Protein AF-N1RBX7-F1 (afdb_monomer_lite)

InterPro domains:
  IPR000426 Proteasome alpha-subunit, N-terminal domain [PF10584] (5-27)
  IPR000426 Proteasome alpha-subunit, N-terminal domain [PS00388] (5-27)
  IPR000426 Proteasome alpha-subunit, N-terminal domain [SM00948] (5-27)
  IPR001353 Proteasome, subunit alpha/beta [PF00227] (28-160)
  IPR023332 Proteasome alpha-type subunit [PS51475] (20-160)
  IPR029055 Nucleophile aminohydrolases, N-terminal [G3DSA:3.60.20.10] (1-166)
  IPR029055 Nucleophile aminohydrolases, N-terminal [SSF56235] (3-161)
  IPR050115 Proteasome subunit alpha [PTHR11599] (10-168)

Sequence (417 aa):
MASGYDRALSVFSPDGHVFQVEYAGEAVKRGTCAVGVKGADVVVLGCEKRSAMKLQDTRITPSKIQLLDHHVALAFAGLNADARILVDKARLEAQSHRLSVEDPVTIDYITKYVAGVQQRYTQAGGVRPFGISTLIVGFDNGSDVPRLYQTEPSGIYSAWCTGFALLRRQDTFVSSPDWKTVPWHRHPKSLLDHLLDLVLLLPAIFSQVDQIVPSEPTLHRRHSAQQLLRDCLSLERHLDAWFQMANRPSFEHPVAYWTEELISPGGLIPFTNSYAFRDANTGLAFLYYWMTQILFHQCIESLHRAIYQPVIDAYPNMWPDLPFDLQIDLNRYQHGRMFAADICRGLDSVLHDTVQPDMLIMPMAVAMDLYRDINSVSQDGLMEIMWIDNFRSRLIEKGQHVAGVLQSQTWSEVATF

Secondary structure (DSSP, 8-state):
-THHHHT-TT---TTS--HHHHHHHHHHHTSPPEEEEE-SS-EEEEE--PPPPTTS-TTTSPPS-EEEETTEEEEEEE-HHHHHHHHHHHHHHHHHHHHHHSSPPPHHHHHHHHHHHHHHHHHSTT-PPP-EEEEEEEE-TT--SEEEEEE-TTS-EES-HHHHHHHHT---GGGSHHHHHGGGGSSPPPHHHHHHHHHTTHHHHHHHHHHHTTS---HHHHHHHHHHHHHHHHHHHHHHHHHHHHTPPPSS-SSSEEE---SSSS--TT-S--EEESSHHHHHHHHHHHHHHHHHHHHHHHHHHHHHSPPSS-SS--S----GGG---GGGG-THHHHHHHHHHHHHHHHHH-S-GGGGHHHHHHHHHHHHHHHHHHS--HHHHHHHHHHHHHHHHHHHHHHHHHHHS-HHHHTT-

pLDDT: mean 81.92, std 13.31, range [31.78, 97.38]

Organism: Fusarium oxysporum f. sp. cubense (strain race 4) (NCBI:txid2502994)

Structure (mmCIF, N/CA/C/O backbone):
data_AF-N1RBX7-F1
#
_entry.id   AF-N1RBX7-F1
#
loop_
_atom_site.group_PDB
_atom_site.id
_atom_site.type_symbol
_atom_site.label_atom_id
_atom_site.label_alt_id
_atom_site.label_comp_id
_atom_site.label_asym_id
_atom_site.label_entity_id
_atom_site.label_seq_id
_atom_site.pdbx_PDB_ins_code
_atom_site.Cartn_x
_atom_site.Cartn_y
_atom_site.Cartn_z
_atom_site.occupancy
_atom_site.B_iso_or_equiv
_atom_site.auth_seq_id
_atom_site.auth_comp_id
_atom_site.auth_asym_id
_atom_site.auth_atom_id
_atom_site.pdbx_PDB_model_num
ATOM 1 N N . MET A 1 1 ? 33.393 1.298 -1.304 1.00 45.56 1 MET A N 1
ATOM 2 C CA . MET A 1 1 ? 33.081 2.342 -0.298 1.00 45.56 1 MET A CA 1
ATOM 3 C C . MET A 1 1 ? 31.910 1.979 0.638 1.00 45.56 1 MET A C 1
ATOM 5 O O . MET A 1 1 ? 31.660 2.735 1.562 1.00 45.56 1 MET A O 1
ATOM 9 N N . ALA A 1 2 ? 31.249 0.815 0.502 1.00 51.75 2 ALA A N 1
ATOM 10 C CA . ALA A 1 2 ? 30.074 0.443 1.316 1.00 51.75 2 ALA A CA 1
ATOM 11 C C . ALA A 1 2 ? 30.368 -0.135 2.727 1.00 51.75 2 ALA A C 1
ATOM 13 O O . ALA A 1 2 ? 29.498 -0.121 3.589 1.00 51.75 2 ALA A O 1
ATOM 14 N N . SER A 1 3 ? 31.593 -0.603 3.004 1.00 59.66 3 SER A N 1
ATOM 15 C CA . SER A 1 3 ? 31.913 -1.345 4.244 1.00 59.66 3 SER A CA 1
ATOM 16 C C . SER A 1 3 ? 31.805 -0.531 5.546 1.00 59.66 3 SER A C 1
ATOM 18 O O . SER A 1 3 ? 31.712 -1.131 6.617 1.00 59.66 3 SER A O 1
ATOM 20 N N . GLY A 1 4 ? 31.868 0.804 5.487 1.00 60.78 4 GLY A N 1
ATOM 21 C CA . GLY A 1 4 ? 31.809 1.656 6.682 1.00 60.78 4 GLY A CA 1
ATOM 22 C C . GLY A 1 4 ? 30.386 1.839 7.216 1.00 60.78 4 GLY A C 1
ATOM 23 O O . GLY A 1 4 ? 30.168 1.741 8.421 1.00 60.78 4 GLY A O 1
ATOM 24 N N . TYR A 1 5 ? 29.424 2.046 6.312 1.00 59.84 5 TYR A N 1
ATOM 25 C CA . TYR A 1 5 ? 28.012 2.276 6.642 1.00 59.84 5 TYR A CA 1
ATOM 26 C C . TYR A 1 5 ? 27.312 1.006 7.125 1.00 59.84 5 TYR A C 1
ATOM 28 O O . TYR A 1 5 ? 26.443 1.067 7.983 1.00 59.84 5 TYR A O 1
ATOM 36 N N . ASP A 1 6 ? 27.757 -0.151 6.639 1.00 60.50 6 ASP A N 1
ATOM 37 C CA . ASP A 1 6 ? 27.215 -1.463 6.996 1.00 60.50 6 ASP A CA 1
ATOM 38 C C . ASP A 1 6 ? 27.376 -1.795 8.496 1.00 60.50 6 ASP A C 1
ATOM 40 O O . ASP A 1 6 ? 26.513 -2.407 9.127 1.00 60.50 6 ASP A O 1
ATOM 44 N N . ARG A 1 7 ? 28.473 -1.325 9.107 1.00 64.44 7 ARG A N 1
ATOM 45 C CA . ARG A 1 7 ? 28.764 -1.508 10.540 1.00 64.44 7 ARG A CA 1
ATOM 46 C C . ARG A 1 7 ? 28.087 -0.480 11.443 1.00 64.44 7 ARG A C 1
ATOM 48 O O . ARG A 1 7 ? 28.031 -0.686 12.655 1.00 64.44 7 ARG A O 1
ATOM 55 N N . ALA A 1 8 ? 27.629 0.634 10.884 1.00 67.12 8 ALA A N 1
ATOM 56 C CA . ALA A 1 8 ? 27.058 1.723 11.651 1.00 67.12 8 ALA A CA 1
ATOM 57 C C . ALA A 1 8 ? 25.548 1.501 11.817 1.00 67.12 8 ALA A C 1
ATOM 59 O O . ALA A 1 8 ? 24.797 1.488 10.848 1.00 67.12 8 ALA A O 1
ATOM 60 N N . LEU A 1 9 ? 25.106 1.298 13.062 1.00 69.56 9 LEU A N 1
ATOM 61 C CA . LEU A 1 9 ? 23.760 0.788 13.344 1.00 69.56 9 LEU A CA 1
ATOM 62 C C . LEU A 1 9 ? 22.618 1.743 12.952 1.00 69.56 9 LEU A C 1
ATOM 64 O O . LEU A 1 9 ? 21.538 1.286 12.592 1.00 69.56 9 LEU A O 1
ATOM 68 N N . SER A 1 10 ? 22.869 3.051 13.007 1.00 68.44 10 SER A N 1
ATOM 69 C CA . SER A 1 10 ? 21.869 4.114 12.844 1.00 68.44 10 SER A CA 1
ATOM 70 C C . SER A 1 10 ? 22.375 5.238 11.927 1.00 68.44 10 SER A C 1
ATOM 72 O O . SER A 1 10 ? 22.204 6.419 12.230 1.00 68.44 10 SER A O 1
ATOM 74 N N . VAL A 1 11 ? 23.093 4.891 10.853 1.00 76.00 11 VAL A N 1
ATOM 75 C CA . VAL A 1 11 ? 23.655 5.864 9.900 1.00 76.00 11 VAL A CA 1
ATOM 76 C C . VAL A 1 11 ? 23.023 5.670 8.530 1.00 76.00 11 VAL A C 1
ATOM 78 O O . VAL A 1 11 ? 22.879 4.543 8.060 1.00 76.00 11 VAL A O 1
ATOM 81 N N . PHE A 1 12 ? 22.665 6.784 7.896 1.00 73.12 12 PHE A N 1
ATOM 82 C CA . PHE A 1 12 ? 22.155 6.792 6.532 1.00 73.12 12 PHE A CA 1
ATOM 83 C C . PHE A 1 12 ? 23.267 6.486 5.525 1.00 73.12 12 PHE A C 1
ATOM 85 O O . PHE A 1 12 ? 24.385 7.000 5.631 1.00 73.12 12 PHE A O 1
ATOM 92 N N . SER A 1 13 ? 22.947 5.661 4.532 1.00 73.25 13 SER A N 1
ATOM 93 C CA . SER A 1 13 ? 23.766 5.504 3.337 1.00 73.25 13 SER A CA 1
ATOM 94 C C . SER A 1 13 ? 23.775 6.811 2.524 1.00 73.25 13 SER A C 1
ATOM 96 O O . SER A 1 13 ? 22.904 7.664 2.723 1.00 73.25 13 SER A O 1
ATOM 98 N N . PRO A 1 14 ? 24.722 6.982 1.584 1.00 66.12 14 PRO A N 1
ATOM 99 C CA . PRO A 1 14 ? 24.705 8.107 0.643 1.00 66.12 14 PRO A CA 1
ATOM 100 C C . PRO A 1 14 ? 23.378 8.251 -0.118 1.00 66.12 14 PRO A C 1
ATOM 102 O O . PRO A 1 14 ? 22.997 9.363 -0.467 1.00 66.12 14 PRO A O 1
ATOM 105 N N . ASP A 1 15 ? 22.663 7.140 -0.303 1.00 63.59 15 ASP A N 1
ATOM 106 C CA . ASP A 1 15 ? 21.375 7.065 -0.997 1.00 63.59 15 ASP A CA 1
ATOM 107 C C . ASP A 1 15 ? 20.169 7.255 -0.049 1.00 63.59 15 ASP A C 1
ATOM 109 O O . ASP A 1 15 ? 19.022 7.141 -0.465 1.00 63.59 15 ASP A O 1
ATOM 113 N N . GLY A 1 16 ? 20.399 7.528 1.244 1.00 67.75 16 GLY A N 1
ATOM 114 C CA . GLY A 1 16 ? 19.341 7.775 2.233 1.00 67.75 16 GLY A CA 1
ATOM 115 C C . GLY A 1 16 ? 18.745 6.523 2.889 1.00 67.75 16 GLY A C 1
ATOM 116 O O . GLY A 1 16 ? 17.731 6.618 3.580 1.00 67.75 16 GLY A O 1
ATOM 117 N N . HIS A 1 17 ? 19.373 5.356 2.732 1.00 66.12 17 HIS A N 1
ATOM 118 C CA . HIS A 1 17 ? 18.899 4.086 3.295 1.00 66.12 17 HIS A CA 1
ATOM 119 C C . HIS A 1 17 ? 19.484 3.801 4.681 1.00 66.12 17 HIS A C 1
ATOM 121 O O . HIS A 1 17 ? 20.604 4.200 4.993 1.00 66.12 17 HIS A O 1
ATOM 127 N N . VAL A 1 18 ? 18.759 3.033 5.500 1.00 75.44 18 VAL A N 1
ATOM 128 C CA . VAL A 1 18 ? 19.274 2.477 6.764 1.00 75.44 18 VAL A CA 1
ATOM 129 C C . VAL A 1 18 ? 19.430 0.965 6.606 1.00 75.44 18 VAL A C 1
ATOM 131 O O . VAL A 1 18 ? 18.491 0.205 6.845 1.00 75.44 18 VAL A O 1
ATOM 134 N N . PHE A 1 19 ? 20.628 0.513 6.226 1.00 79.12 19 PHE A N 1
ATOM 135 C CA . PHE A 1 19 ? 20.878 -0.891 5.862 1.00 79.12 19 PHE A CA 1
ATOM 136 C C . PHE A 1 19 ? 20.518 -1.897 6.966 1.00 79.12 19 PHE A C 1
ATOM 138 O O . PHE A 1 19 ? 20.000 -2.973 6.684 1.00 79.12 19 PHE A O 1
ATOM 145 N N . GLN A 1 20 ? 20.696 -1.542 8.241 1.00 81.25 20 GLN A N 1
ATOM 146 C CA . GLN A 1 20 ? 20.322 -2.428 9.351 1.00 81.25 20 GLN A CA 1
ATOM 147 C C . GLN A 1 20 ? 18.815 -2.708 9.433 1.00 81.25 20 GLN A C 1
ATOM 149 O O . GLN A 1 20 ? 18.415 -3.781 9.885 1.00 81.25 20 GLN A O 1
ATOM 154 N N . VAL A 1 21 ? 17.971 -1.777 8.978 1.00 78.44 21 VAL A N 1
ATOM 155 C CA . VAL A 1 21 ? 16.519 -1.989 8.891 1.00 78.44 21 VAL A CA 1
ATOM 156 C C . VAL A 1 21 ? 16.192 -2.948 7.746 1.00 78.44 21 VAL A C 1
ATOM 158 O O . VAL A 1 21 ? 15.349 -3.829 7.905 1.00 78.44 21 VAL A O 1
ATOM 161 N N . GLU A 1 22 ? 16.898 -2.840 6.623 1.00 77.19 22 GLU A N 1
ATOM 162 C CA . GLU A 1 22 ? 16.737 -3.747 5.481 1.00 77.19 22 GLU A CA 1
ATOM 163 C C . GLU A 1 22 ? 17.166 -5.177 5.839 1.00 77.19 22 GLU A C 1
ATOM 165 O O . GLU A 1 22 ? 16.427 -6.130 5.585 1.00 77.19 22 GLU A O 1
ATOM 170 N N . TYR A 1 23 ? 18.288 -5.343 6.546 1.00 84.62 23 TYR A N 1
ATOM 171 C CA . TYR A 1 23 ? 18.717 -6.654 7.046 1.00 84.62 23 TYR A CA 1
ATOM 172 C C . TYR A 1 23 ? 17.762 -7.240 8.082 1.00 84.62 23 TYR A C 1
ATOM 174 O O . TYR A 1 23 ? 17.532 -8.453 8.101 1.00 84.62 23 TYR A O 1
ATOM 182 N N . ALA A 1 24 ? 17.181 -6.397 8.939 1.00 84.75 24 ALA A N 1
ATOM 183 C CA . ALA A 1 24 ? 16.124 -6.826 9.843 1.00 84.75 24 ALA A CA 1
ATOM 184 C C . ALA A 1 24 ? 14.900 -7.326 9.056 1.00 84.75 24 ALA A C 1
ATOM 186 O O . ALA A 1 24 ? 14.336 -8.360 9.412 1.00 84.75 24 ALA A O 1
ATOM 187 N N . GLY A 1 25 ? 14.545 -6.668 7.947 1.00 76.06 25 GLY A N 1
ATOM 188 C CA . GLY A 1 25 ? 13.522 -7.135 7.006 1.00 76.06 25 GLY A CA 1
ATOM 189 C C . GLY A 1 25 ? 13.834 -8.512 6.407 1.00 76.06 25 GLY A C 1
ATOM 190 O O . GLY A 1 25 ? 12.964 -9.382 6.362 1.00 76.06 25 GLY A O 1
ATOM 191 N N . GLU A 1 26 ? 15.087 -8.776 6.038 1.00 78.31 26 GLU A N 1
ATOM 192 C CA . GLU A 1 26 ? 15.507 -10.105 5.567 1.00 78.31 26 GLU A CA 1
ATOM 193 C C . GLU A 1 26 ? 15.404 -11.184 6.660 1.00 78.31 26 GLU A C 1
ATOM 195 O O . GLU A 1 26 ? 15.026 -12.328 6.388 1.00 78.31 26 GLU A O 1
ATOM 200 N N . ALA A 1 27 ? 15.663 -10.833 7.924 1.00 78.62 27 ALA A N 1
ATOM 201 C CA . ALA A 1 27 ? 15.438 -11.741 9.050 1.00 78.62 27 ALA A CA 1
ATOM 202 C C . ALA A 1 27 ? 13.946 -12.072 9.245 1.00 78.62 27 ALA A C 1
ATOM 204 O O . ALA A 1 27 ? 13.613 -13.213 9.577 1.00 78.62 27 ALA A O 1
ATOM 205 N N . VAL A 1 28 ? 13.046 -11.113 8.989 1.00 79.00 28 VAL A N 1
ATOM 206 C CA . VAL A 1 28 ? 11.590 -11.337 9.000 1.00 79.00 28 VAL A CA 1
ATOM 207 C C . VAL A 1 28 ? 11.190 -12.337 7.920 1.00 79.00 28 VAL A C 1
ATOM 209 O O . VAL A 1 28 ? 10.498 -13.305 8.235 1.00 79.00 28 VAL A O 1
ATOM 212 N N . LYS A 1 29 ? 11.668 -12.157 6.679 1.00 72.81 29 LYS A N 1
ATOM 213 C CA . LYS A 1 29 ? 11.359 -13.047 5.542 1.00 72.81 29 LYS A CA 1
ATOM 214 C C . LYS A 1 29 ? 11.784 -14.497 5.781 1.00 72.81 29 LYS A C 1
ATOM 216 O O . LYS A 1 29 ? 11.126 -15.422 5.320 1.00 72.81 29 LYS A O 1
ATOM 221 N N . ARG A 1 30 ? 12.877 -14.710 6.523 1.00 75.56 30 ARG A N 1
ATOM 222 C CA . ARG A 1 30 ? 13.357 -16.051 6.912 1.00 75.56 30 ARG A CA 1
ATOM 223 C C . ARG A 1 30 ? 12.565 -16.671 8.071 1.00 75.56 30 ARG A C 1
ATOM 225 O O . ARG A 1 30 ? 12.740 -17.858 8.363 1.00 75.56 30 ARG A O 1
ATOM 232 N N . GLY A 1 31 ? 11.736 -15.888 8.758 1.00 72.38 31 GLY A N 1
ATOM 233 C CA . GLY A 1 31 ? 10.863 -16.354 9.829 1.00 72.38 31 GLY A CA 1
ATOM 234 C C . GLY A 1 31 ? 9.713 -17.224 9.314 1.00 72.38 31 GLY A C 1
ATOM 235 O O . GLY A 1 31 ? 9.335 -17.157 8.152 1.00 72.38 31 GLY A O 1
ATOM 236 N N . THR A 1 32 ? 9.134 -18.056 10.189 1.00 75.00 32 THR A N 1
ATOM 237 C CA . THR A 1 32 ? 7.924 -18.821 9.822 1.00 75.00 32 THR A CA 1
ATOM 238 C C . THR A 1 32 ? 6.728 -17.892 9.640 1.00 75.00 32 THR A C 1
ATOM 240 O O . THR A 1 32 ? 6.628 -16.882 10.350 1.00 75.00 32 THR A O 1
ATOM 243 N N . CYS A 1 33 ? 5.842 -18.254 8.714 1.00 75.19 33 CYS A N 1
ATOM 244 C CA . CYS A 1 33 ? 4.744 -17.409 8.263 1.00 75.19 33 CYS A CA 1
ATOM 245 C C . CYS A 1 33 ? 3.761 -17.074 9.401 1.00 75.19 33 CYS A C 1
ATOM 247 O O . CYS A 1 33 ? 3.450 -17.919 10.246 1.00 75.19 33 CYS A O 1
ATOM 249 N N . ALA A 1 34 ? 3.267 -15.838 9.413 1.00 77.69 34 ALA A N 1
ATOM 250 C CA . ALA A 1 34 ? 2.152 -15.392 10.239 1.00 77.69 34 ALA A CA 1
ATOM 251 C C . ALA A 1 34 ? 1.177 -14.612 9.351 1.00 77.69 34 ALA A C 1
ATOM 253 O O . ALA A 1 34 ? 1.605 -13.798 8.537 1.00 77.69 34 ALA A O 1
ATOM 254 N N . VAL A 1 35 ? -0.115 -14.880 9.503 1.00 76.38 35 VAL A N 1
ATOM 255 C CA . VAL A 1 35 ? -1.197 -14.306 8.705 1.00 76.38 35 VAL A CA 1
ATOM 256 C C . VAL A 1 35 ? -2.284 -13.806 9.644 1.00 76.38 35 VAL A C 1
ATOM 258 O O . VAL A 1 35 ? -2.610 -14.465 10.631 1.00 76.38 35 VAL A O 1
ATOM 261 N N . GLY A 1 36 ? -2.841 -12.642 9.329 1.00 75.00 36 GLY A N 1
ATOM 262 C CA . GLY A 1 36 ? -4.001 -12.074 9.999 1.00 75.00 36 GLY A CA 1
ATOM 263 C C . GLY A 1 36 ? -5.101 -11.840 8.981 1.00 75.00 36 GLY A C 1
ATOM 264 O O . GLY A 1 36 ? -4.833 -11.311 7.906 1.00 75.00 36 GLY A O 1
ATOM 265 N N . VAL A 1 37 ? -6.322 -12.246 9.308 1.00 74.62 37 VAL A N 1
ATOM 266 C CA . VAL A 1 37 ? -7.504 -12.019 8.474 1.00 74.62 37 VAL A CA 1
ATOM 267 C C . VAL A 1 37 ? -8.539 -11.296 9.314 1.00 74.62 37 VAL A C 1
ATOM 269 O O . VAL A 1 37 ? -8.957 -11.804 10.353 1.00 74.62 37 VAL A O 1
ATOM 272 N N . LYS A 1 38 ? -8.943 -10.111 8.860 1.00 79.06 38 LYS A N 1
ATOM 273 C CA . LYS A 1 38 ? -10.049 -9.344 9.429 1.00 79.06 38 LYS A CA 1
ATOM 274 C C . LYS A 1 38 ? -11.316 -9.644 8.621 1.00 79.06 38 LYS A C 1
ATOM 276 O O . LYS A 1 38 ? -11.340 -9.413 7.417 1.00 79.06 38 LYS A O 1
ATOM 281 N N . GLY A 1 39 ? -12.340 -10.165 9.286 1.00 62.53 39 GLY A N 1
ATOM 282 C CA . GLY A 1 39 ? -13.719 -10.242 8.805 1.00 62.53 39 GLY A CA 1
ATOM 283 C C . GLY A 1 39 ? -14.548 -9.042 9.275 1.00 62.53 39 GLY A C 1
ATOM 284 O O . GLY A 1 39 ? -14.003 -8.063 9.783 1.00 62.53 39 GLY A O 1
ATOM 285 N N . ALA A 1 40 ? -15.869 -9.112 9.107 1.00 63.50 40 ALA A N 1
ATOM 286 C CA . ALA A 1 40 ? -16.777 -8.044 9.537 1.00 63.50 40 ALA A CA 1
ATOM 287 C C . ALA A 1 40 ? -16.866 -7.937 11.071 1.00 63.50 40 ALA A C 1
ATOM 289 O O . ALA A 1 40 ? -16.821 -6.844 11.619 1.00 63.50 40 ALA A O 1
ATOM 290 N N . ASP A 1 41 ? -16.933 -9.086 11.736 1.00 74.00 41 ASP A N 1
ATOM 291 C CA . ASP A 1 41 ? -17.186 -9.285 13.168 1.00 74.00 41 ASP A CA 1
ATOM 292 C C . ASP A 1 41 ? -16.078 -10.101 13.860 1.00 74.00 41 ASP A C 1
ATOM 294 O O . ASP A 1 41 ? -16.052 -10.259 15.077 1.00 74.00 41 ASP A O 1
ATOM 298 N N . VAL A 1 42 ? -15.140 -10.645 13.083 1.00 79.81 42 VAL A N 1
ATOM 299 C CA . VAL A 1 42 ? -14.096 -11.549 13.568 1.00 79.81 42 VAL A CA 1
ATOM 300 C C . VAL A 1 42 ? -12.719 -11.124 13.081 1.00 79.81 42 VAL A C 1
ATOM 302 O O . VAL A 1 42 ? -12.554 -10.614 11.977 1.00 79.81 42 VAL A O 1
ATOM 305 N N . VAL A 1 43 ? -11.691 -11.399 13.879 1.00 84.50 43 VAL A N 1
ATOM 306 C CA . VAL A 1 43 ? -10.298 -11.367 13.430 1.00 84.50 43 VAL A CA 1
ATOM 307 C C . VAL A 1 43 ? -9.612 -12.674 13.787 1.00 84.50 43 VAL A C 1
ATOM 309 O O . VAL A 1 43 ? -9.753 -13.189 14.895 1.00 84.50 43 VAL A O 1
ATOM 312 N N . VAL A 1 44 ? -8.877 -13.232 12.830 1.00 83.25 44 VAL A N 1
ATOM 313 C CA . VAL A 1 44 ? -8.202 -14.522 12.968 1.00 83.25 44 VAL A CA 1
ATOM 314 C C . VAL A 1 44 ? -6.712 -14.334 12.744 1.00 83.25 44 VAL A C 1
ATOM 316 O O . VAL A 1 44 ? -6.295 -13.765 11.738 1.00 83.25 44 VAL A O 1
ATOM 319 N N . LEU A 1 45 ? -5.908 -14.859 13.667 1.00 84.62 45 LEU A N 1
ATOM 320 C CA . LEU A 1 45 ? -4.465 -14.995 13.504 1.00 84.62 45 LEU A CA 1
ATOM 321 C C . LEU A 1 45 ? -4.106 -16.458 13.254 1.00 84.62 45 LEU A C 1
ATOM 323 O O . LEU A 1 45 ? -4.460 -17.343 14.032 1.00 84.62 45 LEU A O 1
ATOM 327 N N . GLY A 1 46 ? -3.355 -16.699 12.185 1.00 80.19 46 GLY A N 1
ATOM 328 C CA . GLY A 1 46 ? -2.740 -17.981 11.874 1.00 80.19 46 GLY A CA 1
ATOM 329 C C . GLY A 1 46 ? -1.223 -17.852 11.892 1.00 80.19 46 GLY A C 1
ATOM 330 O O . GLY A 1 46 ? -0.663 -16.953 11.272 1.00 80.19 46 GLY A O 1
ATOM 331 N N . CYS A 1 47 ? -0.526 -18.754 12.580 1.00 80.19 47 CYS A N 1
ATOM 332 C CA . CYS A 1 47 ? 0.933 -18.824 12.526 1.00 80.19 47 CYS A CA 1
ATOM 333 C C . CYS A 1 47 ? 1.384 -20.230 12.155 1.00 80.19 47 CYS A C 1
ATOM 335 O O . CYS A 1 47 ? 0.937 -21.217 12.740 1.00 80.19 47 CYS A O 1
ATOM 337 N N . GLU A 1 48 ? 2.329 -20.315 11.226 1.00 75.38 48 GLU A N 1
ATOM 338 C CA . GLU A 1 48 ? 2.988 -21.559 10.868 1.00 75.38 48 GLU A CA 1
ATOM 339 C C . GLU A 1 48 ? 3.806 -22.069 12.063 1.00 75.38 48 GLU A C 1
ATOM 341 O O . GLU A 1 48 ? 4.791 -21.451 12.499 1.00 75.38 48 GLU A O 1
ATOM 346 N N . LYS A 1 49 ? 3.410 -23.240 12.569 1.00 74.50 49 LYS A N 1
ATOM 347 C CA . LYS A 1 49 ? 4.172 -24.024 13.539 1.00 74.50 49 LYS A CA 1
ATOM 348 C C . LYS A 1 49 ? 4.886 -25.143 12.790 1.00 74.50 49 LYS A C 1
ATOM 350 O O . LYS A 1 49 ? 4.259 -26.124 12.396 1.00 74.50 49 LYS A O 1
ATOM 355 N N . ARG A 1 50 ? 6.203 -25.011 12.607 1.00 68.75 50 ARG A N 1
ATOM 356 C CA . ARG A 1 50 ? 7.016 -26.099 12.043 1.00 68.75 50 ARG A CA 1
ATOM 357 C C . ARG A 1 50 ? 6.875 -27.344 12.910 1.00 68.75 50 ARG A C 1
ATOM 359 O O . ARG A 1 50 ? 6.853 -27.237 14.139 1.00 68.75 50 ARG A O 1
ATOM 366 N N . SER A 1 51 ? 6.776 -28.504 12.260 1.00 63.53 51 SER A N 1
ATOM 367 C CA . SER A 1 51 ? 6.639 -29.781 12.955 1.00 63.53 51 SER A CA 1
ATOM 368 C C . SER A 1 51 ? 7.759 -29.920 13.980 1.00 63.53 51 SER A C 1
ATOM 370 O O . SER A 1 51 ? 8.942 -29.874 13.637 1.00 63.53 51 SER A O 1
ATOM 372 N N . ALA A 1 52 ? 7.368 -30.056 15.244 1.00 65.31 52 ALA A N 1
ATOM 373 C CA . ALA A 1 52 ? 8.297 -30.291 16.332 1.00 65.31 52 ALA A CA 1
ATOM 374 C C . ALA A 1 52 ? 9.036 -31.611 16.066 1.00 65.31 52 ALA A C 1
ATOM 376 O O . ALA A 1 52 ? 8.434 -32.591 15.614 1.00 65.31 52 ALA A O 1
ATOM 377 N N . MET A 1 53 ? 10.347 -31.643 16.316 1.00 73.25 53 MET A N 1
ATOM 378 C CA . MET A 1 53 ? 11.086 -32.908 16.292 1.00 73.25 53 MET A CA 1
ATOM 379 C C . MET A 1 53 ? 10.482 -33.859 17.333 1.00 73.25 53 MET A C 1
ATOM 381 O O . MET A 1 53 ? 9.943 -33.403 18.336 1.00 73.25 53 MET A O 1
ATOM 385 N N . LYS A 1 54 ? 10.610 -35.179 17.143 1.00 76.94 54 LYS A N 1
ATOM 386 C CA . LYS A 1 54 ? 9.992 -36.194 18.026 1.00 76.94 54 LYS A CA 1
ATOM 387 C C . LYS A 1 54 ? 10.297 -36.016 19.526 1.00 76.94 54 LYS A C 1
ATOM 389 O O . LYS A 1 54 ? 9.537 -36.501 20.351 1.00 76.94 54 LYS A O 1
ATOM 394 N N . LEU A 1 55 ? 11.401 -35.346 19.867 1.00 84.31 55 LEU A N 1
ATOM 395 C CA . LEU A 1 55 ? 11.840 -35.087 21.244 1.00 84.31 55 LEU A CA 1
ATOM 396 C C . LEU A 1 55 ? 11.370 -33.736 21.811 1.00 84.31 55 LEU A C 1
ATOM 398 O O . LEU A 1 55 ? 11.565 -33.472 22.994 1.00 84.31 55 LEU A O 1
ATOM 402 N N . GLN A 1 56 ? 10.797 -32.858 20.988 1.00 76.88 56 GLN A N 1
ATOM 403 C CA . GLN A 1 56 ? 10.370 -31.531 21.412 1.00 76.88 56 GLN A CA 1
ATOM 404 C C . GLN A 1 56 ? 8.941 -31.589 21.953 1.00 76.88 56 GLN A C 1
ATOM 406 O O . GLN A 1 56 ? 8.000 -31.919 21.231 1.00 76.88 56 GLN A O 1
ATOM 411 N N . ASP A 1 57 ? 8.772 -31.207 23.220 1.00 76.31 57 ASP A N 1
ATOM 412 C CA . ASP A 1 57 ? 7.448 -31.109 23.827 1.00 76.31 57 ASP A CA 1
ATOM 413 C C . ASP A 1 57 ? 6.664 -29.944 23.202 1.00 76.31 57 ASP A C 1
ATOM 415 O O . ASP A 1 57 ? 6.988 -28.755 23.342 1.00 76.31 57 ASP A O 1
ATOM 419 N N . THR A 1 58 ? 5.593 -30.291 22.495 1.00 70.25 58 THR A N 1
ATOM 420 C CA . THR A 1 58 ? 4.720 -29.333 21.821 1.00 70.25 58 THR A CA 1
ATOM 421 C C . THR A 1 58 ? 3.965 -28.427 22.787 1.00 70.25 58 THR A C 1
ATOM 423 O O . THR A 1 58 ? 3.512 -27.371 22.339 1.00 70.25 58 THR A O 1
ATOM 426 N N . ARG A 1 59 ? 3.846 -28.813 24.069 1.00 69.25 59 ARG A N 1
ATOM 427 C CA . ARG A 1 59 ? 3.185 -28.046 25.142 1.00 69.25 59 ARG A CA 1
ATOM 428 C C . ARG A 1 59 ? 4.053 -26.908 25.673 1.00 69.25 59 ARG A C 1
ATOM 430 O O . ARG A 1 59 ? 3.526 -25.896 26.110 1.00 69.25 59 ARG A O 1
ATOM 437 N N . ILE A 1 60 ? 5.376 -27.070 25.618 1.00 69.44 60 ILE A N 1
ATOM 438 C CA . ILE A 1 60 ? 6.357 -26.094 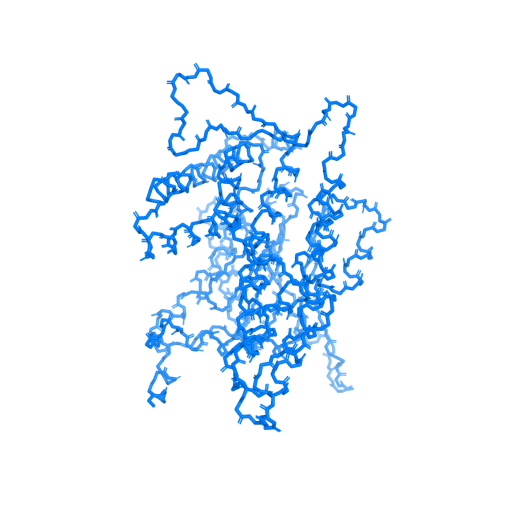26.129 1.00 69.44 60 ILE A CA 1
ATOM 439 C C . ILE A 1 60 ? 6.854 -25.178 24.998 1.00 69.44 60 ILE A C 1
ATOM 441 O O . ILE A 1 60 ? 7.494 -24.154 25.229 1.00 69.44 60 ILE A O 1
ATOM 445 N N . THR A 1 61 ? 6.560 -25.532 23.744 1.00 67.38 61 THR A N 1
ATOM 446 C CA . THR A 1 61 ? 6.968 -24.742 22.581 1.00 67.38 61 THR A CA 1
ATOM 447 C C . THR A 1 61 ? 6.274 -23.373 22.606 1.00 67.38 61 THR A C 1
ATOM 449 O O . THR A 1 61 ? 5.044 -23.336 22.533 1.00 67.38 61 THR A O 1
ATOM 452 N N . PRO A 1 62 ? 7.029 -22.257 22.674 1.00 69.38 62 PRO A N 1
ATOM 453 C CA . PRO A 1 62 ? 6.452 -20.921 22.762 1.00 69.38 62 PRO A CA 1
ATOM 454 C C . PRO A 1 62 ? 5.536 -20.638 21.573 1.00 69.38 62 PRO A C 1
ATOM 456 O O . PRO A 1 62 ? 5.932 -20.813 20.419 1.00 69.38 62 PRO A O 1
ATOM 459 N N . SER A 1 63 ? 4.317 -20.189 21.863 1.00 79.75 63 SER A N 1
ATOM 460 C CA . SER A 1 63 ? 3.387 -19.727 20.836 1.00 79.75 63 SER A CA 1
ATOM 461 C C . SER A 1 63 ? 3.914 -18.448 20.184 1.00 79.75 63 SER A C 1
ATOM 463 O O . SER A 1 63 ? 4.433 -17.562 20.865 1.00 79.75 63 SER A O 1
ATOM 465 N N . LYS A 1 64 ? 3.748 -18.329 18.866 1.00 86.69 64 LYS A N 1
ATOM 466 C CA . LYS A 1 64 ? 3.972 -17.065 18.150 1.00 86.69 64 LYS A CA 1
ATOM 467 C C . LYS A 1 64 ? 2.850 -16.054 18.361 1.00 86.69 64 LYS A C 1
ATOM 469 O O . LYS A 1 64 ? 3.069 -14.866 18.169 1.00 86.69 64 LYS A O 1
ATOM 474 N N . ILE A 1 65 ? 1.678 -16.534 18.766 1.00 92.31 65 ILE A N 1
ATOM 475 C CA . ILE A 1 65 ? 0.532 -15.714 19.141 1.00 92.31 65 ILE A CA 1
ATOM 476 C C . ILE A 1 65 ? 0.633 -15.456 20.643 1.00 92.31 65 ILE A C 1
ATOM 478 O O . ILE A 1 65 ? 0.700 -16.402 21.434 1.00 92.31 65 ILE A O 1
ATOM 482 N N . GLN A 1 66 ? 0.681 -14.186 21.017 1.00 94.31 66 GLN A N 1
ATOM 483 C CA . GLN A 1 66 ? 0.856 -13.696 22.375 1.00 94.31 66 GLN A CA 1
ATOM 484 C C . GLN A 1 66 ? -0.273 -12.726 22.706 1.00 94.31 66 GLN A C 1
ATOM 486 O O . GLN A 1 66 ? -0.510 -11.777 21.970 1.00 94.31 66 GLN A O 1
ATOM 491 N N . LEU A 1 67 ? -0.948 -12.937 23.833 1.00 94.81 67 LEU A N 1
ATOM 492 C CA . LEU A 1 67 ? -1.888 -11.951 24.362 1.00 94.81 67 LEU A CA 1
ATOM 493 C C . LEU A 1 67 ? -1.101 -10.792 24.978 1.00 94.81 67 LEU A C 1
ATOM 495 O O . LEU A 1 67 ? -0.201 -11.026 25.796 1.00 94.81 67 LEU A O 1
ATOM 499 N N . LEU A 1 68 ? -1.411 -9.567 24.556 1.00 94.88 68 LEU A N 1
ATOM 500 C CA . LEU A 1 68 ? -0.890 -8.340 25.166 1.00 94.88 68 LEU A CA 1
ATOM 501 C C . LEU A 1 68 ? -1.798 -7.878 26.307 1.00 94.88 68 LEU A C 1
ATOM 503 O O . LEU A 1 68 ? -1.312 -7.421 27.337 1.00 94.88 68 LEU A O 1
ATOM 507 N N . ASP A 1 69 ? -3.102 -8.056 26.120 1.00 94.19 69 ASP A N 1
ATOM 508 C CA . ASP A 1 69 ? -4.161 -7.799 27.090 1.00 94.19 69 ASP A CA 1
ATOM 509 C C . ASP A 1 69 ? -5.334 -8.756 26.795 1.00 94.19 69 ASP A C 1
ATOM 511 O O . ASP A 1 69 ? -5.256 -9.567 25.869 1.00 94.19 69 ASP A O 1
ATOM 515 N N . HIS A 1 70 ? -6.422 -8.687 27.559 1.00 91.56 70 HIS A N 1
ATOM 516 C CA . HIS A 1 70 ? -7.592 -9.554 27.372 1.00 91.56 70 HIS A CA 1
ATOM 517 C C . HIS A 1 70 ? -8.247 -9.413 25.990 1.00 91.56 70 HIS A C 1
ATOM 519 O O . HIS A 1 70 ? -8.761 -10.391 25.454 1.00 91.56 70 HIS A O 1
ATOM 525 N N . HIS A 1 71 ? -8.198 -8.216 25.412 1.00 92.50 71 HIS A N 1
ATOM 526 C CA . HIS A 1 71 ? -8.830 -7.845 24.144 1.00 92.50 71 HIS A CA 1
ATOM 527 C C . HIS A 1 71 ? -7.831 -7.665 22.991 1.00 92.50 71 HIS A C 1
ATOM 529 O O . HIS A 1 71 ? -8.244 -7.362 21.873 1.00 92.50 71 HIS A O 1
ATOM 535 N N . VAL A 1 72 ? -6.526 -7.862 23.240 1.00 95.88 72 VAL A N 1
ATOM 536 C CA . VAL A 1 72 ? -5.450 -7.627 22.260 1.00 95.88 72 VAL A CA 1
ATOM 537 C C . VAL A 1 72 ? -4.535 -8.838 22.133 1.00 95.88 72 VAL A C 1
ATOM 539 O O . VAL A 1 72 ? -3.909 -9.278 23.103 1.00 95.88 72 VAL A O 1
ATOM 542 N N . ALA A 1 73 ? -4.362 -9.315 20.905 1.00 95.75 73 ALA A N 1
ATOM 543 C CA . ALA A 1 73 ? -3.401 -10.350 20.558 1.00 95.75 73 ALA A CA 1
ATOM 544 C C . ALA A 1 73 ? -2.367 -9.836 19.551 1.00 95.75 73 ALA A C 1
ATOM 546 O O . ALA A 1 73 ? -2.652 -9.021 18.679 1.00 95.75 73 ALA A O 1
ATOM 547 N N . LEU A 1 74 ? -1.149 -10.353 19.662 1.00 95.19 74 LEU A N 1
ATOM 548 C CA . LEU A 1 74 ? -0.037 -10.074 18.770 1.00 95.19 74 LEU A CA 1
ATOM 549 C C . LEU A 1 74 ? 0.510 -11.392 18.223 1.00 95.19 74 LEU A C 1
ATOM 551 O O . LEU A 1 74 ? 0.857 -12.294 18.984 1.00 95.19 74 LEU A O 1
ATOM 555 N N . ALA A 1 75 ? 0.627 -11.498 16.906 1.00 93.56 75 ALA A N 1
ATOM 556 C CA . ALA A 1 75 ? 1.435 -12.505 16.226 1.00 93.56 75 ALA A CA 1
ATOM 557 C C . ALA A 1 75 ? 2.698 -11.863 15.646 1.00 93.56 75 ALA A C 1
ATOM 559 O O . ALA A 1 75 ? 2.738 -10.657 15.417 1.00 93.56 75 ALA A O 1
ATOM 560 N N . PHE A 1 76 ? 3.743 -12.650 15.389 1.00 93.00 76 PHE A N 1
ATOM 561 C CA . PHE A 1 76 ? 4.969 -12.116 14.796 1.00 93.00 76 PHE A CA 1
ATOM 562 C C . PHE A 1 76 ? 5.658 -13.081 13.822 1.00 93.00 76 PHE A C 1
ATOM 564 O O . PHE A 1 76 ? 5.598 -14.312 13.946 1.00 93.00 76 PHE A O 1
ATOM 571 N N . ALA A 1 77 ? 6.395 -12.493 12.882 1.00 88.94 77 ALA A N 1
ATOM 572 C CA . ALA A 1 77 ? 7.341 -13.161 11.997 1.00 88.94 77 ALA A CA 1
ATOM 573 C C . ALA A 1 77 ? 8.753 -12.601 12.231 1.00 88.94 77 ALA A C 1
ATOM 575 O O . ALA A 1 77 ? 8.914 -11.403 12.449 1.00 88.94 77 ALA A O 1
ATOM 576 N N . GLY A 1 78 ? 9.771 -13.468 12.206 1.00 89.50 78 GLY A N 1
ATOM 577 C CA . GLY A 1 78 ? 11.173 -13.115 12.465 1.00 89.50 78 GLY A CA 1
ATOM 578 C C . GLY A 1 78 ? 11.758 -13.759 13.730 1.00 89.50 78 GLY A C 1
ATOM 579 O O . GLY A 1 78 ? 11.436 -14.905 14.062 1.00 89.50 78 GLY A O 1
ATOM 580 N N . LEU A 1 79 ? 12.650 -13.040 14.418 1.00 90.62 79 LEU A N 1
ATOM 581 C CA . LEU A 1 79 ? 13.422 -13.532 15.566 1.00 90.62 79 LEU A CA 1
ATOM 582 C C . LEU A 1 79 ? 12.586 -13.671 16.857 1.00 90.62 79 LEU A C 1
ATOM 584 O O . LEU A 1 79 ? 12.101 -12.695 17.421 1.00 90.62 79 LEU A O 1
ATOM 588 N N . ASN A 1 80 ? 12.509 -14.888 17.410 1.00 90.06 80 ASN A N 1
ATOM 589 C CA . ASN A 1 80 ? 11.743 -15.163 18.639 1.00 90.06 80 ASN A CA 1
ATOM 590 C C . ASN A 1 80 ? 12.245 -14.398 19.879 1.00 90.06 80 ASN A C 1
ATOM 592 O O . ASN A 1 80 ? 11.453 -14.064 20.755 1.00 90.06 80 ASN A O 1
ATOM 596 N N . ALA A 1 81 ? 13.558 -14.165 19.991 1.00 90.75 81 ALA A N 1
ATOM 597 C CA . ALA A 1 81 ? 14.136 -13.456 21.135 1.00 90.75 81 ALA A CA 1
ATOM 598 C C . ALA A 1 81 ? 13.708 -11.981 21.153 1.00 90.75 81 ALA A C 1
ATOM 600 O O . ALA A 1 81 ? 13.296 -11.469 22.191 1.00 90.75 81 ALA A O 1
ATOM 601 N N . ASP A 1 82 ? 13.727 -11.346 19.984 1.00 94.12 82 ASP A N 1
ATOM 602 C CA . ASP A 1 82 ? 13.292 -9.966 19.779 1.00 94.12 82 ASP A CA 1
ATOM 603 C C . ASP A 1 82 ? 11.801 -9.804 20.093 1.00 94.12 82 ASP A C 1
ATOM 605 O O . ASP A 1 82 ? 11.407 -8.846 20.758 1.00 94.12 82 ASP A O 1
ATOM 609 N N . ALA A 1 83 ? 10.985 -10.785 19.691 1.00 93.06 83 ALA A N 1
ATOM 610 C CA . ALA A 1 83 ? 9.551 -10.788 19.963 1.00 93.06 83 ALA A CA 1
ATOM 611 C C . ALA A 1 83 ? 9.227 -10.807 21.454 1.00 93.06 83 ALA A C 1
ATOM 613 O O . ALA A 1 83 ? 8.340 -10.077 21.879 1.00 93.06 83 ALA A O 1
ATOM 614 N N . ARG A 1 84 ? 9.963 -11.584 22.259 1.00 92.56 84 ARG A N 1
ATOM 615 C CA . ARG A 1 84 ? 9.754 -11.620 23.717 1.00 92.56 84 ARG A CA 1
ATOM 616 C C . ARG A 1 84 ? 9.936 -10.239 24.338 1.00 92.56 84 ARG A C 1
ATOM 618 O O . ARG A 1 84 ? 9.054 -9.771 25.043 1.00 92.56 84 ARG A O 1
ATOM 625 N N . ILE A 1 85 ? 11.030 -9.560 23.994 1.00 94.56 85 ILE A N 1
ATOM 626 C CA . ILE A 1 85 ? 11.318 -8.220 24.514 1.00 94.56 85 ILE A CA 1
ATOM 627 C C . ILE A 1 85 ? 10.249 -7.212 24.079 1.00 94.56 85 ILE A C 1
ATOM 629 O O . ILE A 1 85 ? 9.818 -6.392 24.888 1.00 94.56 85 ILE A O 1
ATOM 633 N N . LEU A 1 86 ? 9.818 -7.255 22.815 1.00 94.94 86 LEU A N 1
ATOM 634 C CA . LEU A 1 86 ? 8.817 -6.315 22.308 1.00 94.94 86 LEU A CA 1
ATOM 635 C C . LEU A 1 86 ? 7.432 -6.556 22.931 1.00 94.94 86 LEU A C 1
ATOM 637 O O . LEU A 1 86 ? 6.765 -5.599 23.315 1.00 94.94 86 LEU A O 1
ATOM 641 N N . VAL A 1 87 ? 7.034 -7.821 23.093 1.00 96.12 87 VAL A N 1
ATOM 642 C CA . VAL A 1 87 ? 5.779 -8.218 23.750 1.00 96.12 87 VAL A CA 1
ATOM 643 C C . VAL A 1 87 ? 5.763 -7.797 25.215 1.00 96.12 87 VAL A C 1
ATOM 645 O O . VAL A 1 87 ? 4.762 -7.253 25.670 1.00 96.12 87 VAL A O 1
ATOM 648 N N . ASP A 1 88 ? 6.857 -7.994 25.952 1.00 96.25 88 ASP A N 1
ATOM 649 C CA . ASP A 1 88 ? 6.918 -7.618 27.368 1.00 96.25 88 ASP A CA 1
ATOM 650 C C . ASP A 1 88 ? 6.830 -6.097 27.553 1.00 96.25 88 ASP A C 1
ATOM 652 O O . ASP A 1 88 ? 6.117 -5.623 28.438 1.00 96.25 88 ASP A O 1
ATOM 656 N N . LYS A 1 89 ? 7.469 -5.319 26.666 1.00 96.12 89 LYS A N 1
ATOM 657 C CA . LYS A 1 89 ? 7.304 -3.857 26.634 1.00 96.12 89 LYS A CA 1
ATOM 658 C C . LYS A 1 89 ? 5.861 -3.451 26.337 1.00 96.12 89 LYS A C 1
ATOM 660 O O . LYS A 1 89 ? 5.332 -2.579 27.015 1.00 96.12 89 LYS A O 1
ATOM 665 N N . ALA A 1 90 ? 5.222 -4.086 25.355 1.00 96.31 90 ALA A N 1
ATOM 666 C CA . ALA A 1 90 ? 3.837 -3.792 24.998 1.00 96.31 90 ALA A CA 1
ATOM 667 C C . ALA A 1 90 ? 2.853 -4.154 26.126 1.00 96.31 90 ALA A C 1
ATOM 669 O O . ALA A 1 90 ? 1.942 -3.387 26.413 1.00 96.31 90 ALA A O 1
ATOM 670 N N . ARG A 1 91 ? 3.062 -5.279 26.822 1.00 97.38 91 ARG A N 1
ATOM 671 C CA . ARG A 1 91 ? 2.273 -5.659 28.006 1.00 97.38 91 ARG A CA 1
ATOM 672 C C . ARG A 1 91 ? 2.421 -4.648 29.136 1.00 97.38 91 ARG A C 1
ATOM 674 O O . ARG A 1 91 ? 1.424 -4.261 29.737 1.00 97.38 91 ARG A O 1
ATOM 681 N N . LEU A 1 92 ? 3.655 -4.224 29.416 1.00 97.25 92 LEU A N 1
ATOM 682 C CA . LEU A 1 92 ? 3.925 -3.215 30.436 1.00 97.25 92 LEU A CA 1
ATOM 683 C C . LEU A 1 92 ? 3.206 -1.904 30.107 1.00 97.25 92 LEU A C 1
ATOM 685 O O . LEU A 1 92 ? 2.553 -1.340 30.979 1.00 97.25 92 LEU A O 1
ATOM 689 N N . GLU A 1 93 ? 3.277 -1.459 28.852 1.00 95.75 93 GLU A N 1
ATOM 690 C CA . GLU A 1 93 ? 2.574 -0.259 28.400 1.00 95.75 93 GLU A CA 1
ATOM 691 C C . GLU A 1 93 ? 1.059 -0.398 28.536 1.00 95.75 93 GLU A C 1
ATOM 693 O O . GLU A 1 93 ? 0.411 0.500 29.063 1.00 95.75 93 GLU A O 1
ATOM 698 N N . ALA A 1 94 ? 0.492 -1.536 28.124 1.00 93.81 94 ALA A N 1
ATOM 699 C CA . ALA A 1 94 ? -0.942 -1.781 28.219 1.00 93.81 94 ALA A CA 1
ATOM 700 C C . ALA A 1 94 ? -1.451 -1.672 29.665 1.00 93.81 94 ALA A C 1
ATOM 702 O O . ALA A 1 94 ? -2.469 -1.027 29.923 1.00 93.81 94 ALA A O 1
ATOM 703 N N . GLN A 1 95 ? -0.709 -2.240 30.621 1.00 94.81 95 GLN A N 1
ATOM 704 C CA . GLN A 1 95 ? -1.049 -2.130 32.040 1.00 94.81 95 GLN A CA 1
ATOM 705 C C . GLN A 1 95 ? -0.793 -0.724 32.594 1.00 94.81 95 GLN A C 1
ATOM 707 O O . GLN A 1 95 ? -1.608 -0.219 33.360 1.00 94.81 95 GLN A O 1
ATOM 712 N N . SER A 1 96 ? 0.299 -0.068 32.194 1.00 94.88 96 SER A N 1
ATOM 713 C CA . SER A 1 96 ? 0.601 1.308 32.604 1.00 94.88 96 SER A CA 1
ATOM 714 C C . SER A 1 96 ? -0.480 2.287 32.141 1.00 94.88 96 SER A C 1
ATOM 716 O O . SER A 1 96 ? -0.934 3.120 32.925 1.00 94.88 96 SER A O 1
ATOM 718 N N . HIS A 1 97 ? -0.931 2.164 30.891 1.00 89.25 97 HIS A N 1
ATOM 719 C CA . HIS A 1 97 ? -2.032 2.951 30.344 1.00 89.25 97 HIS A CA 1
ATOM 720 C C . HIS A 1 97 ? -3.320 2.710 31.129 1.00 89.25 97 HIS A C 1
ATOM 722 O O . HIS A 1 97 ? -3.940 3.672 31.572 1.00 89.25 97 HIS A O 1
ATOM 728 N N . ARG A 1 98 ? -3.679 1.443 31.385 1.00 89.69 98 ARG A N 1
ATOM 729 C CA . ARG A 1 98 ? -4.861 1.105 32.191 1.00 89.69 98 ARG A CA 1
ATOM 730 C C . ARG A 1 98 ? -4.787 1.680 33.603 1.00 89.69 98 ARG A C 1
ATOM 732 O O . ARG A 1 98 ? -5.791 2.147 34.110 1.00 89.69 98 ARG A O 1
ATOM 739 N N . LEU A 1 99 ? -3.618 1.686 34.237 1.00 92.88 99 LEU A N 1
ATOM 740 C CA . LEU A 1 99 ? -3.448 2.301 35.558 1.00 92.88 99 LEU A CA 1
ATOM 741 C C . LEU A 1 99 ? -3.533 3.833 35.525 1.00 92.88 99 LEU A C 1
ATOM 743 O O . LEU A 1 99 ? -3.908 4.436 36.523 1.00 92.88 99 LEU A O 1
ATOM 747 N N . SER A 1 100 ? -3.152 4.461 34.411 1.00 87.56 100 SER A N 1
ATOM 748 C CA . SER A 1 100 ? -3.078 5.925 34.305 1.00 87.56 100 SER A CA 1
ATOM 749 C C . SER A 1 100 ? -4.387 6.557 33.837 1.00 87.56 100 SER A C 1
ATOM 751 O O . SER A 1 100 ? -4.737 7.644 34.282 1.00 87.56 100 SER A O 1
ATOM 753 N N . VAL A 1 101 ? -5.071 5.895 32.905 1.00 86.25 101 VAL A N 1
ATOM 754 C CA . VAL A 1 101 ? -6.274 6.392 32.218 1.00 86.25 101 VAL A CA 1
ATOM 755 C C . VAL A 1 101 ? -7.528 5.649 32.696 1.00 86.25 101 VAL A C 1
ATOM 757 O O . VAL A 1 101 ? -8.629 6.006 32.310 1.00 86.25 101 VAL A O 1
ATOM 760 N N . GLU A 1 102 ? -7.369 4.610 33.523 1.00 86.50 102 GLU A N 1
ATOM 761 C CA . GLU A 1 102 ? -8.434 3.703 33.991 1.00 86.50 102 GLU A CA 1
ATOM 762 C C . GLU A 1 102 ? -9.150 2.911 32.883 1.00 86.50 102 GLU A C 1
ATOM 764 O O . GLU A 1 102 ? -9.983 2.058 33.178 1.00 86.50 102 GLU A O 1
ATOM 769 N N . ASP A 1 103 ? -8.730 3.079 31.627 1.00 84.69 103 ASP A N 1
ATOM 770 C CA . ASP A 1 103 ? -9.244 2.361 30.466 1.00 84.69 103 ASP A CA 1
ATOM 771 C C . ASP A 1 103 ? -8.186 1.456 29.807 1.00 84.69 103 ASP A C 1
ATOM 773 O O . ASP A 1 103 ? -6.993 1.794 29.740 1.00 84.69 103 ASP A O 1
ATOM 777 N N . PRO A 1 104 ? -8.596 0.282 29.284 1.00 89.12 104 PRO A N 1
ATOM 778 C CA . PRO A 1 104 ? -7.718 -0.567 28.487 1.00 89.12 104 PRO A CA 1
ATOM 779 C C . PRO A 1 104 ? -7.232 0.154 27.218 1.00 89.12 104 PRO A C 1
ATOM 781 O O . PRO A 1 104 ? -7.919 0.999 26.651 1.00 89.12 104 PRO A O 1
ATOM 784 N N . VAL A 1 105 ? -6.044 -0.217 26.737 1.00 90.25 105 VAL A N 1
ATOM 785 C CA . VAL A 1 105 ? -5.470 0.376 25.516 1.00 90.25 105 VAL A CA 1
ATOM 786 C C . VAL A 1 105 ? -6.325 0.107 24.283 1.00 90.25 105 VAL A C 1
ATOM 788 O O . VAL A 1 105 ? -6.819 -1.002 24.105 1.00 90.25 105 VAL A O 1
ATOM 791 N N . THR A 1 106 ? -6.427 1.073 23.373 1.00 88.44 106 THR A N 1
ATOM 792 C CA . THR A 1 106 ? -6.984 0.802 22.040 1.00 88.44 106 THR A CA 1
ATOM 793 C C . THR A 1 106 ? -5.978 0.038 21.177 1.00 88.44 106 THR A C 1
ATOM 795 O O . THR A 1 106 ? -4.760 0.151 21.368 1.00 88.44 106 THR A O 1
ATOM 798 N N . ILE A 1 107 ? -6.468 -0.728 20.197 1.00 88.38 107 ILE A N 1
ATOM 799 C CA . ILE A 1 107 ? -5.617 -1.489 19.270 1.00 88.38 107 ILE A CA 1
ATOM 800 C C . ILE A 1 107 ? -4.720 -0.539 18.467 1.00 88.38 107 ILE A C 1
ATOM 802 O O . ILE A 1 107 ? -3.545 -0.828 18.246 1.00 88.38 107 ILE A O 1
ATOM 806 N N . ASP A 1 108 ? -5.244 0.624 18.072 1.00 80.88 108 ASP A N 1
ATOM 807 C CA . ASP A 1 108 ? -4.472 1.661 17.378 1.00 80.88 108 ASP A CA 1
ATOM 808 C C . ASP A 1 108 ? -3.359 2.239 18.270 1.00 80.88 108 ASP A C 1
ATOM 810 O O . ASP A 1 108 ? -2.203 2.320 17.846 1.00 80.88 108 ASP A O 1
ATOM 814 N N . TYR A 1 109 ? -3.667 2.568 19.530 1.00 85.38 109 TYR A N 1
ATOM 815 C CA . TYR A 1 109 ? -2.685 3.107 20.472 1.00 85.38 109 TYR A CA 1
ATOM 816 C C . TYR A 1 109 ? -1.534 2.130 20.720 1.00 85.38 109 TYR A C 1
ATOM 818 O O . TYR A 1 109 ? -0.364 2.492 20.569 1.00 85.38 109 TYR A O 1
ATOM 826 N N . ILE A 1 110 ? -1.849 0.876 21.059 1.00 91.38 110 ILE A N 1
ATOM 827 C CA . ILE A 1 110 ? -0.810 -0.115 21.355 1.00 91.38 110 ILE A CA 1
ATOM 828 C C . ILE A 1 110 ? 0.013 -0.450 20.105 1.00 91.38 110 ILE A C 1
ATOM 830 O O . ILE A 1 110 ? 1.225 -0.643 20.199 1.00 91.38 110 ILE A O 1
ATOM 834 N N . THR A 1 111 ? -0.606 -0.426 18.920 1.00 86.69 111 THR A N 1
ATOM 835 C CA . THR A 1 111 ? 0.099 -0.570 17.639 1.00 86.69 111 THR A CA 1
ATOM 836 C C . THR A 1 111 ? 1.090 0.570 17.421 1.00 86.69 111 THR A C 1
ATOM 838 O O . THR A 1 111 ? 2.263 0.313 17.137 1.00 86.69 111 THR A O 1
ATOM 841 N N . LYS A 1 112 ? 0.665 1.826 17.615 1.00 80.12 112 LYS A N 1
ATOM 842 C CA . LYS A 1 112 ? 1.539 3.008 17.528 1.00 80.12 112 LYS A CA 1
ATOM 843 C C . LYS A 1 112 ? 2.680 2.949 18.535 1.00 80.12 112 LYS A C 1
ATOM 845 O O . LYS A 1 112 ? 3.812 3.285 18.191 1.00 80.12 112 LYS A O 1
ATOM 850 N N . TYR A 1 113 ? 2.415 2.483 19.754 1.00 89.38 113 TYR A N 1
ATOM 851 C CA . TYR A 1 113 ? 3.455 2.286 20.758 1.00 89.38 113 TYR A CA 1
ATOM 852 C C . TYR A 1 113 ? 4.499 1.261 20.301 1.00 89.38 113 TYR A C 1
ATOM 854 O O . TYR A 1 113 ? 5.696 1.552 20.329 1.00 89.38 113 TYR A O 1
ATOM 862 N N . VAL A 1 114 ? 4.060 0.083 19.843 1.00 91.81 114 VAL A N 1
ATOM 863 C CA . VAL A 1 114 ? 4.948 -0.983 19.350 1.00 91.81 114 VAL A CA 1
ATOM 864 C C . VAL A 1 114 ? 5.796 -0.483 18.179 1.00 91.81 114 VAL A C 1
ATOM 866 O O . VAL A 1 114 ? 7.021 -0.629 18.198 1.00 91.81 114 VAL A O 1
ATOM 869 N N . ALA A 1 115 ? 5.168 0.184 17.213 1.00 83.75 115 ALA A N 1
ATOM 870 C CA . ALA A 1 115 ? 5.840 0.796 16.075 1.00 83.75 115 ALA A CA 1
ATOM 871 C C . ALA A 1 115 ? 6.855 1.870 16.513 1.00 83.75 115 ALA A C 1
ATOM 873 O O . ALA A 1 115 ? 7.995 1.882 16.052 1.00 83.75 115 ALA A O 1
ATOM 874 N N . GLY A 1 116 ? 6.497 2.711 17.487 1.00 79.00 116 GLY A N 1
ATOM 875 C CA . GLY A 1 116 ? 7.389 3.712 18.073 1.00 79.00 116 GLY A CA 1
ATOM 876 C C . GLY A 1 116 ? 8.552 3.112 18.872 1.00 79.00 116 GLY A C 1
ATOM 877 O O . GLY A 1 116 ? 9.634 3.695 18.933 1.00 79.00 116 GLY A O 1
ATOM 878 N N . VAL A 1 117 ? 8.385 1.939 19.492 1.00 90.50 117 VAL A N 1
ATOM 879 C CA . VAL A 1 117 ? 9.508 1.188 20.081 1.00 90.50 117 VAL A CA 1
ATOM 880 C C . VAL A 1 117 ? 10.447 0.702 18.978 1.00 90.50 117 VAL A C 1
ATOM 882 O O . VAL A 1 117 ? 11.656 0.867 19.119 1.00 90.50 117 VAL A O 1
ATOM 885 N N . GLN A 1 118 ? 9.921 0.138 17.889 1.00 89.44 118 GLN A N 1
ATOM 886 C CA . GLN A 1 118 ? 10.736 -0.328 16.762 1.00 89.44 118 GLN A CA 1
ATOM 887 C C . GLN A 1 118 ? 11.511 0.830 16.114 1.00 89.44 118 GLN A C 1
ATOM 889 O O . GLN A 1 118 ? 12.730 0.738 15.986 1.00 89.44 118 GLN A O 1
ATOM 894 N N . GLN A 1 119 ? 10.839 1.952 15.836 1.00 82.50 119 GLN A N 1
ATOM 895 C CA . GLN A 1 119 ? 11.430 3.170 15.271 1.00 82.50 119 GLN A CA 1
ATOM 896 C C . GLN A 1 119 ? 12.565 3.732 16.138 1.00 82.50 119 GLN A C 1
ATOM 898 O O . GLN A 1 119 ? 13.629 4.083 15.631 1.00 82.50 119 GLN A O 1
ATOM 903 N N . ARG A 1 120 ? 12.403 3.765 17.468 1.00 85.25 120 ARG A N 1
ATOM 904 C CA . ARG A 1 120 ? 13.463 4.263 18.362 1.00 85.25 120 ARG A CA 1
ATOM 905 C C . ARG A 1 120 ? 14.760 3.467 18.223 1.00 85.25 120 ARG A C 1
ATOM 907 O O . ARG A 1 120 ? 15.838 4.041 18.330 1.00 85.25 120 ARG A O 1
ATOM 914 N N . TYR A 1 121 ? 14.669 2.167 17.946 1.00 86.06 121 TYR A N 1
ATOM 915 C CA . TYR A 1 121 ? 15.831 1.294 17.749 1.00 86.06 121 TYR A CA 1
ATOM 916 C C . TYR A 1 121 ? 16.483 1.436 16.365 1.00 86.06 121 TYR A C 1
ATOM 918 O O . TYR A 1 121 ? 17.544 0.858 16.149 1.00 86.06 121 TYR A O 1
ATOM 926 N N . THR A 1 122 ? 15.894 2.204 15.443 1.00 78.56 122 THR A N 1
ATOM 927 C CA . THR A 1 122 ? 16.531 2.559 14.163 1.00 78.56 122 THR A CA 1
ATOM 928 C C . THR A 1 122 ? 17.285 3.887 14.237 1.00 78.56 122 THR A C 1
ATOM 930 O O . THR A 1 122 ? 18.163 4.138 13.415 1.00 78.56 122 THR A O 1
ATOM 933 N N . GLN A 1 123 ? 16.957 4.736 15.218 1.00 76.88 123 GLN A N 1
ATOM 934 C CA . GLN A 1 123 ? 17.553 6.067 15.395 1.00 76.88 123 GLN A CA 1
ATOM 935 C C . GLN A 1 123 ? 18.508 6.152 16.593 1.00 76.88 123 GLN A C 1
ATOM 937 O O . GLN A 1 123 ? 19.381 7.018 16.623 1.00 76.88 123 GLN A O 1
ATOM 942 N N . ALA A 1 124 ? 18.366 5.269 17.584 1.00 76.38 124 ALA A N 1
ATOM 943 C CA . ALA A 1 124 ? 19.252 5.228 18.740 1.00 76.38 124 ALA A CA 1
ATOM 944 C C . ALA A 1 124 ? 20.607 4.590 18.392 1.00 76.38 124 ALA A C 1
ATOM 946 O O . ALA A 1 124 ? 20.682 3.501 17.822 1.00 76.38 124 ALA A O 1
ATOM 947 N N . GLY A 1 125 ? 21.695 5.251 18.790 1.00 75.25 125 GLY A N 1
ATOM 948 C CA . GLY A 1 125 ? 23.046 4.720 18.621 1.00 75.25 125 GLY A CA 1
ATOM 949 C C . GLY A 1 125 ? 23.315 3.508 19.520 1.00 75.25 125 GLY A C 1
ATOM 950 O O . GLY A 1 125 ? 22.851 3.441 20.657 1.00 75.25 125 GLY A O 1
ATOM 951 N N . GLY A 1 126 ? 24.104 2.552 19.022 1.00 78.88 126 GLY A N 1
ATOM 952 C CA . GLY A 1 126 ? 24.581 1.407 19.809 1.00 78.88 126 GLY A CA 1
ATOM 953 C C . GLY A 1 126 ? 23.563 0.282 20.027 1.00 78.88 126 GLY A C 1
ATOM 954 O O . GLY A 1 126 ? 23.882 -0.695 20.702 1.00 78.88 126 GLY A O 1
ATOM 955 N N . VAL A 1 127 ? 22.367 0.377 19.440 1.00 84.50 127 VAL A N 1
ATOM 956 C CA . VAL A 1 127 ? 21.358 -0.691 19.446 1.00 84.50 127 VAL A CA 1
ATOM 957 C C . VAL A 1 127 ? 21.031 -1.113 18.020 1.00 84.50 127 VAL A C 1
ATOM 959 O O . VAL A 1 127 ? 21.053 -0.296 17.105 1.00 84.50 127 VAL A O 1
ATOM 962 N N . ARG A 1 128 ? 20.765 -2.406 17.814 1.00 90.06 128 ARG A N 1
ATOM 963 C CA . ARG A 1 128 ? 20.306 -2.909 16.514 1.00 90.06 128 ARG A CA 1
ATOM 964 C C . ARG A 1 128 ? 18.774 -2.854 16.419 1.00 90.06 128 ARG A C 1
ATOM 966 O O . ARG A 1 128 ? 18.123 -3.059 17.449 1.00 90.06 128 ARG A O 1
ATOM 973 N N . PRO A 1 129 ? 18.198 -2.690 15.216 1.00 90.00 129 PRO A N 1
ATOM 974 C CA . PRO A 1 129 ? 16.760 -2.816 15.002 1.00 90.00 129 PRO A CA 1
ATOM 975 C C . PRO A 1 129 ? 16.212 -4.192 15.404 1.00 90.00 129 PRO A C 1
ATOM 977 O O . PRO A 1 129 ? 16.929 -5.202 15.443 1.00 90.00 129 PRO A O 1
ATOM 980 N N . PHE A 1 130 ? 14.908 -4.228 15.674 1.00 93.12 130 PHE A N 1
ATOM 981 C CA . PHE A 1 130 ? 14.172 -5.465 15.922 1.00 93.12 130 PHE A CA 1
ATOM 982 C C . PHE A 1 130 ? 14.024 -6.265 14.624 1.00 93.12 130 PHE A C 1
ATOM 984 O O . PHE A 1 130 ? 13.462 -5.773 13.653 1.00 93.12 130 PHE A O 1
ATOM 991 N N . GLY A 1 131 ? 14.460 -7.523 14.613 1.00 93.56 131 GLY A N 1
ATOM 992 C CA . GLY A 1 131 ? 14.343 -8.431 13.466 1.00 93.56 131 GLY A CA 1
ATOM 993 C C . GLY A 1 131 ? 12.978 -9.111 13.368 1.00 93.56 131 GLY A C 1
ATOM 994 O O . GLY A 1 131 ? 12.924 -10.323 13.144 1.00 93.56 131 GLY A O 1
ATOM 995 N N . ILE A 1 132 ? 11.892 -8.375 13.627 1.00 93.56 132 ILE A N 1
ATOM 996 C CA . ILE A 1 132 ? 10.518 -8.890 13.622 1.00 93.56 132 ILE A CA 1
ATOM 997 C C . ILE A 1 132 ? 9.537 -7.923 12.964 1.00 93.56 132 ILE A C 1
ATOM 999 O O . ILE A 1 132 ? 9.654 -6.709 13.107 1.00 93.56 132 ILE A O 1
ATOM 1003 N N . SER A 1 133 ? 8.528 -8.486 12.307 1.00 89.75 133 SER A N 1
ATOM 1004 C CA . SER A 1 133 ? 7.275 -7.798 11.984 1.00 89.75 133 SER A CA 1
ATOM 1005 C C . SER A 1 133 ? 6.160 -8.393 12.827 1.00 89.75 133 SER A C 1
ATOM 1007 O O . SER A 1 133 ? 6.182 -9.595 13.117 1.00 89.75 133 SER A O 1
ATOM 1009 N N . THR A 1 134 ? 5.205 -7.565 13.236 1.00 93.31 134 THR A N 1
ATOM 1010 C CA . THR A 1 134 ? 4.106 -7.998 14.103 1.00 93.31 134 THR A CA 1
ATOM 1011 C C . THR A 1 134 ? 2.761 -7.782 13.434 1.00 93.31 134 THR A C 1
ATOM 1013 O O . THR A 1 134 ? 2.611 -6.876 12.624 1.00 93.31 134 THR A O 1
ATOM 1016 N N . LEU A 1 135 ? 1.799 -8.641 13.751 1.00 92.19 135 LEU A N 1
ATOM 1017 C CA . LEU A 1 135 ? 0.388 -8.474 13.440 1.00 92.19 135 LEU A CA 1
ATOM 1018 C C . LEU A 1 135 ? -0.333 -8.286 14.764 1.00 92.19 135 LEU A C 1
ATOM 1020 O O . LEU A 1 135 ? -0.311 -9.186 15.603 1.00 92.19 135 LEU A O 1
ATOM 1024 N N . ILE A 1 136 ? -0.937 -7.125 14.958 1.00 94.06 136 ILE A N 1
ATOM 1025 C CA . ILE A 1 136 ? -1.650 -6.758 16.174 1.00 94.06 136 ILE A CA 1
ATOM 1026 C C . ILE A 1 136 ? -3.130 -6.757 15.841 1.00 94.06 136 ILE A C 1
ATOM 1028 O O . ILE A 1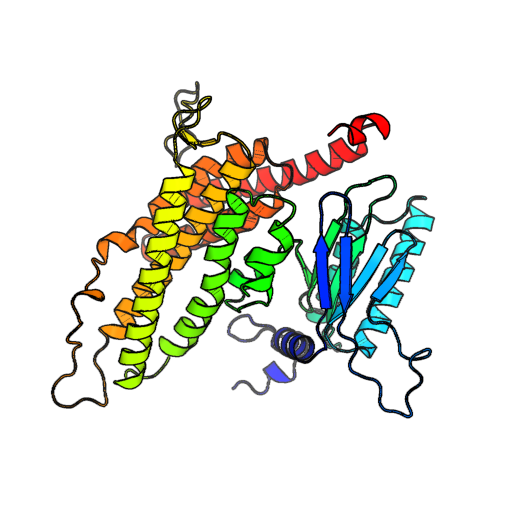 136 ? -3.570 -6.079 14.912 1.00 94.06 136 ILE A O 1
ATOM 1032 N N . VAL A 1 137 ? -3.885 -7.551 16.588 1.00 94.31 137 VAL A N 1
ATOM 1033 C CA . VAL A 1 137 ? -5.321 -7.707 16.405 1.00 94.31 137 VAL A CA 1
ATOM 1034 C C . VAL A 1 137 ? -6.045 -7.531 17.712 1.00 94.31 137 VAL A C 1
ATOM 1036 O O . VAL A 1 137 ? -5.497 -7.777 18.788 1.00 94.31 137 VAL A O 1
ATOM 1039 N N . GLY A 1 138 ? -7.312 -7.190 17.604 1.00 92.19 138 GLY A N 1
ATOM 1040 C CA . GLY A 1 138 ? -8.192 -7.205 18.745 1.00 92.19 138 GLY A CA 1
ATOM 1041 C C . GLY A 1 138 ? -9.448 -6.413 18.490 1.00 92.19 138 GLY A C 1
ATOM 1042 O O . GLY A 1 138 ? -9.753 -6.030 17.358 1.00 92.19 138 GLY A O 1
ATOM 1043 N N . PHE A 1 139 ? -10.131 -6.169 19.589 1.00 89.81 139 PHE A N 1
ATOM 1044 C CA . PHE A 1 139 ? -11.375 -5.432 19.665 1.00 89.81 139 PHE A CA 1
ATOM 1045 C C . PHE A 1 139 ? -11.149 -4.325 20.675 1.00 89.81 139 PHE A C 1
ATOM 1047 O O . PHE A 1 139 ? -10.655 -4.607 21.762 1.00 89.81 139 PHE A O 1
ATOM 1054 N N . ASP A 1 140 ? -11.433 -3.074 20.328 1.00 86.56 140 ASP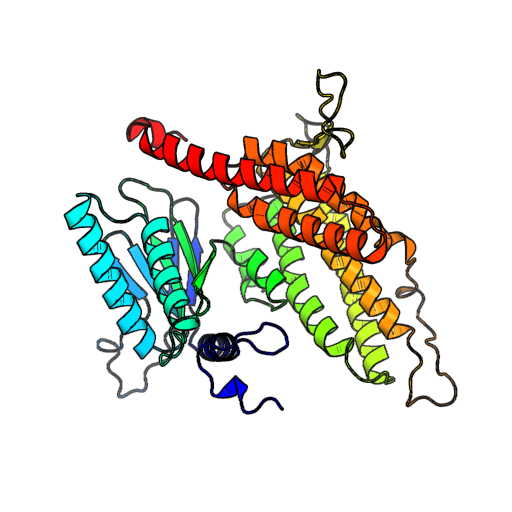 A N 1
ATOM 1055 C CA . ASP A 1 140 ? -11.367 -2.012 21.333 1.00 86.56 140 ASP A CA 1
ATOM 1056 C C . ASP A 1 140 ? -12.410 -2.255 22.425 1.00 86.56 140 ASP A C 1
ATOM 1058 O O . ASP A 1 140 ? -13.379 -2.982 22.216 1.00 86.56 140 ASP A O 1
ATOM 1062 N N . ASN A 1 141 ? -12.223 -1.649 23.596 1.00 82.69 141 ASN A N 1
ATOM 1063 C CA . ASN A 1 141 ? -13.153 -1.839 24.704 1.00 82.69 141 ASN A CA 1
ATOM 1064 C C . ASN A 1 141 ? -14.584 -1.485 24.292 1.00 82.69 141 ASN A C 1
ATOM 1066 O O . ASN A 1 141 ? -14.838 -0.393 23.787 1.00 82.69 141 ASN A O 1
ATOM 1070 N N . GLY A 1 142 ? -15.482 -2.447 24.481 1.00 74.69 142 GLY A N 1
ATOM 1071 C CA . GLY A 1 142 ? -16.863 -2.404 24.022 1.00 74.69 142 GLY A CA 1
ATOM 1072 C C . GLY A 1 142 ? -17.059 -2.656 22.518 1.00 74.69 142 GLY A C 1
ATOM 1073 O O . GLY A 1 142 ? -18.125 -3.105 22.133 1.00 74.69 142 GLY A O 1
ATOM 1074 N N . SER A 1 143 ? -16.094 -2.385 21.641 1.00 75.50 143 SER A N 1
ATOM 1075 C CA . SER A 1 143 ? -16.312 -2.448 20.189 1.00 75.50 143 SER A CA 1
ATOM 1076 C C . SER A 1 143 ? -16.372 -3.886 19.678 1.00 75.50 143 SER A C 1
ATOM 1078 O O . SER A 1 143 ? -15.423 -4.641 19.863 1.00 75.50 143 SER A O 1
ATOM 1080 N N . ASP A 1 144 ? -17.415 -4.226 18.921 1.00 75.25 144 ASP A N 1
ATOM 1081 C CA . ASP A 1 144 ? -17.496 -5.497 18.186 1.00 75.25 144 ASP A CA 1
ATOM 1082 C C . ASP A 1 144 ? -16.764 -5.444 16.830 1.00 75.25 144 ASP A C 1
ATOM 1084 O O . ASP A 1 144 ? -16.703 -6.435 16.102 1.00 75.25 144 ASP A O 1
ATOM 1088 N N . VAL A 1 145 ? -16.171 -4.295 16.475 1.00 76.31 145 VAL A N 1
ATOM 1089 C CA . VAL A 1 145 ? -15.436 -4.136 15.216 1.00 76.31 145 VAL A CA 1
ATOM 1090 C C . VAL A 1 145 ? -14.003 -4.656 15.368 1.00 76.31 145 VAL A C 1
ATOM 1092 O O . VAL A 1 145 ? -13.210 -4.070 16.118 1.00 76.31 145 VAL A O 1
ATOM 1095 N N . PRO A 1 146 ? -13.609 -5.692 14.607 1.00 81.06 146 PRO A N 1
ATOM 1096 C CA . PRO A 1 146 ? -12.254 -6.209 14.641 1.00 81.06 146 PRO A CA 1
ATOM 1097 C C . PRO A 1 146 ? -11.260 -5.226 14.017 1.00 81.06 146 PRO A C 1
ATOM 1099 O O . PRO A 1 146 ? -11.477 -4.665 12.934 1.00 81.06 146 PRO A O 1
ATOM 1102 N N . ARG A 1 147 ? -10.098 -5.088 14.654 1.00 82.06 147 ARG A N 1
ATOM 1103 C CA . ARG A 1 147 ? -8.949 -4.354 14.116 1.00 82.06 147 ARG A CA 1
ATOM 1104 C C . ARG A 1 147 ? -7.783 -5.294 13.847 1.00 82.06 147 ARG A C 1
ATOM 1106 O O . ARG A 1 147 ? -7.551 -6.246 14.588 1.00 82.06 147 ARG A O 1
ATOM 1113 N N . LEU A 1 148 ? -7.056 -5.008 12.771 1.00 86.00 148 LEU A N 1
ATOM 1114 C CA . LEU A 1 148 ? -5.850 -5.714 12.356 1.00 86.00 148 LEU A CA 1
ATOM 1115 C C . LEU A 1 148 ? -4.856 -4.680 11.839 1.00 86.00 148 LEU A C 1
ATOM 1117 O O . LEU A 1 148 ? -5.147 -3.957 10.888 1.00 86.00 148 LEU A O 1
ATOM 1121 N N . TYR A 1 149 ? -3.682 -4.649 12.451 1.00 85.56 149 TYR A N 1
ATOM 1122 C CA . TYR A 1 149 ? -2.561 -3.833 12.017 1.00 85.56 149 TYR A CA 1
ATOM 1123 C C . TYR A 1 149 ? -1.315 -4.690 11.873 1.00 85.56 149 TYR A C 1
ATOM 1125 O O . TYR A 1 149 ? -1.127 -5.672 12.587 1.00 85.56 149 TYR A O 1
ATOM 1133 N N . GLN A 1 150 ? -0.437 -4.285 10.970 1.00 85.69 150 GLN A N 1
ATOM 1134 C CA . GLN A 1 150 ? 0.902 -4.819 10.819 1.00 85.69 150 GLN A CA 1
ATOM 1135 C C . GLN A 1 150 ? 1.916 -3.756 11.228 1.00 85.69 150 GLN A C 1
ATOM 1137 O O . GLN A 1 150 ? 1.779 -2.604 10.823 1.00 85.69 150 GLN A O 1
ATOM 1142 N N . THR A 1 151 ? 2.957 -4.143 11.964 1.00 85.50 151 THR A N 1
ATOM 1143 C CA . THR A 1 151 ? 4.138 -3.307 12.216 1.00 85.50 151 THR A CA 1
ATOM 1144 C C . THR A 1 151 ? 5.402 -3.944 11.657 1.00 85.50 151 THR A C 1
ATOM 1146 O O . THR A 1 151 ? 5.497 -5.168 11.524 1.00 85.50 151 THR A O 1
ATOM 1149 N N . GLU A 1 152 ? 6.400 -3.114 11.375 1.00 82.12 152 GLU A N 1
ATOM 1150 C CA . GLU A 1 152 ? 7.663 -3.522 10.768 1.00 82.12 152 GLU A CA 1
ATOM 1151 C C . GLU A 1 152 ? 8.904 -3.071 11.554 1.00 82.12 152 GLU A C 1
ATOM 1153 O O . GLU A 1 152 ? 8.816 -2.138 12.353 1.00 82.12 152 GLU A O 1
ATOM 1158 N N . PRO A 1 153 ? 10.092 -3.662 11.295 1.00 83.44 153 PRO A N 1
ATOM 1159 C CA . PRO A 1 153 ? 11.359 -3.249 11.905 1.00 83.44 153 PRO A CA 1
ATOM 1160 C C . PRO A 1 153 ? 11.679 -1.754 11.803 1.00 83.44 153 PRO A C 1
ATOM 1162 O O . PRO A 1 153 ? 12.355 -1.216 12.675 1.00 83.44 153 PRO A O 1
ATOM 1165 N N . SER A 1 154 ? 11.199 -1.089 10.749 1.00 77.38 154 SER A N 1
ATOM 1166 C CA . SER A 1 154 ? 11.349 0.354 10.524 1.00 77.38 154 SER A CA 1
ATOM 1167 C C . SER A 1 154 ? 10.520 1.212 11.485 1.00 77.38 154 SER A C 1
ATOM 1169 O O . SER A 1 154 ? 10.759 2.412 11.595 1.00 77.38 154 SER A O 1
ATOM 1171 N N . GLY A 1 155 ? 9.531 0.614 12.155 1.00 73.19 155 GLY A N 1
ATOM 1172 C CA . GLY A 1 155 ? 8.515 1.315 12.931 1.00 73.19 155 GLY A CA 1
ATOM 1173 C C . GLY A 1 155 ? 7.379 1.901 12.094 1.00 73.19 155 GLY A C 1
ATOM 1174 O O . GLY A 1 155 ? 6.611 2.720 12.591 1.00 73.19 155 GLY A O 1
ATOM 1175 N N . ILE A 1 156 ? 7.242 1.477 10.836 1.00 70.50 156 ILE A N 1
ATOM 1176 C CA . ILE A 1 156 ? 6.012 1.689 10.069 1.00 70.50 156 ILE A CA 1
ATOM 1177 C C . ILE A 1 156 ? 4.941 0.745 10.621 1.00 70.50 156 ILE A C 1
ATOM 1179 O O . ILE A 1 156 ? 5.216 -0.431 10.877 1.00 70.50 156 ILE A O 1
ATOM 1183 N N . TYR A 1 157 ? 3.721 1.255 10.777 1.00 74.50 157 TYR A N 1
ATOM 1184 C CA . TYR A 1 157 ? 2.533 0.442 11.002 1.00 74.50 157 TYR A CA 1
ATOM 1185 C C . TYR A 1 157 ? 1.489 0.735 9.923 1.00 74.50 157 TYR A C 1
ATOM 1187 O O . TYR A 1 157 ? 1.381 1.863 9.448 1.00 74.50 157 TYR A O 1
ATOM 1195 N N . SER A 1 158 ? 0.749 -0.286 9.499 1.00 67.12 158 SER A N 1
ATOM 1196 C CA . SER A 1 158 ? -0.280 -0.163 8.463 1.00 67.12 158 SER A CA 1
ATOM 1197 C C . SER A 1 158 ? -1.402 -1.174 8.681 1.00 67.12 158 SER A C 1
ATOM 1199 O O . SER A 1 158 ? -1.171 -2.249 9.227 1.00 67.12 158 SER A O 1
ATOM 1201 N N . ALA A 1 159 ? -2.617 -0.845 8.248 1.00 58.12 159 ALA A N 1
ATOM 1202 C CA . ALA A 1 159 ? -3.754 -1.770 8.245 1.00 58.12 159 ALA A CA 1
ATOM 1203 C C . ALA A 1 159 ? -3.899 -2.535 6.910 1.00 58.12 159 ALA A C 1
ATOM 1205 O O . ALA A 1 159 ? -4.829 -3.321 6.743 1.00 58.12 159 ALA A O 1
ATOM 1206 N N . TRP A 1 160 ? -3.006 -2.296 5.936 1.00 64.81 160 TRP A N 1
ATOM 1207 C CA . TRP A 1 160 ? -3.275 -2.578 4.525 1.00 64.81 160 TRP A CA 1
ATOM 1208 C C . TRP A 1 160 ? -2.112 -3.255 3.782 1.00 64.81 160 TRP A C 1
ATOM 1210 O O . TRP A 1 160 ? -1.092 -2.634 3.481 1.00 64.81 160 TRP A O 1
ATOM 1220 N N . CYS A 1 161 ? -2.296 -4.527 3.414 1.00 64.19 161 CYS A N 1
ATOM 1221 C CA . CYS A 1 161 ? -1.264 -5.350 2.768 1.00 64.19 161 CYS A CA 1
ATOM 1222 C C . CYS A 1 161 ? -0.987 -4.963 1.301 1.00 64.19 161 CYS A C 1
ATOM 1224 O O . CYS A 1 161 ? 0.167 -4.974 0.875 1.00 64.19 161 CYS A O 1
ATOM 1226 N N . THR A 1 162 ? -2.012 -4.596 0.520 1.00 65.12 162 THR A N 1
ATOM 1227 C CA . THR A 1 162 ? -1.854 -4.336 -0.928 1.00 65.12 162 THR A CA 1
ATOM 1228 C C . THR A 1 162 ? -1.004 -3.103 -1.202 1.00 65.12 162 THR A C 1
ATOM 1230 O O . THR A 1 162 ? -0.128 -3.104 -2.063 1.00 65.12 162 THR A O 1
ATOM 1233 N N . GLY A 1 163 ? -1.232 -2.048 -0.429 1.00 64.94 163 GLY A N 1
ATOM 1234 C CA . GLY A 1 163 ? -0.478 -0.813 -0.554 1.00 64.94 163 GLY A CA 1
ATOM 1235 C C . GLY A 1 163 ? 0.993 -0.975 -0.205 1.00 64.94 163 GLY A C 1
ATOM 1236 O O . GLY A 1 163 ? 1.884 -0.470 -0.884 1.00 64.94 163 GLY A O 1
ATOM 1237 N N . PHE A 1 164 ? 1.242 -1.779 0.819 1.00 67.75 164 PHE A N 1
ATOM 1238 C CA . PHE A 1 164 ? 2.578 -2.132 1.238 1.00 67.75 164 PHE A CA 1
ATOM 1239 C C . PHE A 1 164 ? 3.342 -2.951 0.183 1.00 67.75 164 PHE A C 1
ATOM 1241 O O . PHE A 1 164 ? 4.510 -2.674 -0.096 1.00 67.75 164 PHE A O 1
ATOM 1248 N N . ALA A 1 165 ? 2.670 -3.919 -0.449 1.00 74.38 165 ALA A N 1
ATOM 1249 C CA . ALA A 1 165 ? 3.232 -4.724 -1.533 1.00 74.38 165 ALA A CA 1
ATOM 1250 C C . ALA A 1 165 ? 3.644 -3.864 -2.741 1.00 74.38 165 ALA A C 1
ATOM 1252 O O . ALA A 1 165 ? 4.736 -4.043 -3.285 1.00 74.38 165 ALA A O 1
ATOM 1253 N N . LEU A 1 166 ? 2.805 -2.890 -3.121 1.00 79.94 166 LEU A N 1
ATOM 1254 C CA . LEU A 1 166 ? 3.111 -1.930 -4.186 1.00 79.94 166 LEU A CA 1
ATOM 1255 C C . LEU A 1 166 ? 4.328 -1.064 -3.848 1.00 79.94 166 LEU A C 1
ATOM 1257 O O . LEU A 1 166 ? 5.238 -0.964 -4.668 1.00 79.94 166 LEU A O 1
ATOM 1261 N N . LEU A 1 167 ? 4.367 -0.483 -2.643 1.00 75.75 167 LEU A N 1
ATOM 1262 C CA . LEU A 1 167 ? 5.478 0.367 -2.194 1.00 75.75 167 LEU A CA 1
ATOM 1263 C C . LEU A 1 167 ? 6.808 -0.385 -2.185 1.00 75.75 167 LEU A C 1
ATOM 1265 O O . LEU A 1 167 ? 7.830 0.146 -2.607 1.00 75.75 167 LEU A O 1
ATOM 1269 N N . ARG A 1 168 ? 6.799 -1.636 -1.719 1.00 73.75 168 ARG A N 1
ATOM 1270 C CA . ARG A 1 168 ? 8.000 -2.474 -1.697 1.00 73.75 168 ARG A CA 1
ATOM 1271 C C . ARG A 1 168 ? 8.342 -3.113 -3.031 1.00 73.75 168 ARG A C 1
ATOM 1273 O O . ARG A 1 168 ? 9.417 -3.703 -3.123 1.00 73.75 168 ARG A O 1
ATOM 1280 N N . ARG A 1 169 ? 7.437 -3.052 -4.014 1.00 83.75 169 ARG A N 1
ATOM 1281 C CA . ARG A 1 169 ? 7.569 -3.753 -5.299 1.00 83.75 169 ARG A CA 1
ATOM 1282 C C . ARG A 1 169 ? 7.903 -5.234 -5.064 1.00 83.75 169 ARG A C 1
ATOM 1284 O O . ARG A 1 169 ? 8.794 -5.803 -5.685 1.00 83.75 169 ARG A O 1
ATOM 1291 N N . GLN A 1 170 ? 7.226 -5.832 -4.080 1.00 77.62 170 GLN A N 1
ATOM 1292 C CA . GLN A 1 170 ? 7.424 -7.215 -3.647 1.00 77.62 170 GLN A CA 1
ATOM 1293 C C . GLN A 1 170 ? 6.089 -7.944 -3.629 1.00 77.62 170 GLN A C 1
ATOM 1295 O O . GLN A 1 170 ? 5.117 -7.472 -3.038 1.00 77.62 170 GLN A O 1
ATOM 1300 N N . ASP A 1 171 ? 6.067 -9.108 -4.271 1.00 77.56 171 ASP A N 1
ATOM 1301 C CA . ASP A 1 171 ? 4.902 -9.978 -4.263 1.00 77.56 171 ASP A CA 1
ATOM 1302 C C . ASP A 1 171 ? 4.606 -10.492 -2.846 1.00 77.56 171 ASP A C 1
ATOM 1304 O O . ASP A 1 171 ? 5.501 -10.667 -2.013 1.00 77.56 171 ASP A O 1
ATOM 1308 N N . THR A 1 172 ? 3.328 -10.723 -2.568 1.00 70.31 172 THR A N 1
ATOM 1309 C CA . THR A 1 172 ? 2.849 -11.193 -1.267 1.00 70.31 172 THR A CA 1
ATOM 1310 C C . THR A 1 172 ? 1.959 -12.405 -1.458 1.00 70.31 172 THR A C 1
ATOM 1312 O O . THR A 1 172 ? 1.337 -12.569 -2.497 1.00 70.31 172 THR A O 1
ATOM 1315 N N . PHE A 1 173 ? 1.832 -13.246 -0.431 1.00 71.06 173 PHE A N 1
ATOM 1316 C CA . PHE A 1 173 ? 1.013 -14.462 -0.510 1.00 71.06 173 PHE A CA 1
ATOM 1317 C C . PHE A 1 173 ? -0.459 -14.197 -0.887 1.00 71.06 173 PHE A C 1
ATOM 1319 O O . PHE A 1 173 ? -1.127 -15.100 -1.382 1.00 71.06 173 PHE A O 1
ATOM 1326 N N . VAL A 1 174 ? -0.954 -12.970 -0.681 1.00 69.56 174 VAL A N 1
ATOM 1327 C CA . VAL A 1 174 ? -2.324 -12.542 -1.011 1.00 69.56 174 VAL A CA 1
ATOM 1328 C C . VAL A 1 174 ? -2.568 -12.516 -2.527 1.00 69.56 174 VAL A C 1
ATOM 1330 O O . VAL A 1 174 ? -3.710 -12.595 -2.970 1.00 69.56 174 VAL A O 1
ATOM 1333 N N . SER A 1 175 ? -1.516 -12.459 -3.350 1.00 78.12 175 SER A N 1
ATOM 1334 C CA . SER A 1 175 ? -1.646 -12.524 -4.810 1.00 78.12 175 SER A CA 1
ATOM 1335 C C . SER A 1 175 ? -2.046 -13.917 -5.323 1.00 78.12 175 SER A C 1
ATOM 1337 O O . SER A 1 175 ? -2.483 -14.031 -6.476 1.00 78.12 175 SER A O 1
ATOM 1339 N N . SER A 1 176 ? -1.946 -14.958 -4.481 1.00 78.44 176 SER A N 1
ATOM 1340 C CA . SER A 1 176 ? -2.246 -16.340 -4.859 1.00 78.44 176 SER A CA 1
ATOM 1341 C C . SER A 1 176 ? -3.741 -16.555 -5.154 1.00 78.44 176 SER A C 1
ATOM 1343 O O . SER A 1 176 ? -4.605 -15.905 -4.557 1.00 78.44 176 SER A O 1
ATOM 1345 N N . PRO A 1 177 ? -4.085 -17.487 -6.065 1.00 82.00 177 PRO A N 1
ATOM 1346 C CA . PRO A 1 177 ? -5.474 -17.721 -6.462 1.00 82.00 177 PRO A CA 1
ATOM 1347 C C . PRO A 1 177 ? -6.360 -18.163 -5.291 1.00 82.00 177 PRO A C 1
ATOM 1349 O O . PRO A 1 177 ? -7.543 -17.822 -5.264 1.00 82.00 177 PRO A O 1
ATOM 1352 N N . ASP A 1 178 ? -5.798 -18.857 -4.300 1.00 73.00 178 ASP A N 1
ATOM 1353 C CA . ASP A 1 178 ? -6.534 -19.313 -3.120 1.00 73.00 178 ASP A CA 1
ATOM 1354 C C . ASP A 1 178 ? -7.045 -18.121 -2.299 1.00 73.00 178 ASP A C 1
ATOM 1356 O O . ASP A 1 178 ? -8.221 -18.067 -1.941 1.00 73.00 178 ASP A O 1
ATOM 1360 N N . TRP A 1 179 ? -6.204 -17.106 -2.081 1.00 71.50 179 TRP A N 1
ATOM 1361 C CA . TRP A 1 179 ? -6.579 -15.890 -1.347 1.00 71.50 179 TRP A CA 1
ATOM 1362 C C . TRP A 1 179 ? -7.547 -15.000 -2.127 1.00 71.50 179 TRP A C 1
ATOM 1364 O O . TRP A 1 179 ? -8.372 -14.302 -1.536 1.00 71.50 179 TRP A O 1
ATOM 1374 N N . LYS A 1 180 ? -7.518 -15.094 -3.456 1.00 77.44 180 LYS A N 1
ATOM 1375 C CA . LYS A 1 180 ? -8.459 -14.405 -4.340 1.00 77.44 180 LYS A CA 1
ATOM 1376 C C . LYS A 1 180 ? -9.803 -15.114 -4.459 1.00 77.44 180 LYS A C 1
ATOM 1378 O O . LYS A 1 180 ? -10.734 -14.519 -4.979 1.00 77.44 180 LYS A O 1
ATOM 1383 N N . THR A 1 181 ? -9.964 -16.361 -4.026 1.00 78.94 181 THR A N 1
ATOM 1384 C CA . THR A 1 181 ? -11.208 -17.118 -4.286 1.00 78.94 181 THR A CA 1
ATOM 1385 C C . THR A 1 181 ? -11.853 -17.653 -3.018 1.00 78.94 181 THR A C 1
ATOM 1387 O O . THR A 1 181 ? -13.044 -17.430 -2.803 1.00 78.94 181 THR A O 1
ATOM 1390 N N . VAL A 1 182 ? -11.073 -18.277 -2.138 1.00 69.94 182 VAL A N 1
ATOM 1391 C CA . VAL A 1 182 ? -11.575 -19.001 -0.965 1.00 69.94 182 VAL A CA 1
ATOM 1392 C C . VAL A 1 182 ? -12.315 -18.101 0.038 1.00 69.94 182 VAL A C 1
ATOM 1394 O O . VAL A 1 182 ? -13.403 -18.492 0.473 1.00 69.94 182 VAL A O 1
ATOM 1397 N N . PRO A 1 183 ? -11.827 -16.890 0.388 1.00 66.56 183 PRO A N 1
ATOM 1398 C CA . PRO A 1 183 ? -12.542 -16.003 1.315 1.00 66.56 183 PRO A CA 1
ATOM 1399 C C . PRO A 1 183 ? -13.914 -15.539 0.795 1.00 66.56 183 PRO A C 1
ATOM 1401 O O . PRO A 1 183 ? -14.805 -15.213 1.577 1.00 66.56 183 PRO A O 1
ATOM 1404 N N . TRP A 1 184 ? -14.107 -15.561 -0.525 1.00 74.75 184 TRP A N 1
ATOM 1405 C CA . TRP A 1 184 ? -15.241 -14.947 -1.219 1.00 74.75 184 TRP A CA 1
ATOM 1406 C C . TRP A 1 184 ? -16.368 -15.932 -1.546 1.00 74.75 184 TRP A C 1
ATOM 1408 O O . TRP A 1 184 ? -17.349 -15.578 -2.193 1.00 74.75 184 TRP A O 1
ATOM 1418 N N . HIS A 1 185 ? -16.274 -17.181 -1.078 1.00 75.00 185 HIS A N 1
ATOM 1419 C CA . HIS A 1 185 ? -17.353 -18.160 -1.246 1.00 75.00 185 HIS A CA 1
ATOM 1420 C C . HIS A 1 185 ? -18.633 -17.785 -0.492 1.00 75.00 185 HIS A C 1
ATOM 1422 O O . HIS A 1 185 ? -19.719 -18.199 -0.892 1.00 75.00 185 HIS A O 1
ATOM 1428 N N . ARG A 1 186 ? -18.509 -17.043 0.615 1.00 61.50 186 ARG A N 1
ATOM 1429 C CA . ARG A 1 186 ? -19.644 -16.645 1.466 1.00 61.50 186 ARG A CA 1
ATOM 1430 C C . ARG A 1 186 ? -20.043 -15.183 1.300 1.00 61.50 186 ARG A C 1
ATOM 1432 O O . ARG A 1 186 ? -21.199 -14.855 1.541 1.00 61.50 186 ARG A O 1
ATOM 1439 N N . HIS A 1 187 ? -19.111 -14.334 0.874 1.00 60.50 187 HIS A N 1
ATOM 1440 C CA . HIS A 1 187 ? -19.338 -12.908 0.672 1.00 60.50 187 HIS A CA 1
ATOM 1441 C C . HIS A 1 187 ? -18.900 -12.513 -0.738 1.00 60.50 187 HIS A C 1
ATOM 1443 O O . HIS A 1 187 ? -17.759 -12.797 -1.109 1.00 60.50 187 HIS A O 1
ATOM 1449 N N . PRO A 1 188 ? -19.777 -11.875 -1.531 1.00 79.06 188 PRO A N 1
ATOM 1450 C CA . PRO A 1 188 ? -19.393 -11.391 -2.844 1.00 79.06 188 PRO A CA 1
ATOM 1451 C C . PRO A 1 188 ? -18.355 -10.277 -2.697 1.00 79.06 188 PRO A C 1
ATOM 1453 O O . PRO A 1 188 ? -18.456 -9.428 -1.812 1.00 79.06 188 PRO A O 1
ATOM 1456 N N . LYS A 1 189 ? -17.367 -10.280 -3.588 1.00 81.56 189 LYS A N 1
ATOM 1457 C CA . LYS A 1 189 ? -16.360 -9.223 -3.673 1.00 81.56 189 LYS A CA 1
ATOM 1458 C C . LYS A 1 189 ? -16.999 -7.876 -3.979 1.00 81.56 189 LYS A C 1
ATOM 1460 O O . LYS A 1 189 ? -17.851 -7.777 -4.866 1.00 81.56 189 LYS A O 1
ATOM 1465 N N . SER A 1 190 ? -16.520 -6.834 -3.311 1.00 84.94 190 SER A N 1
ATOM 1466 C CA . SER A 1 190 ? -16.840 -5.458 -3.666 1.00 84.94 190 SER A CA 1
ATOM 1467 C C . SER A 1 190 ? -16.115 -5.032 -4.949 1.00 84.94 190 SER A C 1
ATOM 1469 O O . SER A 1 190 ? -15.238 -5.732 -5.465 1.00 84.94 190 SER A O 1
ATOM 1471 N N . LEU A 1 191 ? -16.472 -3.864 -5.487 1.00 87.06 191 LEU A N 1
ATOM 1472 C CA . LEU A 1 191 ? -15.800 -3.300 -6.659 1.00 87.06 191 LEU A CA 1
ATOM 1473 C C . LEU A 1 191 ? -14.294 -3.085 -6.413 1.00 87.06 191 LEU A C 1
ATOM 1475 O O . LEU A 1 191 ? -13.473 -3.411 -7.275 1.00 87.06 191 LEU A O 1
ATOM 1479 N N . LEU A 1 192 ? -13.953 -2.587 -5.222 1.00 88.19 192 LEU A N 1
ATOM 1480 C CA . LEU A 1 192 ? -12.583 -2.387 -4.770 1.00 88.19 192 LEU A CA 1
ATOM 1481 C C . LEU A 1 192 ? -11.835 -3.722 -4.655 1.00 88.19 192 LEU A C 1
ATOM 1483 O O . LEU A 1 192 ? -10.718 -3.822 -5.145 1.00 88.19 192 LEU A O 1
ATOM 1487 N N . ASP A 1 193 ? -12.451 -4.776 -4.114 1.00 86.38 193 ASP A N 1
ATOM 1488 C CA . ASP A 1 193 ? -11.793 -6.088 -3.979 1.00 86.38 193 ASP A CA 1
ATOM 1489 C C . ASP A 1 193 ? -11.386 -6.677 -5.335 1.00 86.38 193 ASP A C 1
ATOM 1491 O O . ASP A 1 193 ? -10.261 -7.147 -5.505 1.00 86.38 193 ASP A O 1
ATOM 1495 N N . HIS A 1 194 ? -12.272 -6.581 -6.334 1.00 90.69 194 HIS A N 1
ATOM 1496 C CA . HIS A 1 194 ? -11.959 -7.013 -7.699 1.00 90.69 194 HIS A CA 1
ATOM 1497 C C . HIS A 1 194 ? -10.798 -6.222 -8.311 1.00 90.69 194 HIS A C 1
ATOM 1499 O O . HIS A 1 194 ? -10.001 -6.790 -9.056 1.00 90.69 194 HIS A O 1
ATOM 1505 N N . LEU A 1 195 ? -10.691 -4.922 -8.013 1.00 94.00 195 LEU A N 1
ATOM 1506 C CA . LEU A 1 195 ? -9.551 -4.121 -8.456 1.00 94.00 195 LEU A CA 1
ATOM 1507 C C . LEU A 1 195 ? -8.271 -4.598 -7.778 1.00 94.00 195 LEU A C 1
ATOM 1509 O O . LEU A 1 195 ? -7.245 -4.773 -8.430 1.00 94.00 195 LEU A O 1
ATOM 1513 N N . LEU A 1 196 ? -8.325 -4.819 -6.468 1.00 89.94 196 LEU A N 1
ATOM 1514 C CA . LEU A 1 196 ? -7.153 -5.166 -5.677 1.00 89.94 196 LEU A CA 1
ATOM 1515 C C . LEU A 1 196 ? -6.554 -6.510 -6.071 1.00 89.94 196 LEU A C 1
ATOM 1517 O O . LEU A 1 196 ? -5.335 -6.646 -6.035 1.00 89.94 196 LEU A O 1
ATOM 1521 N N . ASP A 1 197 ? -7.361 -7.460 -6.542 1.00 90.44 197 ASP A N 1
ATOM 1522 C CA . ASP A 1 197 ? -6.845 -8.698 -7.130 1.00 90.44 197 ASP A CA 1
ATOM 1523 C C . ASP A 1 197 ? -5.899 -8.450 -8.311 1.00 90.44 197 ASP A C 1
ATOM 1525 O O . ASP A 1 197 ? -4.912 -9.178 -8.471 1.00 90.44 197 ASP A O 1
ATOM 1529 N N . LEU A 1 198 ? -6.216 -7.446 -9.140 1.00 93.06 198 LEU A N 1
ATOM 1530 C CA . LEU A 1 198 ? -5.408 -7.028 -10.286 1.00 93.06 198 LEU A CA 1
ATOM 1531 C C . LEU A 1 198 ? -4.189 -6.237 -9.817 1.00 93.06 198 LEU A C 1
ATOM 1533 O O . LEU A 1 198 ? -3.071 -6.507 -10.249 1.00 93.06 198 LEU A O 1
ATOM 1537 N N . VAL A 1 199 ? -4.391 -5.308 -8.883 1.00 91.56 199 VAL A N 1
ATOM 1538 C CA . VAL A 1 199 ? -3.319 -4.488 -8.306 1.00 91.56 199 VAL A CA 1
ATOM 1539 C C . VAL A 1 199 ? -2.257 -5.357 -7.631 1.00 91.56 199 VAL A C 1
ATOM 1541 O O . VAL A 1 199 ? -1.069 -5.085 -7.770 1.00 91.56 199 VAL A O 1
ATOM 1544 N N . LEU A 1 200 ? -2.652 -6.445 -6.967 1.00 89.44 200 LEU A N 1
ATOM 1545 C CA . LEU A 1 200 ? -1.741 -7.401 -6.330 1.00 89.44 200 LEU A CA 1
ATOM 1546 C C . LEU A 1 200 ? -0.838 -8.161 -7.316 1.00 89.44 200 LEU A C 1
ATOM 1548 O O . LEU A 1 200 ? 0.106 -8.806 -6.873 1.00 89.44 200 LEU A O 1
ATOM 1552 N N . LEU A 1 201 ? -1.085 -8.095 -8.629 1.00 91.06 201 LEU A N 1
ATOM 1553 C CA . LEU A 1 201 ? -0.186 -8.663 -9.645 1.00 91.06 201 LEU A CA 1
ATOM 1554 C C . LEU A 1 201 ? 0.975 -7.717 -9.998 1.00 91.06 201 LEU A C 1
ATOM 1556 O O . LEU A 1 201 ? 2.026 -8.166 -10.457 1.00 91.06 201 LEU A O 1
ATOM 1560 N N . LEU A 1 202 ? 0.816 -6.411 -9.764 1.00 91.75 202 LEU A N 1
ATOM 1561 C CA . LEU A 1 202 ? 1.812 -5.396 -10.119 1.00 91.75 202 LEU A CA 1
ATOM 1562 C C . LEU A 1 202 ? 3.130 -5.499 -9.349 1.00 91.75 202 LEU A C 1
ATOM 1564 O O . LEU A 1 202 ? 4.163 -5.322 -9.989 1.00 91.75 202 LEU A O 1
ATOM 1568 N N . PRO A 1 203 ? 3.169 -5.802 -8.034 1.00 90.88 203 PRO A N 1
ATOM 1569 C CA . PRO A 1 203 ? 4.430 -5.905 -7.306 1.00 90.88 203 PRO A CA 1
ATOM 1570 C C . PRO A 1 203 ? 5.418 -6.895 -7.934 1.00 90.88 203 PRO A C 1
ATOM 1572 O O . PRO A 1 203 ? 6.610 -6.606 -8.001 1.00 90.88 203 PRO A O 1
ATOM 1575 N N . ALA A 1 204 ? 4.931 -8.028 -8.450 1.00 90.00 204 ALA A N 1
ATOM 1576 C CA . ALA A 1 204 ? 5.763 -9.010 -9.142 1.00 90.00 204 ALA A CA 1
ATOM 1577 C C . ALA A 1 204 ? 6.323 -8.464 -10.467 1.00 90.00 204 ALA A C 1
ATOM 1579 O O . ALA A 1 204 ? 7.508 -8.640 -10.750 1.00 90.00 204 ALA A O 1
ATOM 1580 N N . ILE A 1 205 ? 5.494 -7.769 -11.254 1.00 93.44 205 ILE A N 1
ATOM 1581 C CA . ILE A 1 205 ? 5.911 -7.107 -12.501 1.00 93.44 205 ILE A CA 1
ATOM 1582 C C . ILE A 1 205 ? 6.976 -6.051 -12.196 1.00 93.44 205 ILE A C 1
ATOM 1584 O O . ILE A 1 205 ? 8.052 -6.051 -12.786 1.00 93.44 205 ILE A O 1
ATOM 1588 N N . PHE A 1 206 ? 6.701 -5.185 -11.226 1.00 93.00 206 PHE A N 1
ATOM 1589 C CA . PHE A 1 206 ? 7.582 -4.116 -10.773 1.00 93.00 206 PHE A CA 1
ATOM 1590 C C . PHE A 1 206 ? 8.944 -4.635 -10.305 1.00 93.00 206 PHE A C 1
ATOM 1592 O O . PHE A 1 206 ? 9.971 -4.114 -10.736 1.00 93.00 206 PHE A O 1
ATOM 1599 N N . SER A 1 207 ? 8.963 -5.715 -9.521 1.00 91.19 207 SER A N 1
ATOM 1600 C CA . SER A 1 207 ? 10.204 -6.371 -9.100 1.00 91.19 207 SER A CA 1
ATOM 1601 C C . SER A 1 207 ? 11.048 -6.856 -10.283 1.00 91.19 207 SER A C 1
ATOM 1603 O O . SER A 1 207 ? 12.268 -6.706 -10.283 1.00 91.19 207 SER A O 1
ATOM 1605 N N . GLN A 1 208 ? 10.411 -7.419 -11.316 1.00 93.44 208 GLN A N 1
ATOM 1606 C CA . GLN A 1 208 ? 11.113 -7.872 -12.518 1.00 93.44 208 GLN A CA 1
ATOM 1607 C C . GLN A 1 208 ? 11.637 -6.698 -13.351 1.00 93.44 208 GLN A C 1
ATOM 1609 O O . GLN A 1 208 ? 12.758 -6.763 -13.854 1.00 93.44 208 GLN A O 1
ATOM 1614 N N . VAL A 1 209 ? 10.878 -5.603 -13.463 1.00 93.50 209 VAL A N 1
ATOM 1615 C CA . VAL A 1 209 ? 11.347 -4.378 -14.132 1.00 93.50 209 VAL A CA 1
ATOM 1616 C C . VAL A 1 209 ? 12.598 -3.829 -13.453 1.00 93.50 209 VAL A C 1
ATOM 1618 O O . VAL A 1 209 ? 13.564 -3.515 -14.147 1.00 93.50 209 VAL A O 1
ATOM 1621 N N . ASP A 1 210 ? 12.626 -3.787 -12.121 1.00 90.88 210 ASP A N 1
ATOM 1622 C CA . ASP A 1 210 ? 13.780 -3.289 -11.360 1.00 90.88 210 ASP A CA 1
ATOM 1623 C C . ASP A 1 210 ? 15.037 -4.145 -11.555 1.00 90.88 210 ASP A C 1
ATOM 1625 O O . ASP A 1 210 ? 16.152 -3.651 -11.414 1.00 90.88 210 ASP A O 1
ATOM 1629 N N . GLN A 1 211 ? 14.878 -5.423 -11.906 1.00 92.00 211 GLN A N 1
ATOM 1630 C CA . GLN A 1 211 ? 15.991 -6.316 -12.236 1.00 92.00 211 GLN A CA 1
ATOM 1631 C C . GLN A 1 211 ? 16.431 -6.164 -13.700 1.00 92.00 211 GLN A C 1
ATOM 1633 O O . GLN A 1 211 ? 17.625 -6.164 -14.000 1.00 92.00 211 GLN A O 1
ATOM 1638 N N . ILE A 1 212 ? 15.475 -6.024 -14.624 1.00 92.56 212 ILE A N 1
ATOM 1639 C CA . ILE A 1 212 ? 15.728 -5.995 -16.070 1.00 92.56 212 ILE A CA 1
ATOM 1640 C C . ILE A 1 212 ? 16.275 -4.634 -16.512 1.00 92.56 212 ILE A C 1
ATOM 1642 O O . ILE A 1 212 ? 17.255 -4.581 -17.258 1.00 92.56 212 ILE A O 1
ATOM 1646 N N . VAL A 1 213 ? 15.670 -3.525 -16.083 1.00 92.00 213 VAL A N 1
ATOM 1647 C CA . VAL A 1 213 ? 15.999 -2.184 -16.597 1.00 92.00 213 VAL A CA 1
ATOM 1648 C C . VAL A 1 213 ? 17.457 -1.785 -16.322 1.00 92.00 213 VAL A C 1
ATOM 1650 O O . VAL A 1 213 ? 18.090 -1.317 -17.269 1.00 92.00 213 VAL A O 1
ATOM 1653 N N . PRO A 1 214 ? 18.042 -2.014 -15.132 1.00 93.44 214 PRO A N 1
ATOM 1654 C CA . PRO A 1 214 ? 19.440 -1.662 -14.865 1.00 93.44 214 PRO A CA 1
ATOM 1655 C C . PRO A 1 214 ? 20.464 -2.622 -15.485 1.00 93.44 214 PRO A C 1
ATOM 1657 O O . PRO A 1 214 ? 21.646 -2.290 -15.545 1.00 93.44 214 PRO A O 1
ATOM 1660 N N . SER A 1 215 ? 20.041 -3.819 -15.907 1.00 91.12 215 SER A N 1
ATOM 1661 C CA . SER A 1 215 ? 20.955 -4.825 -16.458 1.00 91.12 215 SER A CA 1
ATOM 1662 C C . SER A 1 215 ? 21.539 -4.409 -17.815 1.00 91.12 215 SER A C 1
ATOM 1664 O O . SER A 1 215 ? 20.976 -3.575 -18.531 1.00 91.12 215 SER A O 1
ATOM 1666 N N . GLU A 1 216 ? 22.683 -4.990 -18.181 1.00 90.69 216 GLU A N 1
ATOM 1667 C CA . GLU A 1 216 ? 23.364 -4.668 -19.437 1.00 90.69 216 GLU A CA 1
ATOM 1668 C C . GLU A 1 216 ? 22.472 -4.951 -20.661 1.00 90.69 216 GLU A C 1
ATOM 1670 O O . GLU A 1 216 ? 21.749 -5.956 -20.679 1.00 90.69 216 GLU A O 1
ATOM 1675 N N . PRO A 1 217 ? 22.515 -4.098 -21.706 1.00 89.56 217 PRO A N 1
ATOM 1676 C CA . PRO A 1 217 ? 21.668 -4.213 -22.891 1.00 89.56 217 PRO A CA 1
ATOM 1677 C C . PRO A 1 217 ? 22.075 -5.401 -23.776 1.00 89.56 217 PRO A C 1
ATOM 1679 O O . PRO A 1 217 ? 22.671 -5.237 -24.834 1.00 89.56 217 PRO A O 1
ATOM 1682 N N . THR A 1 218 ? 21.737 -6.607 -23.333 1.00 91.81 218 THR A N 1
ATOM 1683 C CA . THR A 1 218 ? 21.952 -7.882 -24.029 1.00 91.81 218 THR A CA 1
ATOM 1684 C C . THR A 1 218 ? 20.693 -8.331 -24.773 1.00 91.81 218 THR A C 1
ATOM 1686 O O . THR A 1 218 ? 19.577 -7.894 -24.460 1.00 91.81 218 THR A O 1
ATOM 1689 N N . LEU A 1 219 ? 20.835 -9.264 -25.720 1.00 89.75 219 LEU A N 1
ATOM 1690 C CA . LEU A 1 219 ? 19.686 -9.913 -26.367 1.00 89.75 219 LEU A CA 1
ATOM 1691 C C . LEU A 1 219 ? 18.769 -10.603 -25.348 1.00 89.75 219 LEU A C 1
ATOM 1693 O O . LEU A 1 219 ? 17.545 -10.553 -25.482 1.00 89.75 219 LEU A O 1
ATOM 1697 N N . HIS A 1 220 ? 19.350 -11.205 -24.307 1.00 90.88 220 HIS A N 1
ATOM 1698 C CA . HIS A 1 220 ? 18.589 -11.854 -23.244 1.00 90.88 220 HIS A CA 1
ATOM 1699 C C . HIS A 1 220 ? 17.734 -10.852 -22.461 1.00 90.88 220 HIS A C 1
ATOM 1701 O O . HIS A 1 220 ? 16.529 -11.062 -22.328 1.00 90.88 220 HIS A O 1
ATOM 1707 N N . ARG A 1 221 ? 18.319 -9.727 -22.018 1.00 92.50 221 ARG A N 1
ATOM 1708 C CA . ARG A 1 221 ? 17.575 -8.646 -21.347 1.00 92.50 221 ARG A CA 1
ATOM 1709 C C . ARG A 1 221 ? 16.406 -8.168 -22.203 1.00 92.50 221 ARG A C 1
ATOM 1711 O O . ARG A 1 221 ? 15.299 -8.016 -21.692 1.00 92.50 221 ARG A O 1
ATOM 1718 N N . ARG A 1 222 ? 16.639 -7.950 -23.502 1.00 91.44 222 ARG A N 1
ATOM 1719 C CA . ARG A 1 222 ? 15.594 -7.523 -24.442 1.00 91.44 222 ARG A CA 1
ATOM 1720 C C . ARG A 1 222 ? 14.465 -8.549 -24.527 1.00 91.44 222 ARG A C 1
ATOM 1722 O O . ARG A 1 222 ? 13.304 -8.157 -24.483 1.00 91.44 222 ARG A O 1
ATOM 1729 N N . HIS A 1 223 ? 14.782 -9.838 -24.625 1.00 91.62 223 HIS A N 1
ATOM 1730 C CA . HIS A 1 223 ? 13.766 -10.888 -24.685 1.00 91.62 223 HIS A CA 1
ATOM 1731 C C . HIS A 1 223 ? 12.944 -10.972 -23.390 1.00 91.62 223 HIS A C 1
ATOM 1733 O O . HIS A 1 223 ? 11.718 -11.040 -23.443 1.00 91.62 223 HIS A O 1
ATOM 1739 N N . SER A 1 224 ? 13.598 -10.873 -22.230 1.00 93.75 224 SER A N 1
ATOM 1740 C CA . SER A 1 224 ? 12.921 -10.813 -20.930 1.00 93.75 224 SER A CA 1
ATOM 1741 C C . SER A 1 224 ? 12.021 -9.578 -20.810 1.00 93.75 224 SER A C 1
ATOM 1743 O O . SER A 1 224 ? 10.882 -9.691 -20.367 1.00 93.75 224 SER A O 1
ATOM 1745 N N . ALA A 1 225 ? 12.479 -8.410 -21.276 1.00 93.81 225 ALA A N 1
ATOM 1746 C CA . ALA A 1 225 ? 11.674 -7.188 -21.310 1.00 93.81 225 ALA A CA 1
ATOM 1747 C C . ALA A 1 225 ? 10.457 -7.313 -22.245 1.00 93.81 225 ALA A C 1
ATOM 1749 O O . ALA A 1 225 ? 9.370 -6.858 -21.898 1.00 93.81 225 ALA A O 1
ATOM 1750 N N . GLN A 1 226 ? 10.613 -7.958 -23.408 1.00 94.12 226 GLN A N 1
ATOM 1751 C CA . GLN A 1 226 ? 9.508 -8.248 -24.330 1.00 94.12 226 GLN A CA 1
ATOM 1752 C C . GLN A 1 226 ? 8.474 -9.184 -23.701 1.00 94.12 226 GLN A C 1
ATOM 1754 O O . GLN A 1 226 ? 7.277 -8.938 -23.821 1.00 94.12 226 GLN A O 1
ATOM 1759 N N . GLN A 1 227 ? 8.923 -10.241 -23.019 1.00 94.44 227 GLN A N 1
ATOM 1760 C CA . GLN A 1 227 ? 8.020 -11.158 -22.329 1.00 94.44 227 GLN A CA 1
ATOM 1761 C C . GLN A 1 227 ? 7.249 -10.438 -21.218 1.00 94.44 227 GLN A C 1
ATOM 1763 O O . GLN A 1 227 ? 6.029 -10.559 -21.150 1.00 94.44 227 GLN A O 1
ATOM 1768 N N . LEU A 1 228 ? 7.934 -9.621 -20.417 1.00 95.25 228 LEU A N 1
ATOM 1769 C CA . LEU A 1 228 ? 7.289 -8.847 -19.361 1.00 95.25 228 LEU A CA 1
ATOM 1770 C C . LEU A 1 228 ? 6.308 -7.806 -19.922 1.00 95.25 228 LEU A C 1
ATOM 1772 O O . LEU A 1 228 ? 5.242 -7.598 -19.352 1.00 95.25 228 LEU A O 1
ATOM 1776 N N . LEU A 1 229 ? 6.611 -7.199 -21.077 1.00 95.06 229 LEU A N 1
ATOM 1777 C CA . LEU A 1 229 ? 5.675 -6.312 -21.768 1.00 95.06 229 LEU A CA 1
ATOM 1778 C C . LEU A 1 229 ? 4.403 -7.056 -22.209 1.00 95.06 229 LEU A C 1
ATOM 1780 O O . LEU A 1 229 ? 3.315 -6.499 -22.077 1.00 95.06 229 LEU A O 1
ATOM 1784 N N . ARG A 1 230 ? 4.491 -8.316 -22.661 1.00 94.81 230 ARG A N 1
ATOM 1785 C CA . ARG A 1 230 ? 3.289 -9.129 -22.948 1.00 94.81 230 ARG A CA 1
ATOM 1786 C C . ARG A 1 230 ? 2.433 -9.337 -21.706 1.00 94.81 230 ARG A C 1
ATOM 1788 O O . ARG A 1 230 ? 1.208 -9.225 -21.785 1.00 94.81 230 ARG A O 1
ATOM 1795 N N . ASP A 1 231 ? 3.066 -9.619 -20.572 1.00 94.00 231 ASP A N 1
ATOM 1796 C CA . ASP A 1 231 ? 2.367 -9.813 -19.302 1.00 94.00 231 ASP A CA 1
ATOM 1797 C C . ASP A 1 231 ? 1.678 -8.512 -18.859 1.00 94.00 231 ASP A C 1
ATOM 1799 O O . ASP A 1 231 ? 0.504 -8.535 -18.479 1.00 94.00 231 ASP A O 1
ATOM 1803 N N . CYS A 1 232 ? 2.347 -7.363 -19.025 1.00 95.38 232 CYS A N 1
ATOM 1804 C CA . CYS A 1 232 ? 1.750 -6.041 -18.835 1.00 95.38 232 CYS A CA 1
ATOM 1805 C C . CYS A 1 232 ? 0.527 -5.838 -19.743 1.00 95.38 232 CYS A C 1
ATOM 1807 O O . CYS A 1 232 ? -0.554 -5.544 -19.245 1.00 95.38 232 CYS A O 1
ATOM 1809 N N . LEU A 1 233 ? 0.635 -6.058 -21.055 1.00 94.12 233 LEU A N 1
ATOM 1810 C CA . LEU A 1 233 ? -0.499 -5.899 -21.981 1.00 94.12 233 LEU A CA 1
ATOM 1811 C C . LEU A 1 233 ? -1.661 -6.855 -21.662 1.00 94.12 233 LEU A C 1
ATOM 1813 O O . LEU A 1 233 ? -2.832 -6.545 -21.887 1.00 94.12 233 LEU A O 1
ATOM 1817 N N . SER A 1 234 ? -1.368 -8.026 -21.096 1.00 94.38 234 SER A N 1
ATOM 1818 C CA . SER A 1 234 ? -2.399 -8.910 -20.561 1.00 94.38 234 SER A CA 1
ATOM 1819 C C . SER A 1 234 ? -3.105 -8.294 -19.354 1.00 94.38 234 SER A C 1
ATOM 1821 O O . SER A 1 234 ? -4.335 -8.284 -19.312 1.00 94.38 234 SER A O 1
ATOM 1823 N N . LEU A 1 235 ? -2.359 -7.749 -18.392 1.00 94.81 235 LEU A N 1
ATOM 1824 C CA . LEU A 1 235 ? -2.918 -7.075 -17.220 1.00 94.81 235 LEU A CA 1
ATOM 1825 C C . LEU A 1 235 ? -3.715 -5.817 -17.596 1.00 94.81 235 LEU A C 1
ATOM 1827 O O . LEU A 1 235 ? -4.791 -5.605 -17.041 1.00 94.81 235 LEU A O 1
ATOM 1831 N N . GLU A 1 236 ? -3.249 -5.042 -18.580 1.00 94.69 236 GLU A N 1
ATOM 1832 C CA . GLU A 1 236 ? -3.949 -3.864 -19.111 1.00 94.69 236 GLU A CA 1
ATOM 1833 C C . GLU A 1 236 ? -5.370 -4.226 -19.558 1.00 94.69 236 GLU A C 1
ATOM 1835 O O . GLU A 1 236 ? -6.330 -3.588 -19.139 1.00 94.69 236 GLU A O 1
ATOM 1840 N N . ARG A 1 237 ? -5.535 -5.328 -20.303 1.00 95.19 237 ARG A N 1
ATOM 1841 C CA . ARG A 1 237 ? -6.864 -5.805 -20.727 1.00 95.19 237 ARG A CA 1
ATOM 1842 C C . ARG A 1 237 ? -7.785 -6.133 -19.550 1.00 95.19 237 ARG A C 1
ATOM 1844 O O . ARG A 1 237 ? -8.992 -5.921 -19.647 1.00 95.19 237 ARG A O 1
ATOM 1851 N N . HIS A 1 238 ? -7.244 -6.652 -18.448 1.00 95.75 238 HIS A N 1
ATOM 1852 C CA . HIS A 1 238 ? -8.034 -6.928 -17.246 1.00 95.75 238 HIS A CA 1
ATOM 1853 C C . HIS A 1 238 ? -8.416 -5.640 -16.508 1.00 95.75 238 HIS A C 1
ATOM 1855 O O . HIS A 1 238 ? -9.544 -5.536 -16.029 1.00 95.75 238 HIS A O 1
ATOM 1861 N N . LEU A 1 239 ? -7.514 -4.656 -16.449 1.00 95.31 239 LEU A N 1
ATOM 1862 C CA . LEU A 1 239 ? -7.795 -3.330 -15.891 1.00 95.31 239 LEU A CA 1
ATOM 1863 C C . LEU A 1 239 ? -8.855 -2.589 -16.721 1.00 95.31 239 LEU A C 1
ATOM 1865 O O . LEU A 1 239 ? -9.793 -2.041 -16.147 1.00 95.31 239 LEU A O 1
ATOM 1869 N N . ASP A 1 240 ? -8.770 -2.652 -18.051 1.00 94.50 240 ASP A N 1
ATOM 1870 C CA . ASP A 1 240 ? -9.767 -2.086 -18.967 1.00 94.50 240 ASP A CA 1
ATOM 1871 C C . ASP A 1 240 ? -11.136 -2.769 -18.788 1.00 94.50 240 ASP A C 1
ATOM 1873 O O . ASP A 1 240 ? -12.170 -2.103 -18.700 1.00 94.50 240 ASP A O 1
ATOM 1877 N N . ALA A 1 241 ? -11.161 -4.102 -18.674 1.00 95.56 241 ALA A N 1
ATOM 1878 C CA . ALA A 1 241 ? -12.389 -4.853 -18.412 1.00 95.56 241 ALA A CA 1
ATOM 1879 C C . ALA A 1 241 ? -13.003 -4.498 -17.048 1.00 95.56 241 ALA A C 1
ATOM 1881 O O . ALA A 1 241 ? -14.221 -4.332 -16.938 1.00 95.56 241 ALA A O 1
ATOM 1882 N N . TRP A 1 242 ? -12.167 -4.343 -16.017 1.00 95.50 242 TRP A N 1
ATOM 1883 C CA . TRP A 1 242 ? -12.603 -3.885 -14.703 1.00 95.50 242 TRP A CA 1
ATOM 1884 C C . TRP A 1 242 ? -13.189 -2.470 -14.775 1.00 95.50 242 TRP A C 1
ATOM 1886 O O . TRP A 1 242 ? -14.276 -2.244 -14.252 1.00 95.50 242 TRP A O 1
ATOM 1896 N N . PHE A 1 243 ? -12.544 -1.539 -15.485 1.00 94.12 243 PHE A N 1
ATOM 1897 C CA . PHE A 1 243 ? -13.028 -0.163 -15.636 1.00 94.12 243 PHE A CA 1
ATOM 1898 C C . PHE A 1 243 ? -14.378 -0.101 -16.363 1.00 94.12 243 PHE A C 1
ATOM 1900 O O . PHE A 1 243 ? -15.274 0.648 -15.970 1.00 94.12 243 PHE A O 1
ATOM 1907 N N . GLN A 1 244 ? -14.564 -0.927 -17.396 1.00 92.50 244 GLN A N 1
ATOM 1908 C CA . GLN A 1 244 ? -15.851 -1.059 -18.086 1.00 92.50 244 GLN A CA 1
ATOM 1909 C C . GLN A 1 244 ? -16.935 -1.638 -17.174 1.00 92.50 244 GLN A C 1
ATOM 1911 O O . GLN A 1 244 ? -18.082 -1.202 -17.233 1.00 92.50 244 GLN A O 1
ATOM 1916 N N . MET A 1 245 ? -16.590 -2.618 -16.333 1.00 91.69 245 MET A N 1
ATOM 1917 C CA . MET A 1 245 ? -17.504 -3.184 -15.341 1.00 91.69 245 MET A CA 1
ATOM 1918 C C . MET A 1 245 ? -17.891 -2.145 -14.280 1.00 91.69 245 MET A C 1
ATOM 1920 O O . MET A 1 245 ? -19.075 -2.020 -13.971 1.00 91.69 245 MET A O 1
ATOM 1924 N N . ALA A 1 246 ? -16.913 -1.396 -13.765 1.00 90.06 246 ALA A N 1
ATOM 1925 C CA . ALA A 1 246 ? -17.090 -0.352 -12.760 1.00 90.06 246 ALA A CA 1
ATOM 1926 C C . ALA A 1 246 ? -18.028 0.764 -13.241 1.00 90.06 246 ALA A C 1
ATOM 1928 O O . ALA A 1 246 ? -18.845 1.256 -12.471 1.00 90.06 246 ALA A O 1
ATOM 1929 N N . ASN A 1 247 ? -17.948 1.124 -14.525 1.00 87.94 247 ASN A N 1
ATOM 1930 C CA . ASN A 1 247 ? -18.758 2.176 -15.143 1.00 87.94 247 ASN A CA 1
ATOM 1931 C C . ASN A 1 247 ? -20.110 1.705 -15.698 1.00 87.94 247 ASN A C 1
ATOM 1933 O O . ASN A 1 247 ? -20.769 2.459 -16.417 1.00 87.94 247 ASN A O 1
ATOM 1937 N N . ARG A 1 248 ? -20.548 0.472 -15.413 1.00 85.25 248 ARG A N 1
ATOM 1938 C CA . ARG A 1 248 ? -21.865 0.025 -15.879 1.00 85.25 248 ARG A CA 1
ATOM 1939 C C . ARG A 1 248 ? -22.978 0.852 -15.224 1.00 85.25 248 ARG A C 1
ATOM 1941 O O . ARG A 1 248 ? -22.963 1.016 -14.004 1.00 85.25 248 ARG A O 1
ATOM 1948 N N . PRO A 1 249 ? -23.971 1.316 -16.003 1.00 80.50 249 PRO A N 1
ATOM 1949 C CA . PRO A 1 249 ? -25.085 2.072 -15.457 1.00 80.50 249 PRO A CA 1
ATOM 1950 C C . PRO A 1 249 ? -25.879 1.205 -14.479 1.00 80.50 249 PRO A C 1
ATOM 1952 O O . PRO A 1 249 ? -26.163 0.033 -14.740 1.00 80.50 249 PRO A O 1
ATOM 1955 N N . SER A 1 250 ? -26.241 1.803 -13.350 1.00 73.12 250 SER A N 1
ATOM 1956 C CA . SER A 1 250 ? -27.139 1.218 -12.357 1.00 73.12 250 SER A CA 1
ATOM 1957 C C . SER A 1 250 ? -28.527 1.854 -12.475 1.00 73.12 250 SER A C 1
ATOM 1959 O O . SER A 1 250 ? -28.683 2.896 -13.108 1.00 73.12 250 SER A O 1
ATOM 1961 N N . PHE A 1 251 ? -29.547 1.244 -11.864 1.00 67.56 251 PHE A N 1
ATOM 1962 C CA . PHE A 1 251 ? -30.904 1.809 -11.865 1.00 67.56 251 PHE A CA 1
ATOM 1963 C C . PHE A 1 251 ? -30.990 3.185 -11.179 1.00 67.56 251 PHE A C 1
ATOM 1965 O O . PHE A 1 251 ? -31.854 3.978 -11.536 1.00 67.56 251 PHE A O 1
ATOM 1972 N N . GLU A 1 252 ? -30.103 3.465 -10.222 1.00 66.00 252 GLU A N 1
ATOM 1973 C CA . GLU A 1 252 ? -30.098 4.706 -9.431 1.00 66.00 252 GLU A CA 1
ATOM 1974 C C . GLU A 1 252 ? -29.153 5.768 -10.004 1.00 66.00 252 GLU A C 1
ATOM 1976 O O . GLU A 1 252 ? -29.454 6.957 -9.941 1.00 66.00 252 GLU A O 1
ATOM 1981 N N . HIS A 1 253 ? -28.032 5.347 -10.603 1.00 70.75 253 HIS A N 1
ATOM 1982 C CA . HIS A 1 253 ? -27.014 6.245 -11.149 1.00 70.75 253 HIS A CA 1
ATOM 1983 C C . HIS A 1 253 ? -26.565 5.804 -12.551 1.00 70.75 253 HIS A C 1
ATOM 1985 O O . HIS A 1 253 ? -26.142 4.651 -12.718 1.00 70.75 253 HIS A O 1
ATOM 1991 N N . PRO A 1 254 ? -26.593 6.708 -13.551 1.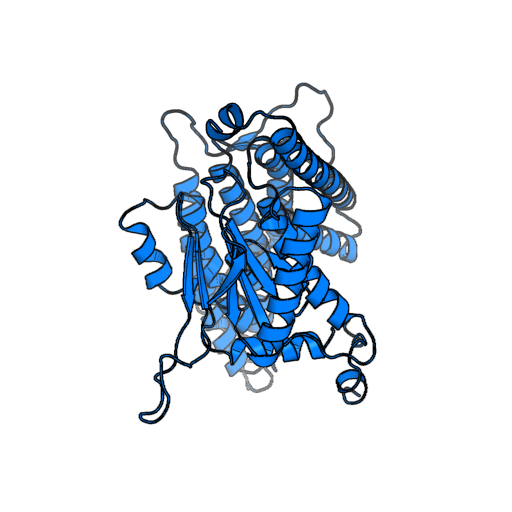00 72.69 254 PRO A N 1
ATOM 1992 C CA . PRO A 1 254 ? -26.219 6.397 -14.932 1.00 72.69 254 PRO A CA 1
ATOM 1993 C C . PRO A 1 254 ? -24.701 6.274 -15.143 1.00 72.69 254 PRO A C 1
ATOM 1995 O O . PRO A 1 254 ? -24.276 5.695 -16.138 1.00 72.69 254 PRO A O 1
ATOM 1998 N N . VAL A 1 255 ? -23.894 6.809 -14.222 1.00 81.38 255 VAL A N 1
ATOM 1999 C CA . VAL A 1 255 ? -22.423 6.786 -14.238 1.00 81.38 255 VAL A CA 1
ATOM 2000 C C . VAL A 1 255 ? -21.891 6.511 -12.831 1.00 81.38 255 VAL A C 1
ATOM 2002 O O . VAL A 1 255 ? -22.575 6.796 -11.848 1.00 81.38 255 VAL A O 1
ATOM 2005 N N . ALA A 1 256 ? -20.683 5.952 -12.724 1.00 83.00 256 ALA A N 1
ATOM 2006 C CA . ALA A 1 256 ? -20.091 5.591 -11.432 1.00 83.00 256 ALA A CA 1
ATOM 2007 C C . ALA A 1 256 ? -19.565 6.799 -10.633 1.00 83.00 256 ALA A C 1
ATOM 2009 O O . ALA A 1 256 ? -19.499 6.754 -9.403 1.00 83.00 256 ALA A O 1
ATOM 2010 N N . TYR A 1 257 ? -19.222 7.876 -11.339 1.00 87.75 257 TYR A N 1
ATOM 2011 C CA . TYR A 1 257 ? -18.851 9.171 -10.783 1.00 87.75 257 TYR A CA 1
ATOM 2012 C C . TYR A 1 257 ? -19.307 10.291 -11.722 1.00 87.75 257 TYR A C 1
ATOM 2014 O O . TYR A 1 257 ? -19.426 10.087 -12.933 1.00 87.75 257 TYR A O 1
ATOM 2022 N N . TRP A 1 258 ? -19.573 11.471 -11.172 1.00 88.25 258 TRP A N 1
ATOM 2023 C CA . TRP A 1 258 ? -19.968 12.662 -11.926 1.00 88.25 258 TRP A CA 1
ATOM 2024 C C . TRP A 1 258 ? -19.240 13.892 -11.393 1.00 88.25 258 TRP A C 1
ATOM 2026 O O . TRP A 1 258 ? -18.700 13.891 -10.290 1.00 88.25 258 TRP A O 1
ATOM 2036 N N . THR A 1 259 ? -19.193 14.952 -12.194 1.00 84.12 259 THR A N 1
ATOM 2037 C CA . THR A 1 259 ? -18.653 16.236 -11.748 1.00 84.12 259 THR A CA 1
ATOM 2038 C C . THR A 1 259 ? -19.714 17.009 -10.985 1.00 84.12 259 THR A C 1
ATOM 2040 O O . THR A 1 259 ? -20.798 17.234 -11.524 1.00 84.12 259 THR A O 1
ATOM 2043 N N . GLU A 1 260 ? -19.394 17.464 -9.780 1.00 73.19 260 GLU A N 1
ATOM 2044 C CA . GLU A 1 260 ? -20.209 18.466 -9.100 1.00 73.19 260 GLU A CA 1
ATOM 2045 C C . GLU A 1 260 ? -19.829 19.858 -9.613 1.00 73.19 260 GLU A C 1
ATOM 2047 O O . GLU A 1 260 ? -18.667 20.267 -9.549 1.00 73.19 260 GLU A O 1
ATOM 2052 N N . GLU A 1 261 ? -20.805 20.592 -10.150 1.00 61.81 261 GLU A N 1
ATOM 2053 C CA . GLU A 1 261 ? -20.658 22.027 -10.391 1.00 61.81 261 GLU A CA 1
ATOM 2054 C C . GLU A 1 261 ? -20.748 22.743 -9.038 1.00 61.81 261 GLU A C 1
ATOM 2056 O O . GLU A 1 261 ? -21.811 22.814 -8.422 1.00 61.81 261 GLU A O 1
ATOM 2061 N N . LEU A 1 262 ? -19.628 23.266 -8.539 1.00 53.91 262 LEU A N 1
ATOM 2062 C CA . LEU A 1 262 ? -19.650 24.108 -7.345 1.00 53.91 262 LEU A CA 1
ATOM 2063 C C . LEU A 1 262 ? -20.354 25.442 -7.649 1.00 53.91 262 LEU A C 1
ATOM 2065 O O . LEU A 1 262 ? -20.035 26.134 -8.610 1.00 53.91 262 LEU A O 1
ATOM 2069 N N . ILE A 1 263 ? -21.261 25.828 -6.745 1.00 50.31 263 ILE A N 1
ATOM 2070 C CA . ILE A 1 263 ? -22.060 27.073 -6.714 1.00 50.31 263 ILE A CA 1
ATOM 2071 C C . ILE A 1 263 ? -21.189 28.344 -6.523 1.00 50.31 263 ILE A C 1
ATOM 2073 O O . ILE A 1 263 ? -21.689 29.468 -6.570 1.00 50.31 263 ILE A O 1
ATOM 2077 N N . SER A 1 264 ? -19.870 28.205 -6.350 1.00 42.62 264 SER A N 1
ATOM 2078 C CA . SER A 1 264 ? -18.938 29.335 -6.251 1.00 42.62 264 SER A CA 1
ATOM 2079 C C . SER A 1 264 ? -18.341 29.683 -7.623 1.00 42.62 264 SER A C 1
ATOM 2081 O O . SER A 1 264 ? -17.827 28.787 -8.290 1.00 42.62 264 SER A O 1
ATOM 2083 N N . PRO A 1 265 ? -18.303 30.967 -8.038 1.00 38.84 265 PRO A N 1
ATOM 2084 C CA . PRO A 1 265 ? -17.780 31.416 -9.338 1.00 38.84 265 PRO A CA 1
ATOM 2085 C C . PRO A 1 265 ? -16.236 31.376 -9.436 1.00 38.84 265 PRO A C 1
ATOM 2087 O O . PRO A 1 265 ? -15.606 32.252 -10.023 1.00 38.84 265 PRO A O 1
ATOM 2090 N N . GLY A 1 266 ? -15.619 30.353 -8.851 1.00 46.16 266 GLY A N 1
ATOM 2091 C CA . GLY A 1 266 ? -14.189 30.090 -8.847 1.00 46.16 266 GLY A CA 1
ATOM 2092 C C . GLY A 1 266 ? -13.960 28.683 -8.316 1.00 46.16 266 GLY A C 1
ATOM 2093 O O . GLY A 1 266 ? -13.962 28.478 -7.103 1.00 46.16 266 GLY A O 1
ATOM 2094 N N . GLY A 1 267 ? -13.808 27.710 -9.220 1.00 50.94 267 GLY A N 1
ATOM 2095 C CA . GLY A 1 267 ? -13.363 26.364 -8.859 1.00 50.94 267 GLY A CA 1
ATOM 2096 C C . GLY A 1 267 ? -12.065 26.429 -8.049 1.00 50.94 267 GLY A C 1
ATOM 2097 O O . GLY A 1 267 ? -11.301 27.393 -8.161 1.00 50.94 267 GLY A O 1
ATOM 2098 N N . LEU A 1 268 ? -11.814 25.427 -7.206 1.00 58.38 268 LEU A N 1
ATOM 2099 C CA . LEU A 1 268 ? -10.540 25.303 -6.498 1.00 58.38 268 LEU A CA 1
ATOM 2100 C C . LEU A 1 268 ? -9.428 25.101 -7.537 1.00 58.38 268 LEU A C 1
ATOM 2102 O O . LEU A 1 268 ? -9.141 23.977 -7.943 1.00 58.38 268 LEU A O 1
ATOM 2106 N N . ILE A 1 269 ? -8.809 26.198 -7.980 1.00 59.38 269 ILE A N 1
ATOM 2107 C CA . ILE A 1 269 ? -7.575 26.181 -8.771 1.00 59.38 269 ILE A CA 1
ATOM 2108 C C . ILE A 1 269 ? -6.615 25.217 -8.049 1.00 59.38 269 ILE A C 1
ATOM 2110 O O . ILE A 1 269 ? -6.397 25.391 -6.846 1.00 59.38 269 ILE A O 1
ATOM 2114 N N . PRO A 1 270 ? -6.074 24.188 -8.724 1.00 75.75 270 PRO A N 1
ATOM 2115 C CA . PRO A 1 270 ? -5.891 24.077 -10.178 1.00 75.75 270 PRO A CA 1
ATOM 2116 C C . PRO A 1 270 ? -6.878 23.172 -10.940 1.00 75.75 270 PRO A C 1
ATOM 2118 O O . PRO A 1 270 ? -6.720 23.013 -12.149 1.00 75.75 270 PRO A O 1
ATOM 2121 N N . PHE A 1 271 ? -7.877 22.567 -10.293 1.00 81.88 271 PHE A N 1
ATOM 2122 C CA . PHE A 1 271 ? -8.743 21.571 -10.940 1.00 81.88 271 PHE A CA 1
ATOM 2123 C C . PHE A 1 271 ? -10.103 22.160 -11.336 1.00 81.88 271 PHE A C 1
ATOM 2125 O O . PHE A 1 271 ? -10.638 23.032 -10.657 1.00 81.88 271 PHE A O 1
ATOM 2132 N N . THR A 1 272 ? -10.670 21.695 -12.455 1.00 67.19 272 THR A N 1
ATOM 2133 C CA . THR A 1 272 ? -11.889 22.282 -13.038 1.00 67.19 272 THR A CA 1
ATOM 2134 C C . THR A 1 272 ? -13.133 22.046 -12.180 1.00 67.19 272 THR A C 1
ATOM 2136 O O . THR A 1 272 ? -13.775 23.024 -11.825 1.00 67.19 272 THR A O 1
ATOM 2139 N N . ASN A 1 273 ? -13.436 20.792 -11.811 1.00 81.38 273 ASN A N 1
ATOM 2140 C CA . ASN A 1 273 ? -14.572 20.405 -10.949 1.00 81.38 273 ASN A CA 1
ATOM 2141 C C . ASN A 1 273 ? -14.220 19.191 -10.077 1.00 81.38 273 ASN A C 1
ATOM 2143 O O . ASN A 1 273 ? -13.542 18.287 -10.566 1.00 81.38 273 ASN A O 1
ATOM 2147 N N . SER A 1 274 ? -14.745 19.102 -8.857 1.00 84.56 274 SER A N 1
ATOM 2148 C CA . SER A 1 274 ? -14.621 17.896 -8.024 1.00 84.56 274 SER A CA 1
ATOM 2149 C C . SER A 1 274 ? -15.491 16.751 -8.553 1.00 84.56 274 SER A C 1
ATOM 2151 O O . SER A 1 274 ? -16.503 16.979 -9.222 1.00 84.56 274 SER A O 1
ATOM 2153 N N . TYR A 1 275 ? -15.083 15.516 -8.276 1.00 90.06 275 TYR A N 1
ATOM 2154 C CA . TYR A 1 275 ? -15.885 14.326 -8.527 1.00 90.06 275 TYR A CA 1
ATOM 2155 C C . TYR A 1 275 ? -16.688 13.959 -7.292 1.00 90.06 275 TYR A C 1
ATOM 2157 O O . TYR A 1 275 ? -16.153 13.985 -6.188 1.00 90.06 275 TYR A O 1
ATOM 2165 N N . ALA A 1 276 ? -17.933 13.562 -7.516 1.00 88.19 276 ALA A N 1
ATOM 2166 C CA . ALA A 1 276 ? -18.734 12.808 -6.571 1.00 88.19 276 ALA A CA 1
ATOM 2167 C C . ALA A 1 276 ? -18.902 11.377 -7.080 1.00 88.19 276 ALA A C 1
ATOM 2169 O O . ALA A 1 276 ? -18.906 11.123 -8.291 1.00 88.19 276 ALA A O 1
ATOM 2170 N N . PHE A 1 277 ? -19.027 10.444 -6.146 1.00 90.31 277 PHE A N 1
ATOM 2171 C CA . PHE A 1 277 ? -19.156 9.020 -6.424 1.00 90.31 277 PHE A CA 1
ATOM 2172 C C . PHE A 1 277 ? -20.502 8.506 -5.936 1.00 90.31 277 PHE A C 1
ATOM 2174 O O . PHE A 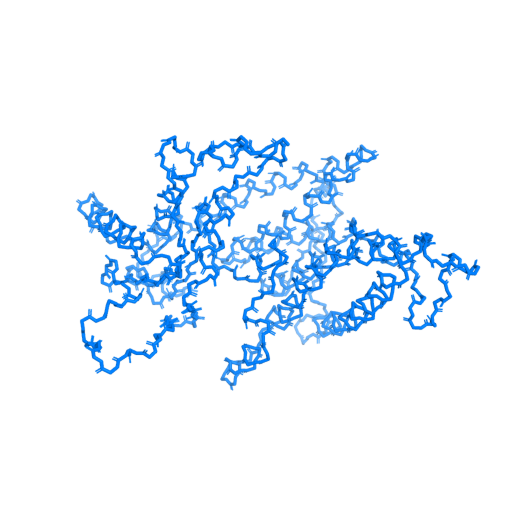1 277 ? -21.128 9.094 -5.059 1.00 90.31 277 PHE A O 1
ATOM 2181 N N . ARG A 1 278 ? -20.928 7.365 -6.483 1.00 84.56 278 ARG A N 1
ATOM 2182 C CA . ARG A 1 278 ? -22.121 6.662 -5.994 1.00 84.56 278 ARG A CA 1
ATOM 2183 C C . ARG A 1 278 ? -22.046 6.357 -4.493 1.00 84.56 278 ARG A C 1
ATOM 2185 O O . ARG A 1 278 ? -23.049 6.441 -3.794 1.00 84.56 278 ARG A O 1
ATOM 2192 N N . ASP A 1 279 ? -20.869 5.949 -4.036 1.00 81.62 279 ASP A N 1
ATOM 2193 C CA . ASP A 1 279 ? -20.584 5.570 -2.659 1.00 81.62 279 ASP A CA 1
ATOM 2194 C C . ASP A 1 279 ? -19.068 5.624 -2.401 1.00 81.62 279 ASP A C 1
ATOM 2196 O O . ASP A 1 279 ? -18.260 5.613 -3.340 1.00 81.62 279 ASP A O 1
ATOM 2200 N N . ALA A 1 280 ? -18.675 5.642 -1.124 1.00 78.31 280 ALA A N 1
ATOM 2201 C CA . ALA A 1 280 ? -17.275 5.732 -0.712 1.00 78.31 280 ALA A CA 1
ATOM 2202 C C . ALA A 1 280 ? -16.405 4.582 -1.251 1.00 78.31 280 ALA A C 1
ATOM 2204 O O . ALA A 1 280 ? -15.245 4.803 -1.598 1.00 78.31 280 ALA A O 1
ATOM 2205 N N . ASN A 1 281 ? -16.944 3.362 -1.357 1.00 83.19 281 ASN A N 1
ATOM 2206 C CA . ASN A 1 281 ? -16.195 2.208 -1.851 1.00 83.19 281 ASN A CA 1
ATOM 2207 C C . ASN A 1 281 ? -15.960 2.298 -3.365 1.00 83.19 281 ASN A C 1
ATOM 2209 O O . ASN A 1 281 ? -14.861 2.000 -3.834 1.00 83.19 281 ASN A O 1
ATOM 2213 N N . THR A 1 282 ? -16.949 2.773 -4.125 1.00 89.94 282 THR A N 1
ATOM 2214 C CA . THR A 1 282 ? -16.778 3.123 -5.542 1.00 89.94 282 THR A CA 1
ATOM 2215 C C . THR A 1 282 ? -15.717 4.210 -5.705 1.00 89.94 282 THR A C 1
ATOM 2217 O O . THR A 1 282 ? -14.802 4.053 -6.513 1.00 89.94 282 THR A O 1
ATOM 2220 N N . GLY A 1 283 ? -15.767 5.266 -4.890 1.00 90.88 283 GLY A N 1
ATOM 2221 C CA . GLY A 1 283 ? -14.756 6.322 -4.902 1.00 90.88 283 GLY A CA 1
ATOM 2222 C C . GLY A 1 283 ? -13.344 5.818 -4.614 1.00 90.88 283 GLY A C 1
ATOM 2223 O O . GLY A 1 283 ? -12.429 6.066 -5.399 1.00 90.88 283 GLY A O 1
ATOM 2224 N N . LEU A 1 284 ? -13.166 5.027 -3.552 1.00 90.56 284 LEU A N 1
ATOM 2225 C CA . LEU A 1 284 ? -11.890 4.375 -3.249 1.00 90.56 284 LEU A CA 1
ATOM 2226 C C . LEU A 1 284 ? -11.408 3.505 -4.414 1.00 90.56 284 LEU A C 1
ATOM 2228 O O . LEU A 1 284 ? -10.236 3.570 -4.781 1.00 90.56 284 LEU A O 1
ATOM 2232 N N . ALA A 1 285 ? -12.299 2.737 -5.041 1.00 92.50 285 ALA A N 1
ATOM 2233 C CA . ALA A 1 285 ? -11.947 1.902 -6.179 1.00 92.50 285 ALA A CA 1
ATOM 2234 C C . ALA A 1 285 ? -11.410 2.724 -7.364 1.00 92.50 285 ALA A C 1
ATOM 2236 O O . ALA A 1 285 ? -10.361 2.389 -7.912 1.00 92.50 285 ALA A O 1
ATOM 2237 N N . PHE A 1 286 ? -12.051 3.839 -7.726 1.00 95.69 286 PHE A N 1
ATOM 2238 C CA . PHE A 1 286 ? -11.554 4.708 -8.801 1.00 95.69 286 PHE A CA 1
ATOM 2239 C C . PHE A 1 286 ? -10.234 5.403 -8.448 1.00 95.69 286 PHE A C 1
ATOM 2241 O O . PHE A 1 286 ? -9.326 5.428 -9.279 1.00 95.69 286 PHE A O 1
ATOM 2248 N N . LEU A 1 287 ? -10.073 5.886 -7.211 1.00 95.25 287 LEU A N 1
ATOM 2249 C CA . LEU A 1 287 ? -8.810 6.481 -6.759 1.00 95.25 287 LEU A CA 1
ATOM 2250 C C . LEU A 1 287 ? -7.645 5.485 -6.857 1.00 95.25 287 LEU A C 1
ATOM 2252 O O . LEU A 1 287 ? -6.574 5.825 -7.365 1.00 95.25 287 LEU A O 1
ATOM 2256 N N . TYR A 1 288 ? -7.855 4.240 -6.422 1.00 94.06 288 TYR A N 1
ATOM 2257 C CA . TYR A 1 288 ? -6.851 3.180 -6.538 1.00 94.06 288 TYR A CA 1
ATOM 2258 C C . TYR A 1 288 ? -6.608 2.760 -7.989 1.00 94.06 288 TYR A C 1
ATOM 2260 O O . TYR A 1 288 ? -5.477 2.416 -8.338 1.00 94.06 288 TYR A O 1
ATOM 2268 N N . TYR A 1 289 ? -7.629 2.804 -8.844 1.00 95.81 289 TYR A N 1
ATOM 2269 C CA . TYR A 1 289 ? -7.485 2.517 -10.266 1.00 95.81 289 TYR A CA 1
ATOM 2270 C C . TYR A 1 289 ? -6.603 3.566 -10.948 1.00 95.81 289 TYR A C 1
ATOM 2272 O O . TYR A 1 289 ? -5.623 3.205 -11.594 1.00 95.81 289 TYR A O 1
ATOM 2280 N N . TRP A 1 290 ? -6.874 4.857 -10.751 1.00 96.12 290 TRP A N 1
ATOM 2281 C CA . TRP A 1 290 ? -6.057 5.932 -11.324 1.00 96.12 290 TRP A CA 1
ATOM 2282 C C . TRP A 1 290 ? -4.627 5.922 -10.785 1.00 96.12 290 TRP A C 1
ATOM 2284 O O . TRP A 1 290 ? -3.680 6.042 -11.560 1.00 96.12 290 TRP A O 1
ATOM 2294 N N . MET A 1 291 ? -4.453 5.680 -9.481 1.00 94.81 291 MET A N 1
ATOM 2295 C CA . MET A 1 291 ? -3.133 5.466 -8.878 1.00 94.81 291 MET A CA 1
ATOM 2296 C C . MET A 1 291 ? -2.391 4.322 -9.579 1.00 94.81 291 MET A C 1
ATOM 2298 O O . MET A 1 291 ? -1.217 4.444 -9.928 1.00 94.81 291 MET A O 1
ATOM 2302 N N . THR A 1 292 ? -3.090 3.212 -9.809 1.00 94.19 292 THR A N 1
ATOM 2303 C CA . THR A 1 292 ? -2.548 2.036 -10.488 1.00 94.19 292 THR A CA 1
ATOM 2304 C C . THR A 1 292 ? -2.128 2.355 -11.919 1.00 94.19 292 THR A C 1
ATOM 2306 O O . THR A 1 292 ? -1.032 1.968 -12.317 1.00 94.19 292 THR A O 1
ATOM 2309 N N . GLN A 1 293 ? -2.943 3.101 -12.669 1.00 95.25 293 GLN A N 1
ATOM 2310 C CA . GLN A 1 293 ? -2.620 3.504 -14.038 1.00 95.25 293 GLN A CA 1
ATOM 2311 C C . GLN A 1 293 ? -1.352 4.363 -14.104 1.00 95.25 293 GLN A C 1
ATOM 2313 O O . GLN A 1 293 ? -0.504 4.109 -14.954 1.00 95.25 293 GLN A O 1
ATOM 2318 N N . ILE A 1 294 ? -1.156 5.307 -13.174 1.00 94.44 294 ILE A N 1
ATOM 2319 C CA . ILE A 1 294 ? 0.074 6.122 -13.113 1.00 94.44 294 ILE A CA 1
ATOM 2320 C C . ILE A 1 294 ? 1.313 5.226 -12.973 1.00 94.44 294 ILE A C 1
ATOM 2322 O O . ILE A 1 294 ? 2.234 5.307 -13.789 1.00 94.44 294 ILE A O 1
ATOM 2326 N N . LEU A 1 295 ? 1.323 4.340 -11.971 1.00 92.62 295 LEU A N 1
ATOM 2327 C CA . LEU A 1 295 ? 2.459 3.448 -11.706 1.00 92.62 295 LEU A CA 1
ATOM 2328 C C . LEU A 1 295 ? 2.699 2.468 -12.864 1.00 92.62 295 LEU A C 1
ATOM 2330 O O . LEU A 1 295 ? 3.837 2.161 -13.224 1.00 92.62 295 LEU A O 1
ATOM 2334 N N . PHE A 1 296 ? 1.618 1.966 -13.456 1.00 93.62 296 PHE A N 1
ATOM 2335 C CA . PHE A 1 296 ? 1.663 1.000 -14.542 1.00 93.62 296 PHE A CA 1
ATOM 2336 C C . PHE A 1 296 ? 2.153 1.616 -15.861 1.00 93.62 296 PHE A C 1
ATOM 2338 O O . PHE A 1 296 ? 2.967 1.014 -16.559 1.00 93.62 296 PHE A O 1
ATOM 2345 N N . HIS A 1 297 ? 1.751 2.848 -16.171 1.00 94.06 297 HIS A N 1
ATOM 2346 C CA . HIS A 1 297 ? 2.224 3.572 -17.350 1.00 94.06 297 HIS A CA 1
ATOM 2347 C C . HIS A 1 297 ? 3.731 3.859 -17.281 1.00 94.06 297 HIS A C 1
ATOM 2349 O O . HIS A 1 297 ? 4.452 3.590 -18.242 1.00 94.06 297 HIS A O 1
ATOM 2355 N N . GLN A 1 298 ? 4.234 4.309 -16.125 1.00 90.62 298 GLN A N 1
ATOM 2356 C CA . GLN A 1 298 ? 5.675 4.510 -15.905 1.00 90.62 298 GLN A CA 1
ATOM 2357 C C . GLN A 1 298 ? 6.480 3.213 -16.105 1.00 90.62 298 GLN A C 1
ATOM 2359 O O . GLN A 1 298 ? 7.584 3.221 -16.661 1.00 90.62 298 GLN A O 1
ATOM 2364 N N . CYS A 1 299 ? 5.910 2.080 -15.684 1.00 92.56 299 CYS A N 1
ATOM 2365 C CA . CYS A 1 299 ? 6.473 0.749 -15.894 1.00 92.56 299 CYS A CA 1
ATOM 2366 C C . CYS A 1 299 ? 6.561 0.392 -17.391 1.00 92.56 299 CYS A C 1
ATOM 2368 O O . CYS A 1 299 ? 7.632 0.001 -17.864 1.00 92.56 299 CYS A O 1
ATOM 2370 N N . ILE A 1 300 ? 5.479 0.590 -18.155 1.00 94.00 300 ILE A N 1
ATOM 2371 C CA . ILE A 1 300 ? 5.449 0.330 -19.605 1.00 94.00 300 ILE A CA 1
ATOM 2372 C C . ILE A 1 300 ? 6.449 1.215 -20.351 1.00 94.00 300 ILE A C 1
ATOM 2374 O O . ILE A 1 300 ? 7.200 0.709 -21.186 1.00 94.00 300 ILE A O 1
ATOM 2378 N N . GLU A 1 301 ? 6.524 2.509 -20.033 1.00 92.25 301 GLU A N 1
ATOM 2379 C CA . GLU A 1 301 ? 7.501 3.406 -20.657 1.00 92.25 301 GLU A CA 1
ATOM 2380 C C . GLU A 1 301 ? 8.944 2.957 -20.397 1.00 92.25 301 GLU A C 1
ATOM 2382 O O . GLU A 1 301 ? 9.778 2.961 -21.307 1.00 92.25 301 GLU A O 1
ATOM 2387 N N . SER A 1 302 ? 9.242 2.539 -19.164 1.00 92.12 302 SER A N 1
ATOM 2388 C CA . SER A 1 302 ? 10.572 2.061 -18.777 1.00 92.12 302 SER A CA 1
ATOM 2389 C C . SER A 1 302 ? 10.952 0.781 -19.525 1.00 92.12 302 SER A C 1
ATOM 2391 O O . SER A 1 302 ? 12.068 0.669 -20.040 1.00 92.12 302 SER A O 1
ATOM 2393 N N . LEU A 1 303 ? 10.010 -0.158 -19.659 1.00 93.38 303 LEU A N 1
ATOM 2394 C CA . LEU A 1 303 ? 10.192 -1.380 -20.443 1.00 93.38 303 LEU A CA 1
ATOM 2395 C C . LEU A 1 303 ? 10.373 -1.091 -21.931 1.00 93.38 303 LEU A C 1
ATOM 2397 O O . LEU A 1 303 ? 11.284 -1.634 -22.555 1.00 93.38 303 LEU A O 1
ATOM 2401 N N . HIS A 1 304 ? 9.559 -0.201 -22.494 1.00 93.12 304 HIS A N 1
ATOM 2402 C CA . HIS A 1 304 ? 9.676 0.210 -23.886 1.00 93.12 304 HIS A CA 1
ATOM 2403 C C . HIS A 1 304 ? 11.063 0.810 -24.164 1.00 93.12 304 HIS A C 1
ATOM 2405 O O . HIS A 1 304 ? 11.752 0.383 -25.091 1.00 93.12 304 HIS A O 1
ATOM 2411 N N . ARG A 1 305 ? 11.545 1.727 -23.312 1.00 92.19 305 ARG A N 1
ATOM 2412 C CA . ARG A 1 305 ? 12.911 2.276 -23.421 1.00 92.19 305 ARG A CA 1
ATOM 2413 C C . ARG A 1 305 ? 13.981 1.179 -23.343 1.00 92.19 305 ARG A C 1
ATOM 2415 O O . ARG A 1 305 ? 14.927 1.210 -24.127 1.00 92.19 305 ARG A O 1
ATOM 2422 N N . ALA A 1 306 ? 13.825 0.195 -22.456 1.00 91.50 306 ALA A N 1
ATOM 2423 C CA . ALA A 1 306 ? 14.766 -0.919 -22.322 1.00 91.50 306 ALA A CA 1
ATOM 2424 C C . ALA A 1 306 ? 14.808 -1.833 -23.564 1.00 91.50 306 ALA A C 1
ATOM 2426 O O . ALA A 1 306 ? 15.887 -2.271 -23.962 1.00 91.50 306 ALA A O 1
ATOM 2427 N N . ILE A 1 307 ? 13.662 -2.094 -24.202 1.00 91.75 307 ILE A N 1
ATOM 2428 C CA . ILE A 1 307 ? 13.555 -2.933 -25.410 1.00 91.75 307 ILE A CA 1
ATOM 2429 C C . ILE A 1 307 ? 14.263 -2.284 -26.605 1.00 91.75 307 ILE A C 1
ATOM 2431 O O . ILE A 1 307 ? 15.004 -2.958 -27.329 1.00 91.75 307 ILE A O 1
ATOM 2435 N N . TYR A 1 308 ? 14.040 -0.981 -26.797 1.00 90.88 308 TYR A N 1
ATOM 2436 C CA . TYR A 1 308 ? 14.588 -0.210 -27.915 1.00 90.88 308 TYR A CA 1
ATOM 2437 C C . TYR A 1 308 ? 16.033 0.248 -27.703 1.00 90.88 308 TYR A C 1
ATOM 2439 O O . TYR A 1 308 ? 16.646 0.767 -28.634 1.00 90.88 308 TYR A O 1
ATOM 2447 N N . GLN A 1 309 ? 16.614 0.029 -26.523 1.00 90.06 309 GLN A N 1
ATOM 2448 C CA . GLN A 1 309 ? 18.032 0.284 -26.299 1.00 90.06 309 GLN A CA 1
ATOM 2449 C C . GLN A 1 309 ? 18.886 -0.607 -27.229 1.00 90.06 309 GLN A C 1
ATOM 2451 O O . GLN A 1 309 ? 18.589 -1.803 -27.363 1.00 90.06 309 GLN A O 1
ATOM 2456 N N . PRO A 1 310 ? 19.932 -0.062 -27.882 1.00 87.25 310 PRO A N 1
ATOM 2457 C CA . PRO A 1 310 ? 20.798 -0.839 -28.760 1.00 87.25 310 PRO A CA 1
ATOM 2458 C C . PRO A 1 310 ? 21.526 -1.917 -27.961 1.00 87.25 310 PRO A C 1
ATOM 2460 O O . PRO A 1 310 ? 22.040 -1.661 -26.871 1.00 87.25 310 PRO A O 1
ATOM 2463 N N . VAL A 1 311 ? 21.543 -3.126 -28.512 1.00 87.06 311 VAL A N 1
ATOM 2464 C CA . VAL A 1 311 ? 22.102 -4.298 -27.844 1.00 87.06 311 VAL A CA 1
ATOM 2465 C C . VAL A 1 311 ? 23.586 -4.460 -28.172 1.00 87.06 311 VAL A C 1
ATOM 2467 O O . VAL A 1 311 ? 23.981 -4.300 -29.325 1.00 87.06 311 VAL A O 1
ATOM 2470 N N . ILE A 1 312 ? 24.402 -4.774 -27.161 1.00 85.88 312 ILE A N 1
ATOM 2471 C CA . ILE A 1 312 ? 25.872 -4.825 -27.274 1.00 85.88 312 ILE A CA 1
ATOM 2472 C C . ILE A 1 312 ? 26.420 -6.167 -27.780 1.00 85.88 312 ILE A C 1
ATOM 2474 O O . ILE A 1 312 ? 27.523 -6.205 -28.317 1.00 85.88 312 ILE A O 1
ATOM 2478 N N . ASP A 1 313 ? 25.673 -7.262 -27.624 1.00 82.81 313 ASP A N 1
ATOM 2479 C CA . ASP A 1 313 ? 26.094 -8.635 -27.949 1.00 82.81 313 ASP A CA 1
ATOM 2480 C C . ASP A 1 313 ? 25.517 -9.155 -29.281 1.00 82.81 313 ASP A C 1
ATOM 2482 O O . ASP A 1 313 ? 25.712 -10.318 -29.637 1.00 82.81 313 ASP A O 1
ATOM 2486 N N . ALA A 1 314 ? 24.841 -8.294 -30.048 1.00 71.25 314 ALA A N 1
ATOM 2487 C CA . ALA A 1 314 ? 24.235 -8.637 -31.329 1.00 71.25 314 ALA A CA 1
ATOM 2488 C C . ALA A 1 314 ? 25.005 -8.024 -32.509 1.00 71.25 314 ALA A C 1
ATOM 2490 O O . ALA A 1 314 ? 25.132 -6.806 -32.629 1.00 71.25 314 ALA A O 1
ATOM 2491 N N . TYR A 1 315 ? 25.442 -8.874 -33.438 1.00 68.88 315 TYR A N 1
ATOM 2492 C CA . TYR A 1 315 ? 25.905 -8.477 -34.768 1.00 68.88 315 TYR A CA 1
ATOM 2493 C C . TYR A 1 315 ? 25.103 -9.278 -35.805 1.00 68.88 315 TYR A C 1
ATOM 2495 O O . TYR A 1 315 ? 25.072 -10.505 -35.687 1.00 68.88 315 TYR A O 1
ATOM 2503 N N . PRO A 1 316 ? 24.439 -8.669 -36.809 1.00 63.88 316 PRO A N 1
ATOM 2504 C CA . PRO A 1 316 ? 24.439 -7.249 -37.188 1.00 63.88 316 PRO A CA 1
ATOM 2505 C C . PRO A 1 316 ? 23.225 -6.422 -36.697 1.00 63.88 316 PRO A C 1
ATOM 2507 O O . PRO A 1 316 ? 23.267 -5.194 -36.769 1.00 63.88 316 PRO A O 1
ATOM 2510 N N . ASN A 1 317 ? 22.144 -7.043 -36.205 1.00 68.31 317 ASN A N 1
ATOM 2511 C CA . ASN A 1 317 ? 20.894 -6.333 -35.885 1.00 68.31 317 ASN A CA 1
ATOM 2512 C C . ASN A 1 317 ? 20.880 -5.789 -34.445 1.00 68.31 317 ASN A C 1
ATOM 2514 O O . ASN A 1 317 ? 20.427 -6.448 -33.510 1.00 68.31 317 ASN A O 1
ATOM 2518 N N . MET A 1 318 ? 21.355 -4.552 -34.277 1.00 74.50 318 MET A N 1
ATOM 2519 C CA . MET A 1 318 ? 21.361 -3.836 -32.990 1.00 74.50 318 MET A CA 1
ATOM 2520 C C . MET A 1 318 ? 19.965 -3.427 -32.496 1.00 74.50 318 MET A C 1
ATOM 2522 O O . MET A 1 318 ? 19.766 -3.301 -31.286 1.00 74.50 318 MET A O 1
ATOM 2526 N N . TRP A 1 319 ? 19.000 -3.237 -33.397 1.00 81.12 319 TRP A N 1
ATOM 2527 C CA . TRP A 1 319 ? 17.646 -2.748 -33.099 1.00 81.12 319 TRP A CA 1
ATOM 2528 C C . TRP A 1 319 ? 16.619 -3.890 -33.060 1.00 81.12 319 TRP A C 1
ATOM 2530 O O . TRP A 1 319 ? 16.844 -4.921 -33.696 1.00 81.12 319 TRP A O 1
ATOM 2540 N N . PRO A 1 320 ? 15.526 -3.759 -32.286 1.00 81.81 320 PRO A N 1
ATOM 2541 C CA . PRO A 1 320 ? 14.524 -4.813 -32.177 1.00 81.81 320 PRO A CA 1
ATOM 2542 C C . PRO A 1 320 ? 13.574 -4.845 -33.385 1.00 81.81 320 PRO A C 1
ATOM 2544 O O . PRO A 1 320 ? 12.969 -3.831 -33.720 1.00 81.81 320 PRO A O 1
ATOM 2547 N N . ASP A 1 321 ? 13.351 -6.035 -33.944 1.00 82.94 321 ASP A N 1
ATOM 2548 C CA . ASP A 1 321 ? 12.214 -6.321 -34.828 1.00 82.94 321 ASP A CA 1
ATOM 2549 C C . ASP A 1 321 ? 11.061 -6.872 -33.975 1.00 82.94 321 ASP A C 1
ATOM 2551 O O . ASP A 1 321 ? 11.016 -8.061 -33.650 1.00 82.94 321 ASP A O 1
ATOM 2555 N N . LEU A 1 322 ? 10.163 -5.991 -33.519 1.00 84.69 322 LEU A N 1
ATOM 2556 C CA . LEU A 1 322 ? 9.078 -6.379 -32.615 1.00 84.69 322 LEU A CA 1
ATOM 2557 C C . LEU A 1 322 ? 7.907 -7.043 -33.360 1.00 84.69 322 LEU A C 1
ATOM 2559 O O . LEU A 1 322 ? 7.412 -6.477 -34.341 1.00 84.69 322 LEU A O 1
ATOM 2563 N N . PRO A 1 323 ? 7.401 -8.185 -32.855 1.00 87.00 323 PRO A N 1
ATOM 2564 C CA . PRO A 1 323 ? 6.107 -8.737 -33.245 1.00 87.00 323 PRO A CA 1
ATOM 2565 C C . PRO A 1 323 ? 4.970 -7.709 -33.133 1.00 87.00 323 PRO A C 1
ATOM 2567 O O . PRO A 1 323 ? 5.003 -6.842 -32.260 1.00 87.00 323 PRO A O 1
ATOM 2570 N N . PHE A 1 324 ? 3.942 -7.825 -33.980 1.00 85.38 324 PHE A N 1
ATOM 2571 C CA . PHE A 1 324 ? 2.813 -6.882 -34.011 1.00 85.38 324 PHE A CA 1
ATOM 2572 C C . PHE A 1 324 ? 2.077 -6.754 -32.666 1.00 85.38 324 PHE A C 1
ATOM 2574 O O . PHE A 1 324 ? 1.590 -5.677 -32.348 1.00 85.38 324 PHE A O 1
ATOM 2581 N N . ASP A 1 325 ? 2.034 -7.815 -31.853 1.00 85.81 325 ASP A N 1
ATOM 2582 C CA . ASP A 1 325 ? 1.435 -7.809 -30.509 1.00 85.81 325 ASP A CA 1
ATOM 2583 C C . ASP A 1 325 ? 2.184 -6.929 -29.496 1.00 85.81 325 ASP A C 1
ATOM 2585 O O . ASP A 1 325 ? 1.624 -6.589 -28.459 1.00 85.81 325 ASP A O 1
ATOM 2589 N N . LEU A 1 326 ? 3.433 -6.555 -29.788 1.00 88.00 326 LEU A N 1
ATOM 2590 C CA . LEU A 1 326 ? 4.287 -5.732 -28.927 1.00 88.00 326 LEU A CA 1
ATOM 2591 C C . LEU A 1 326 ? 4.497 -4.307 -29.454 1.00 88.00 326 LEU A C 1
ATOM 2593 O O . LEU A 1 326 ? 5.192 -3.513 -28.819 1.00 88.00 326 LEU A O 1
ATOM 2597 N N . GLN A 1 327 ? 3.917 -3.976 -30.608 1.00 88.38 327 GLN A N 1
ATOM 2598 C CA . GLN A 1 327 ? 3.981 -2.636 -31.184 1.00 88.38 327 GLN A CA 1
ATOM 2599 C C . GLN A 1 327 ? 2.930 -1.746 -30.515 1.00 88.38 327 GLN A C 1
ATOM 2601 O O . GLN A 1 327 ? 1.768 -1.716 -30.916 1.00 88.38 327 GLN A O 1
ATOM 2606 N N . ILE A 1 328 ? 3.348 -1.045 -29.463 1.00 88.88 328 ILE A N 1
ATOM 2607 C CA . ILE A 1 328 ? 2.487 -0.162 -28.671 1.00 88.88 328 ILE A CA 1
ATOM 2608 C C . ILE A 1 328 ? 2.625 1.301 -29.110 1.00 88.88 328 ILE A C 1
ATOM 2610 O O . ILE A 1 328 ? 3.707 1.744 -29.490 1.00 88.88 328 ILE A O 1
ATOM 2614 N N . ASP A 1 329 ? 1.538 2.070 -29.016 1.00 87.56 329 ASP A N 1
ATOM 2615 C CA . ASP A 1 329 ? 1.590 3.529 -29.162 1.00 87.56 329 ASP A CA 1
ATOM 2616 C C . ASP A 1 329 ? 1.966 4.169 -27.820 1.00 87.56 329 ASP A C 1
ATOM 2618 O O . ASP A 1 329 ? 1.188 4.146 -26.862 1.00 87.56 329 ASP A O 1
ATOM 2622 N N . LEU A 1 330 ? 3.165 4.751 -27.748 1.00 87.38 330 LEU A N 1
ATOM 2623 C CA . LEU A 1 330 ? 3.685 5.353 -26.520 1.00 87.38 330 LEU A CA 1
ATOM 2624 C C . LEU A 1 330 ? 2.841 6.549 -26.050 1.00 87.38 330 LEU A C 1
ATOM 2626 O O . LEU A 1 330 ? 2.795 6.823 -24.852 1.00 87.38 330 LEU A O 1
ATOM 2630 N N . ASN A 1 331 ? 2.122 7.223 -26.956 1.00 88.31 331 ASN A N 1
ATOM 2631 C CA . ASN A 1 331 ? 1.267 8.356 -26.593 1.00 88.31 331 ASN A CA 1
ATOM 2632 C C . ASN A 1 331 ? 0.141 7.940 -25.635 1.00 88.31 331 ASN A C 1
ATOM 2634 O O . ASN A 1 331 ? -0.265 8.732 -24.787 1.00 88.31 331 ASN A O 1
ATOM 2638 N N . ARG A 1 332 ? -0.320 6.678 -25.694 1.00 85.38 332 ARG A N 1
ATOM 2639 C CA . ARG A 1 332 ? -1.324 6.137 -24.760 1.00 85.38 332 ARG A CA 1
ATOM 2640 C C . ARG A 1 332 ? -0.834 6.148 -23.309 1.00 85.38 332 ARG A C 1
ATOM 2642 O O . ARG A 1 332 ? -1.653 6.250 -22.396 1.00 85.38 332 ARG A O 1
ATOM 2649 N N . TYR A 1 333 ? 0.476 6.112 -23.079 1.00 87.00 333 TYR A N 1
ATOM 2650 C CA . TYR A 1 333 ? 1.048 5.977 -21.740 1.00 87.00 333 TYR A CA 1
ATOM 2651 C C . TYR A 1 333 ? 1.422 7.312 -21.079 1.00 87.00 333 TYR A C 1
ATOM 2653 O O . TYR A 1 333 ? 1.569 7.369 -19.862 1.00 87.00 333 TYR A O 1
ATOM 2661 N N . GLN A 1 334 ? 1.397 8.421 -21.820 1.00 83.88 334 GLN A N 1
ATOM 2662 C CA . GLN A 1 334 ? 1.782 9.750 -21.318 1.00 83.88 334 GLN A CA 1
ATOM 2663 C C . GLN A 1 334 ? 0.673 10.489 -20.537 1.00 83.88 334 GLN A C 1
ATOM 2665 O O . GLN A 1 334 ? 0.823 11.653 -20.167 1.00 83.88 334 GLN A O 1
ATOM 2670 N N . HIS A 1 335 ? -0.441 9.820 -20.229 1.00 83.94 335 HIS A N 1
ATOM 2671 C CA . HIS A 1 335 ? -1.613 10.409 -19.561 1.00 83.94 335 HIS A CA 1
ATOM 2672 C C . HIS A 1 335 ? -1.507 10.504 -18.026 1.00 83.94 335 HIS A C 1
ATOM 2674 O O . HIS A 1 335 ? -2.507 10.758 -17.357 1.00 83.94 335 HIS A O 1
ATOM 2680 N N . GLY A 1 336 ? -0.316 10.332 -17.439 1.00 87.50 336 GLY A N 1
ATOM 2681 C CA . GLY A 1 336 ? -0.137 10.327 -15.979 1.00 87.50 336 GLY A CA 1
ATOM 2682 C C . GLY A 1 336 ? -0.716 11.567 -15.283 1.00 87.50 336 GLY A C 1
ATOM 2683 O O . GLY A 1 336 ? -1.380 11.442 -14.255 1.00 87.50 336 GLY A O 1
ATOM 2684 N N . ARG A 1 337 ? -0.543 12.760 -15.875 1.00 91.44 337 ARG A N 1
ATOM 2685 C CA . ARG A 1 337 ? -1.073 14.020 -15.318 1.00 91.44 337 ARG A CA 1
ATOM 2686 C C . ARG A 1 337 ? -2.603 14.033 -15.249 1.00 91.44 337 ARG A C 1
ATOM 2688 O O . ARG A 1 337 ? -3.154 14.570 -14.294 1.00 91.44 337 ARG A O 1
ATOM 2695 N N . MET A 1 338 ? -3.287 13.424 -16.221 1.00 92.12 338 MET A N 1
ATOM 2696 C CA . MET A 1 338 ? -4.751 13.324 -16.207 1.00 92.12 338 MET A CA 1
ATOM 2697 C C . MET A 1 338 ? -5.229 12.449 -15.051 1.00 92.12 338 MET A C 1
ATOM 2699 O O . MET A 1 338 ? -6.077 12.883 -14.281 1.00 92.12 338 MET A O 1
ATOM 2703 N N . PHE A 1 339 ? -4.625 11.273 -14.865 1.00 95.12 339 PHE A N 1
ATOM 2704 C CA . PHE A 1 339 ? -4.974 10.393 -13.748 1.00 95.12 339 PHE A CA 1
ATOM 2705 C C . PHE A 1 339 ? -4.672 11.025 -12.387 1.00 95.12 339 PHE A C 1
ATOM 2707 O O . PHE A 1 339 ? -5.460 10.883 -11.458 1.00 95.12 339 PHE A O 1
ATOM 2714 N N . ALA A 1 340 ? -3.567 11.764 -12.257 1.00 94.00 340 ALA A N 1
ATOM 2715 C CA . ALA A 1 340 ? -3.264 12.482 -11.021 1.00 94.00 340 ALA A CA 1
ATOM 2716 C C . ALA A 1 340 ? -4.274 13.607 -10.750 1.00 94.00 340 ALA A C 1
ATOM 2718 O O . ALA A 1 340 ? -4.655 13.827 -9.602 1.00 94.00 340 ALA A O 1
ATOM 2719 N N . ALA A 1 341 ? -4.745 14.300 -11.791 1.00 92.88 341 ALA A N 1
ATOM 2720 C CA . ALA A 1 341 ? -5.832 15.262 -11.661 1.00 92.88 341 ALA A CA 1
ATOM 2721 C C . ALA A 1 341 ? -7.142 14.571 -11.258 1.00 92.88 341 ALA A C 1
ATOM 2723 O O . ALA A 1 341 ? -7.826 15.064 -10.367 1.00 92.88 341 ALA A O 1
ATOM 2724 N N . ASP A 1 342 ? -7.466 13.417 -11.842 1.00 93.81 342 ASP A N 1
ATOM 2725 C CA . ASP A 1 342 ? -8.656 12.641 -11.484 1.00 93.81 342 ASP A CA 1
ATOM 2726 C C . ASP A 1 342 ? -8.635 12.190 -10.016 1.00 93.81 342 ASP A C 1
ATOM 2728 O O . ASP A 1 342 ? -9.642 12.332 -9.317 1.00 93.81 342 ASP A O 1
ATOM 2732 N N . ILE A 1 343 ? -7.472 11.752 -9.514 1.00 95.12 343 ILE A N 1
ATOM 2733 C CA . ILE A 1 343 ? -7.263 11.472 -8.086 1.00 95.12 343 ILE A CA 1
ATOM 2734 C C . ILE A 1 343 ? -7.612 12.711 -7.261 1.00 95.12 343 ILE A C 1
ATOM 2736 O O . ILE A 1 343 ? -8.488 12.639 -6.402 1.00 95.12 343 ILE A O 1
ATOM 2740 N N . CYS A 1 344 ? -6.984 13.858 -7.537 1.00 93.25 344 CYS A N 1
ATOM 2741 C CA . CYS A 1 344 ? -7.227 15.085 -6.776 1.00 93.25 344 CYS A CA 1
ATOM 2742 C C . CYS A 1 344 ? -8.695 15.521 -6.803 1.00 93.25 344 CYS A C 1
ATOM 2744 O O . CYS A 1 344 ? -9.241 15.916 -5.777 1.00 93.25 344 CYS A O 1
ATOM 2746 N N . ARG A 1 345 ? -9.362 15.389 -7.952 1.00 91.94 345 ARG A N 1
ATOM 2747 C CA . ARG A 1 345 ? -10.781 15.725 -8.105 1.00 91.94 345 ARG A CA 1
ATOM 2748 C C . ARG A 1 345 ? -11.687 14.821 -7.268 1.00 91.94 345 ARG A C 1
ATOM 2750 O O . ARG A 1 345 ? -12.716 15.296 -6.803 1.00 91.94 345 ARG A O 1
ATOM 2757 N N . GLY A 1 346 ? -11.322 13.555 -7.061 1.00 91.62 346 GLY A N 1
ATOM 2758 C CA . GLY 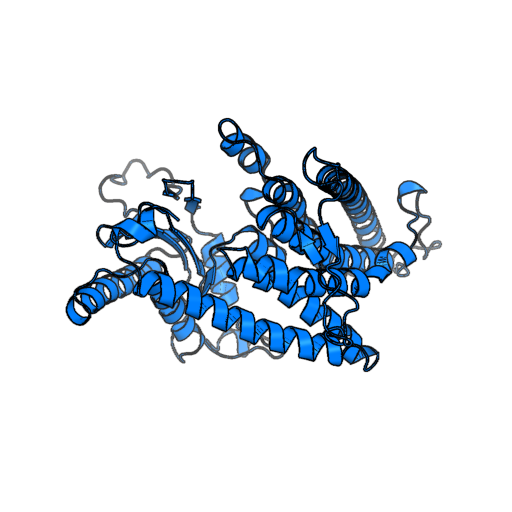A 1 346 ? -12.101 12.612 -6.252 1.00 91.62 346 GLY A CA 1
ATOM 2759 C C . GLY A 1 346 ? -11.770 12.597 -4.757 1.00 91.62 346 GLY A C 1
ATOM 2760 O O . GLY A 1 346 ? -12.611 12.194 -3.956 1.00 91.62 346 GLY A O 1
ATOM 2761 N N . LEU A 1 347 ? -10.571 13.036 -4.364 1.00 92.25 347 LEU A N 1
ATOM 2762 C CA . LEU A 1 347 ? -10.068 12.913 -2.992 1.00 92.25 347 LEU A CA 1
ATOM 2763 C C . LEU A 1 347 ? -10.990 13.549 -1.940 1.00 92.25 347 LEU A C 1
ATOM 2765 O O . LEU A 1 347 ? -11.229 12.932 -0.903 1.00 92.25 347 LEU A O 1
ATOM 2769 N N . ASP A 1 348 ? -11.530 14.746 -2.197 1.00 89.44 348 ASP A N 1
ATOM 2770 C CA . ASP A 1 348 ? -12.408 15.419 -1.233 1.00 89.44 348 ASP A CA 1
ATOM 2771 C C . ASP A 1 348 ? -13.744 14.681 -1.056 1.00 89.44 348 ASP A C 1
ATOM 2773 O O . ASP A 1 348 ? -14.142 14.465 0.085 1.00 89.44 348 ASP A O 1
ATOM 2777 N N . SER A 1 349 ? -14.413 14.233 -2.126 1.00 89.12 349 SER A N 1
ATOM 2778 C CA . SER A 1 349 ? -15.672 13.472 -1.992 1.00 89.12 349 SER A CA 1
ATOM 2779 C C . SER A 1 349 ? -15.459 12.191 -1.190 1.00 89.12 349 SER A C 1
ATOM 2781 O O . SER A 1 349 ? -16.170 11.947 -0.217 1.00 89.12 349 SER A O 1
ATOM 2783 N N . VAL A 1 350 ? -14.412 11.421 -1.508 1.00 88.69 350 VAL A N 1
ATOM 2784 C CA . VAL A 1 350 ? -14.140 10.183 -0.768 1.00 88.69 350 VAL A CA 1
ATOM 2785 C C . VAL A 1 350 ? -13.769 10.474 0.684 1.00 88.69 350 VAL A C 1
ATOM 2787 O O . VAL A 1 350 ? -14.193 9.733 1.561 1.00 88.69 350 VAL A O 1
ATOM 2790 N N . LEU A 1 351 ? -13.039 11.557 0.976 1.00 86.88 351 LEU A N 1
ATOM 2791 C CA . LEU A 1 351 ? -12.725 11.962 2.351 1.00 86.88 351 LEU A CA 1
ATOM 2792 C C . LEU A 1 351 ? -13.978 12.298 3.176 1.00 86.88 351 LEU A C 1
ATOM 2794 O O . LEU A 1 351 ? -14.000 12.059 4.387 1.00 86.88 351 LEU A O 1
ATOM 2798 N N . HIS A 1 352 ? -15.009 12.864 2.547 1.00 82.88 352 HIS A N 1
ATOM 2799 C CA . HIS A 1 352 ? -16.265 13.168 3.228 1.00 82.88 352 HIS A CA 1
ATOM 2800 C C . HIS A 1 352 ? -17.025 11.887 3.585 1.00 82.88 352 HIS A C 1
ATOM 2802 O O . HIS A 1 352 ? -17.424 11.749 4.747 1.00 82.88 352 HIS A O 1
ATOM 2808 N N . ASP A 1 353 ? -17.112 10.948 2.640 1.00 78.88 353 ASP A N 1
ATOM 2809 C CA . ASP A 1 353 ? -17.965 9.758 2.739 1.00 78.88 353 ASP A CA 1
ATOM 2810 C C . ASP A 1 353 ? -17.280 8.543 3.388 1.00 78.88 353 ASP A C 1
ATOM 2812 O O . ASP A 1 353 ? -17.950 7.635 3.881 1.00 78.88 353 ASP A O 1
ATOM 2816 N N . THR A 1 354 ? -15.944 8.487 3.397 1.00 73.19 354 THR A N 1
ATOM 2817 C CA . THR A 1 354 ? -15.199 7.333 3.918 1.00 73.19 354 THR A CA 1
ATOM 2818 C C . THR A 1 354 ? -15.059 7.346 5.439 1.00 73.19 354 THR A C 1
ATOM 2820 O O . THR A 1 354 ? -14.788 8.371 6.069 1.00 73.19 354 THR A O 1
ATOM 2823 N N . VAL A 1 355 ? -15.129 6.149 6.023 1.00 65.75 355 VAL A N 1
ATOM 2824 C CA . VAL A 1 355 ? -14.742 5.864 7.415 1.00 65.75 355 VAL A CA 1
ATOM 2825 C C . VAL A 1 355 ? -13.272 5.434 7.545 1.00 65.75 355 VAL A C 1
ATOM 2827 O O . VAL A 1 355 ? -12.764 5.304 8.657 1.00 65.75 355 VAL A O 1
ATOM 2830 N N . GLN A 1 356 ? -12.567 5.243 6.423 1.00 67.00 356 GLN A N 1
ATOM 2831 C CA . GLN A 1 356 ? -11.158 4.825 6.353 1.00 67.00 356 GLN A CA 1
ATOM 2832 C C . GLN A 1 356 ? -10.308 5.874 5.612 1.00 67.00 356 GLN A C 1
ATOM 2834 O O . GLN A 1 356 ? -9.898 5.655 4.467 1.00 67.00 356 GLN A O 1
ATOM 2839 N N . PRO A 1 357 ? -10.053 7.049 6.223 1.00 73.12 357 PRO A N 1
ATOM 2840 C CA . PRO A 1 357 ? -9.286 8.116 5.579 1.00 73.12 357 PRO A CA 1
ATOM 2841 C C . PRO A 1 357 ? -7.835 7.705 5.272 1.00 73.12 357 PRO A C 1
ATOM 2843 O O . PRO A 1 357 ? -7.226 8.221 4.339 1.00 73.12 357 PRO A O 1
ATOM 2846 N N . ASP A 1 358 ? -7.275 6.736 5.997 1.00 71.06 358 ASP A N 1
ATOM 2847 C CA . ASP A 1 358 ? -5.927 6.206 5.777 1.00 71.06 358 ASP A CA 1
ATOM 2848 C C . ASP A 1 358 ? -5.729 5.602 4.376 1.00 71.06 358 ASP A C 1
ATOM 2850 O O . ASP A 1 358 ? -4.635 5.697 3.815 1.00 71.06 358 ASP A O 1
ATOM 2854 N N . MET A 1 359 ? -6.789 5.073 3.755 1.00 79.81 359 MET A N 1
ATOM 2855 C CA . MET A 1 359 ? -6.732 4.532 2.390 1.00 79.81 359 MET A CA 1
ATOM 2856 C C . MET A 1 359 ? -6.491 5.608 1.317 1.00 79.81 359 MET A C 1
ATOM 2858 O O . MET A 1 359 ? -6.077 5.291 0.204 1.00 79.81 359 MET A O 1
ATOM 2862 N N . LEU A 1 360 ? -6.683 6.892 1.639 1.00 87.88 360 LEU A N 1
ATOM 2863 C CA . LEU A 1 360 ? -6.434 8.003 0.713 1.00 87.88 360 LEU A CA 1
ATOM 2864 C C . LEU A 1 360 ? -4.955 8.389 0.627 1.00 87.88 360 LEU A C 1
ATOM 2866 O O . LEU A 1 360 ? -4.549 9.053 -0.327 1.00 87.88 360 LEU A O 1
ATOM 2870 N N . ILE A 1 361 ? -4.133 7.948 1.587 1.00 86.06 361 ILE A N 1
ATOM 2871 C CA . ILE A 1 361 ? -2.716 8.321 1.674 1.00 86.06 361 ILE A CA 1
ATOM 2872 C C . ILE A 1 361 ? -1.954 7.882 0.424 1.00 86.06 361 ILE A C 1
ATOM 2874 O O . ILE A 1 361 ? -1.133 8.638 -0.088 1.00 86.06 361 ILE A O 1
ATOM 2878 N N . MET A 1 362 ? -2.216 6.675 -0.076 1.00 85.31 362 MET A N 1
ATOM 2879 C CA . MET A 1 362 ? -1.464 6.127 -1.203 1.00 85.31 362 MET A CA 1
ATOM 2880 C C . MET A 1 362 ? -1.788 6.784 -2.547 1.00 85.31 362 MET A C 1
ATOM 2882 O O . MET A 1 362 ? -0.845 7.257 -3.182 1.00 85.31 362 MET A O 1
ATOM 2886 N N . PRO A 1 363 ? -3.062 6.888 -2.978 1.00 93.31 363 PRO A N 1
ATOM 2887 C CA . PRO A 1 363 ? -3.397 7.637 -4.187 1.00 93.31 363 PRO A CA 1
ATOM 2888 C C . PRO A 1 363 ? -2.884 9.080 -4.133 1.00 93.31 363 PRO A C 1
ATOM 2890 O O . PRO A 1 363 ? -2.302 9.565 -5.102 1.00 93.31 363 PRO A O 1
ATOM 2893 N N . MET A 1 364 ? -3.015 9.737 -2.973 1.00 93.81 364 MET A N 1
ATOM 2894 C CA . MET A 1 364 ? -2.493 11.085 -2.740 1.00 93.81 364 MET A CA 1
ATOM 2895 C C . MET A 1 364 ? -0.965 11.155 -2.895 1.00 93.81 364 MET A C 1
ATOM 2897 O O . MET A 1 364 ? -0.459 12.077 -3.532 1.00 93.81 364 MET A O 1
ATOM 2901 N N . ALA A 1 365 ? -0.221 10.205 -2.321 1.00 89.81 365 ALA A N 1
ATOM 2902 C CA . ALA A 1 365 ? 1.240 10.176 -2.394 1.00 89.81 365 ALA A CA 1
ATOM 2903 C C . ALA A 1 365 ? 1.741 9.956 -3.828 1.00 89.81 365 ALA A C 1
ATOM 2905 O O . ALA A 1 365 ? 2.618 10.685 -4.276 1.00 89.81 365 ALA A O 1
ATOM 2906 N N . VAL A 1 366 ? 1.133 9.029 -4.575 1.00 92.12 366 VAL A N 1
ATOM 2907 C CA . VAL A 1 366 ? 1.498 8.773 -5.979 1.00 92.12 366 VAL A CA 1
ATOM 2908 C C . VAL A 1 366 ? 1.221 9.993 -6.860 1.00 92.12 366 VAL A C 1
ATOM 2910 O O . VAL A 1 366 ? 2.053 10.350 -7.692 1.00 92.12 366 VAL A O 1
ATOM 2913 N N . ALA A 1 367 ? 0.083 10.667 -6.664 1.00 94.38 367 ALA A N 1
ATOM 2914 C CA . ALA A 1 367 ? -0.210 11.911 -7.372 1.00 94.38 367 ALA A CA 1
ATOM 2915 C C . ALA A 1 367 ? 0.806 13.015 -7.023 1.00 94.38 367 ALA A C 1
ATOM 2917 O O . ALA A 1 367 ? 1.309 13.692 -7.918 1.00 94.38 367 ALA A O 1
ATOM 2918 N N . MET A 1 368 ? 1.144 13.169 -5.737 1.00 93.38 368 MET A N 1
ATOM 2919 C CA . MET A 1 368 ? 2.148 14.131 -5.269 1.00 93.38 368 MET A CA 1
ATOM 2920 C C . MET A 1 368 ? 3.519 13.882 -5.903 1.00 93.38 368 MET A C 1
ATOM 2922 O O . MET A 1 368 ? 4.137 14.824 -6.395 1.00 93.38 368 MET A O 1
ATOM 2926 N N . ASP A 1 369 ? 3.992 12.636 -5.899 1.00 91.81 369 ASP A N 1
ATOM 2927 C CA . ASP A 1 369 ? 5.301 12.286 -6.453 1.00 91.81 369 ASP A CA 1
ATOM 2928 C C . ASP A 1 369 ? 5.346 12.557 -7.962 1.00 91.81 369 ASP A C 1
ATOM 2930 O O . ASP A 1 369 ? 6.287 13.189 -8.438 1.00 91.81 369 ASP A O 1
ATOM 2934 N N . LEU A 1 370 ? 4.275 12.234 -8.699 1.00 93.38 370 LEU A N 1
ATOM 2935 C CA . LEU A 1 370 ? 4.181 12.573 -10.120 1.00 93.38 370 LEU A CA 1
ATOM 2936 C C . LEU A 1 370 ? 4.275 14.088 -10.366 1.00 93.38 370 LEU A C 1
ATOM 2938 O O . LEU A 1 370 ? 5.008 14.524 -11.254 1.00 93.38 370 LEU A O 1
ATOM 2942 N N . TYR A 1 371 ? 3.544 14.911 -9.609 1.00 94.31 371 TYR A N 1
ATOM 2943 C CA . TYR A 1 371 ? 3.613 16.365 -9.785 1.00 94.31 371 TYR A CA 1
ATOM 2944 C C . TYR A 1 371 ? 4.971 16.939 -9.379 1.00 94.31 371 TYR A C 1
ATOM 2946 O O . TYR A 1 371 ? 5.447 17.877 -10.017 1.00 94.31 371 TYR A O 1
ATOM 2954 N N . ARG A 1 372 ? 5.630 16.369 -8.364 1.00 92.75 372 ARG A N 1
ATOM 2955 C CA . ARG A 1 372 ? 7.008 16.734 -8.006 1.00 92.75 372 ARG A CA 1
ATOM 2956 C C . ARG A 1 372 ? 7.981 16.421 -9.134 1.00 92.75 372 ARG A C 1
ATOM 2958 O O . ARG A 1 372 ? 8.813 17.273 -9.445 1.00 92.75 372 ARG A O 1
ATOM 2965 N N . ASP A 1 373 ? 7.835 15.268 -9.780 1.00 90.50 373 ASP A N 1
ATOM 2966 C CA . ASP A 1 373 ? 8.641 14.900 -10.942 1.00 90.50 373 ASP A CA 1
ATOM 2967 C C . ASP A 1 373 ? 8.407 15.875 -12.103 1.00 90.50 373 ASP A C 1
ATOM 2969 O O . ASP A 1 373 ? 9.367 16.426 -12.647 1.00 90.50 373 ASP A O 1
ATOM 2973 N N . ILE A 1 374 ? 7.146 16.185 -12.427 1.00 90.62 374 ILE A N 1
ATOM 2974 C CA . ILE A 1 374 ? 6.789 17.177 -13.457 1.00 90.62 374 ILE A CA 1
ATOM 2975 C C . ILE A 1 374 ? 7.409 18.543 -13.139 1.00 90.62 374 ILE A C 1
ATOM 2977 O O . ILE A 1 374 ? 8.023 19.158 -14.017 1.00 90.62 374 ILE A O 1
ATOM 2981 N N . ASN A 1 375 ? 7.320 18.998 -11.889 1.00 92.81 375 ASN A N 1
ATOM 2982 C CA . ASN A 1 375 ? 7.886 20.272 -11.459 1.00 92.81 375 ASN A CA 1
ATOM 2983 C C . ASN A 1 375 ? 9.417 20.277 -11.548 1.00 92.81 375 ASN A C 1
ATOM 2985 O O . ASN A 1 375 ? 10.014 21.257 -11.991 1.00 92.81 375 ASN A O 1
ATOM 2989 N N . SER A 1 376 ? 10.069 19.165 -11.202 1.00 92.19 376 SER A N 1
ATOM 2990 C CA . SER A 1 376 ? 11.526 19.039 -11.309 1.00 92.19 376 SER A CA 1
ATOM 2991 C C . SER A 1 376 ? 12.023 19.146 -12.756 1.00 92.19 376 SER A C 1
ATOM 2993 O O . SER A 1 376 ? 13.060 19.760 -13.003 1.00 92.19 376 SER A O 1
ATOM 2995 N N . VAL A 1 377 ? 11.259 18.611 -13.716 1.00 90.44 377 VAL A N 1
ATOM 2996 C CA . VAL A 1 377 ? 11.627 18.576 -15.139 1.00 90.44 377 VAL A CA 1
ATOM 2997 C C . VAL A 1 377 ? 11.218 19.855 -15.874 1.00 90.44 377 VAL A C 1
ATOM 2999 O O . VAL A 1 377 ? 11.957 20.329 -16.734 1.00 90.44 377 VAL A O 1
ATOM 3002 N N . SER A 1 378 ? 10.046 20.412 -15.560 1.00 90.38 378 SER A N 1
ATOM 3003 C CA . SER A 1 378 ? 9.397 21.458 -16.369 1.00 90.38 378 SER A CA 1
ATOM 3004 C C . SER A 1 378 ? 9.004 22.728 -15.608 1.00 90.38 378 SER A C 1
ATOM 3006 O O . SER A 1 378 ? 8.550 23.678 -16.240 1.00 90.38 378 SER A O 1
ATOM 3008 N N . GLN A 1 379 ? 9.203 22.778 -14.283 1.00 89.06 379 GLN A N 1
ATOM 3009 C CA . GLN A 1 379 ? 8.738 23.867 -13.401 1.00 89.06 379 GLN A CA 1
ATOM 3010 C C . GLN A 1 379 ? 7.214 24.112 -13.468 1.00 89.06 379 GLN A C 1
ATOM 3012 O O . GLN A 1 379 ? 6.733 25.204 -13.170 1.00 89.06 379 GLN A O 1
ATOM 3017 N N . ASP A 1 380 ? 6.456 23.093 -13.877 1.00 88.75 380 ASP A N 1
ATOM 3018 C CA . ASP A 1 380 ? 4.992 23.063 -13.929 1.00 88.75 380 ASP A CA 1
ATOM 3019 C C . ASP A 1 380 ? 4.442 22.161 -12.802 1.00 88.75 380 ASP A C 1
ATOM 3021 O O . ASP A 1 380 ? 5.163 21.338 -12.246 1.00 88.75 380 ASP A O 1
ATOM 3025 N N . GLY A 1 381 ? 3.164 22.286 -12.442 1.00 86.94 381 GLY A N 1
ATOM 3026 C CA . GLY A 1 381 ? 2.525 21.444 -11.420 1.00 86.94 381 GLY A CA 1
ATOM 3027 C C . GLY A 1 381 ? 2.583 21.991 -9.986 1.00 86.94 381 GLY A C 1
ATOM 3028 O O . GLY A 1 381 ? 2.176 21.311 -9.043 1.00 86.94 381 GLY A O 1
ATOM 3029 N N . LEU A 1 382 ? 3.094 23.211 -9.784 1.00 90.50 382 LEU A N 1
ATOM 3030 C CA . LEU A 1 382 ? 3.256 23.804 -8.449 1.00 90.50 382 LEU A CA 1
ATOM 3031 C C . LEU A 1 382 ? 1.915 24.042 -7.733 1.00 90.50 382 LEU A C 1
ATOM 3033 O O . LEU A 1 382 ? 1.818 23.833 -6.523 1.00 90.50 382 LEU A O 1
ATOM 3037 N N . MET A 1 383 ? 0.872 24.435 -8.468 1.00 88.94 383 MET A N 1
ATOM 3038 C CA . MET A 1 383 ? -0.462 24.641 -7.894 1.00 88.94 383 MET A CA 1
ATOM 3039 C C . MET A 1 383 ? -1.081 23.319 -7.429 1.00 88.94 383 MET A C 1
ATOM 3041 O O . MET A 1 383 ? -1.723 23.271 -6.382 1.00 88.94 383 MET A O 1
ATOM 3045 N N . GLU A 1 384 ? -0.859 22.240 -8.178 1.00 93.12 384 GLU A N 1
ATOM 3046 C CA . GLU A 1 384 ? -1.316 20.892 -7.853 1.00 93.12 384 GLU A CA 1
ATOM 3047 C C . GLU A 1 384 ? -0.625 20.378 -6.587 1.00 93.12 384 GLU A C 1
ATOM 3049 O O . GLU A 1 384 ? -1.299 19.877 -5.687 1.00 93.12 384 GLU A O 1
ATOM 3054 N N . ILE A 1 385 ? 0.690 20.588 -6.457 1.00 91.69 385 ILE A N 1
ATOM 3055 C CA . ILE A 1 385 ? 1.452 20.262 -5.239 1.00 91.69 385 ILE A CA 1
ATOM 3056 C C . ILE A 1 385 ? 0.871 20.997 -4.026 1.00 91.69 385 ILE A C 1
ATOM 3058 O O . ILE A 1 385 ? 0.559 20.367 -3.014 1.00 91.69 385 ILE A O 1
ATOM 3062 N N . MET A 1 386 ? 0.665 22.314 -4.135 1.00 90.56 386 MET A N 1
ATOM 3063 C CA . MET A 1 386 ? 0.090 23.117 -3.050 1.00 90.56 386 MET A CA 1
ATOM 3064 C C . MET A 1 386 ? -1.319 22.653 -2.668 1.00 90.56 386 MET A C 1
ATOM 3066 O O . MET A 1 386 ? -1.668 22.623 -1.485 1.00 90.56 386 MET A O 1
ATOM 3070 N N . TRP A 1 387 ? -2.132 22.274 -3.655 1.00 92.06 387 TRP A N 1
ATOM 3071 C CA . TRP A 1 387 ? -3.466 21.740 -3.407 1.00 92.06 387 TRP A CA 1
ATOM 3072 C C . TRP A 1 387 ? -3.403 20.422 -2.626 1.00 92.06 387 TRP A C 1
ATOM 3074 O O . TRP A 1 387 ? -4.134 20.266 -1.646 1.00 92.06 387 TRP A O 1
ATOM 3084 N N . ILE A 1 388 ? -2.504 19.502 -3.000 1.00 90.94 388 ILE A N 1
ATOM 3085 C CA . ILE A 1 388 ? -2.351 18.214 -2.308 1.00 90.94 388 ILE A CA 1
ATOM 3086 C C . ILE A 1 388 ? -1.825 18.418 -0.878 1.00 90.94 388 ILE A C 1
ATOM 3088 O O . ILE A 1 388 ? -2.286 17.746 0.045 1.00 90.94 388 ILE A O 1
ATOM 3092 N N . ASP A 1 389 ? -0.914 19.366 -0.649 1.00 89.81 389 ASP A N 1
ATOM 3093 C CA . ASP A 1 389 ? -0.450 19.705 0.705 1.00 89.81 389 ASP A CA 1
ATOM 3094 C C . ASP A 1 389 ? -1.576 20.287 1.580 1.00 89.81 389 ASP A C 1
ATOM 3096 O O . ASP A 1 389 ? -1.687 19.964 2.769 1.00 89.81 389 ASP A O 1
ATOM 3100 N N . ASN A 1 390 ? -2.476 21.079 0.994 1.00 89.62 390 ASN A N 1
ATOM 3101 C CA . ASN A 1 390 ? -3.683 21.531 1.685 1.00 89.62 390 ASN A CA 1
ATOM 3102 C C . ASN A 1 390 ? -4.638 20.354 1.974 1.00 89.62 390 ASN A C 1
ATOM 3104 O O . ASN A 1 390 ? -5.132 20.208 3.093 1.00 89.62 390 ASN A O 1
ATOM 3108 N N . PHE A 1 391 ? -4.849 19.458 1.006 1.00 90.00 391 PHE A N 1
ATOM 3109 C CA . PHE A 1 391 ? -5.642 18.244 1.213 1.00 90.00 391 PHE A CA 1
ATOM 3110 C C . PHE A 1 391 ? -5.077 17.369 2.342 1.00 90.00 391 PHE A C 1
ATOM 3112 O O . PHE A 1 391 ? -5.833 16.893 3.186 1.00 90.00 391 PHE A O 1
ATOM 3119 N N . ARG A 1 392 ? -3.749 17.222 2.441 1.00 86.62 392 ARG A N 1
ATOM 3120 C CA . ARG A 1 392 ? -3.092 16.514 3.552 1.00 86.62 392 ARG A CA 1
ATOM 3121 C C . ARG A 1 392 ? -3.494 17.087 4.914 1.00 86.62 392 ARG A C 1
ATOM 3123 O O . ARG A 1 392 ? -3.683 16.325 5.859 1.00 86.62 392 ARG A O 1
ATOM 3130 N N . SER A 1 393 ? -3.649 18.405 5.020 1.00 85.25 393 SER A N 1
ATOM 3131 C CA . SER A 1 393 ? -4.103 19.053 6.257 1.00 85.25 393 SER A CA 1
ATOM 3132 C C . SER A 1 393 ? -5.554 18.681 6.585 1.00 85.25 393 SER A C 1
ATOM 3134 O O . SER A 1 393 ? -5.832 18.275 7.712 1.00 85.25 393 SER A O 1
ATOM 3136 N N . ARG A 1 394 ? -6.451 18.698 5.585 1.00 87.75 394 ARG A N 1
ATOM 3137 C CA . ARG A 1 394 ? -7.850 18.243 5.734 1.00 87.75 394 ARG A CA 1
ATOM 3138 C C . ARG A 1 394 ? -7.950 16.767 6.117 1.00 87.75 394 ARG A C 1
ATOM 3140 O O . ARG A 1 394 ? -8.787 16.390 6.932 1.00 87.75 394 ARG A O 1
ATOM 3147 N N . LEU A 1 395 ? -7.078 15.925 5.564 1.00 79.69 395 LEU A N 1
ATOM 3148 C CA . LEU A 1 395 ? -7.004 14.503 5.892 1.00 79.69 395 LEU A CA 1
ATOM 3149 C C . LEU A 1 395 ? -6.657 14.281 7.373 1.00 79.69 395 LEU A C 1
ATOM 3151 O O . LEU A 1 395 ? -7.287 13.462 8.045 1.00 79.69 395 LEU A O 1
ATOM 3155 N N . ILE A 1 396 ? -5.677 15.029 7.890 1.00 74.81 396 ILE A N 1
ATOM 3156 C CA . ILE A 1 396 ? -5.292 14.994 9.308 1.00 74.81 396 ILE A CA 1
ATOM 3157 C C . ILE A 1 396 ? -6.456 15.466 10.185 1.00 74.81 396 ILE A C 1
ATOM 3159 O O . ILE A 1 396 ? -6.772 14.811 11.178 1.00 74.81 396 ILE A O 1
ATOM 3163 N N . GLU A 1 397 ? -7.116 16.560 9.803 1.00 79.75 397 GLU A N 1
ATOM 3164 C CA . GLU A 1 397 ? -8.274 17.106 10.515 1.00 79.75 397 GLU A CA 1
ATOM 3165 C C . GLU A 1 397 ? -9.440 16.110 10.560 1.00 79.75 397 GLU A C 1
ATOM 3167 O O . GLU A 1 397 ? -9.974 15.848 11.635 1.00 79.75 397 GLU A O 1
ATOM 3172 N N . LYS A 1 398 ? -9.791 15.466 9.437 1.00 73.75 398 LYS A N 1
ATOM 3173 C CA . LYS A 1 398 ? -10.812 14.406 9.403 1.00 73.75 398 LYS A CA 1
ATOM 3174 C C . LYS A 1 398 ? -10.431 13.245 10.319 1.00 73.75 398 LYS A C 1
ATOM 3176 O O . LYS A 1 398 ? -11.285 12.758 11.054 1.00 73.75 398 LYS A O 1
ATOM 3181 N N . GLY A 1 399 ? -9.164 12.827 10.323 1.00 64.31 399 GLY A N 1
ATOM 3182 C CA . GLY A 1 399 ? -8.672 11.796 11.241 1.00 64.31 399 GLY A CA 1
ATOM 3183 C C . GLY A 1 399 ? -8.853 12.178 12.716 1.00 64.31 399 GLY A C 1
ATOM 3184 O O . GLY A 1 399 ? -9.296 11.356 13.517 1.00 64.31 399 GLY A O 1
ATOM 3185 N N . GLN A 1 400 ? -8.576 13.436 13.069 1.00 65.81 400 GLN A N 1
ATOM 3186 C CA . GLN A 1 400 ? -8.801 13.973 14.416 1.00 65.81 400 GLN A CA 1
ATOM 3187 C C . GLN A 1 400 ? -10.291 14.097 14.754 1.00 65.81 400 GLN A C 1
ATOM 3189 O O . GLN A 1 400 ? -10.690 13.760 15.863 1.00 65.81 400 GLN A O 1
ATOM 3194 N N . HIS A 1 401 ? -11.119 14.531 13.804 1.00 63.06 401 HIS A N 1
ATOM 3195 C CA . HIS A 1 401 ? -12.564 14.643 13.970 1.00 63.06 401 HIS A CA 1
ATOM 3196 C C . HIS A 1 401 ? -13.217 13.275 14.172 1.00 63.06 401 HIS A C 1
ATOM 3198 O O . HIS A 1 401 ? -14.010 13.118 15.090 1.00 63.06 401 HIS A O 1
ATOM 3204 N N . VAL A 1 402 ? -12.860 12.264 13.370 1.00 57.72 402 VAL A N 1
ATOM 3205 C CA . VAL A 1 402 ? -13.336 10.883 13.560 1.00 57.72 402 VAL A CA 1
ATOM 3206 C C . VAL A 1 402 ? -12.948 10.382 14.951 1.00 57.72 402 VAL A C 1
ATOM 3208 O O . VAL A 1 402 ? -13.795 9.855 15.666 1.00 57.72 402 VAL A O 1
ATOM 3211 N N . ALA A 1 403 ? -11.705 10.619 15.381 1.00 52.91 403 ALA A N 1
ATOM 3212 C CA . ALA A 1 403 ? -11.278 10.283 16.736 1.00 52.91 403 ALA A CA 1
ATOM 3213 C C . ALA A 1 403 ? -12.083 11.038 17.815 1.00 52.91 403 ALA A C 1
ATOM 3215 O O . ALA A 1 403 ? -12.472 10.435 18.810 1.00 52.91 403 ALA A O 1
ATOM 3216 N N . GLY A 1 404 ? -12.372 12.326 17.610 1.00 53.41 404 GLY A N 1
ATOM 3217 C CA . GLY A 1 404 ? -13.132 13.162 18.543 1.00 53.41 404 GLY A CA 1
ATOM 3218 C C . GLY A 1 404 ? -14.625 12.825 18.623 1.00 53.41 404 GLY A C 1
ATOM 3219 O O . GLY A 1 404 ? -15.187 12.832 19.713 1.00 53.41 404 GLY A O 1
ATOM 3220 N N . VAL A 1 405 ? -15.269 12.480 17.502 1.00 55.12 405 VAL A N 1
ATOM 3221 C CA . VAL A 1 405 ? -16.670 12.014 17.465 1.00 55.12 405 VAL A CA 1
ATOM 3222 C C . VAL A 1 405 ? -16.809 10.683 18.192 1.00 55.12 405 VAL A C 1
ATOM 3224 O O . VAL A 1 405 ? -17.724 10.511 18.989 1.00 55.12 405 VAL A O 1
ATOM 3227 N N . LEU A 1 406 ? -15.869 9.760 17.984 1.00 47.25 406 LEU A N 1
ATOM 3228 C CA . LEU A 1 406 ? -15.847 8.492 18.714 1.00 47.25 406 LEU A CA 1
ATOM 3229 C C . LEU A 1 406 ? -15.656 8.688 20.226 1.00 47.25 406 LEU A C 1
ATOM 3231 O O . LEU A 1 406 ? -16.138 7.877 21.007 1.00 47.25 406 LEU A O 1
ATOM 3235 N N . GLN A 1 407 ? -14.978 9.761 20.645 1.00 50.31 407 GLN A N 1
ATOM 3236 C CA . GLN A 1 407 ? -14.785 10.103 22.058 1.00 50.31 407 GLN A CA 1
ATOM 3237 C C . GLN A 1 407 ? -15.988 10.821 22.693 1.00 50.31 407 GLN A C 1
ATOM 3239 O O . GLN A 1 407 ? -16.111 10.805 23.915 1.00 50.31 407 GLN A O 1
ATOM 3244 N N . SER A 1 408 ? -16.845 11.481 21.904 1.00 52.03 408 SER A N 1
ATOM 3245 C CA . SER A 1 408 ? -17.952 12.312 22.406 1.00 52.03 408 SER A CA 1
ATOM 3246 C C . SER A 1 408 ? -19.321 11.629 22.387 1.00 52.03 408 SER A C 1
ATOM 3248 O O . SER A 1 408 ? -20.257 12.128 23.013 1.00 52.03 408 SER A O 1
ATOM 3250 N N . GLN A 1 409 ? -19.447 10.505 21.685 1.00 46.62 409 GLN A N 1
ATOM 3251 C CA . GLN A 1 409 ? -20.686 9.742 21.559 1.00 46.62 409 GLN A CA 1
ATOM 3252 C C . GLN A 1 409 ? -20.866 8.758 22.718 1.00 46.62 409 GLN A C 1
ATOM 3254 O O . GLN A 1 409 ? -19.900 8.193 23.238 1.00 46.62 409 GLN A O 1
ATOM 3259 N N . THR A 1 410 ? -22.117 8.518 23.115 1.00 43.16 410 THR A N 1
ATOM 3260 C CA . THR A 1 410 ? -22.396 7.472 24.100 1.00 43.16 410 THR A CA 1
ATOM 3261 C C . THR A 1 410 ? -22.314 6.092 23.457 1.00 43.16 410 THR A C 1
ATOM 3263 O O . THR A 1 410 ? -22.582 5.898 22.272 1.00 43.16 410 THR A O 1
ATOM 3266 N N . TRP A 1 411 ? -21.950 5.106 24.270 1.00 40.19 411 TRP A N 1
ATOM 3267 C CA . TRP A 1 411 ? -21.701 3.723 23.869 1.00 40.19 411 TRP A CA 1
ATOM 3268 C C . TRP A 1 411 ? -22.806 3.103 22.981 1.00 40.19 411 TRP A C 1
ATOM 3270 O O . TRP A 1 411 ? -22.522 2.374 22.034 1.00 40.19 411 TRP A O 1
ATOM 3280 N N . SER A 1 412 ? -24.074 3.431 23.248 1.00 36.84 412 SER A N 1
ATOM 3281 C CA . SER A 1 412 ? -25.231 2.950 22.480 1.00 36.84 412 SER A CA 1
ATOM 3282 C C . SER A 1 412 ? -25.405 3.609 21.110 1.00 36.84 412 SER A C 1
ATOM 3284 O O . SER A 1 412 ? -26.005 3.004 20.229 1.00 36.84 412 SER A O 1
ATOM 3286 N N . GLU A 1 413 ? -24.913 4.834 20.931 1.00 33.94 413 GLU A N 1
ATOM 3287 C CA . GLU A 1 413 ? -25.079 5.623 19.700 1.00 33.94 413 GLU A CA 1
ATOM 3288 C C . GLU A 1 413 ? -23.969 5.319 18.683 1.00 33.94 413 GLU A C 1
ATOM 3290 O O . GLU A 1 413 ? -24.204 5.333 17.475 1.00 33.94 413 GLU A O 1
ATOM 3295 N N . VAL A 1 414 ? -22.774 4.950 19.162 1.00 35.56 414 VAL A N 1
ATOM 3296 C CA . VAL A 1 414 ? -21.662 4.501 18.307 1.00 35.56 414 VAL A CA 1
ATOM 3297 C C . VAL A 1 414 ? -21.945 3.133 17.679 1.00 35.56 414 VAL A C 1
ATOM 3299 O O . VAL A 1 414 ? -21.571 2.909 16.537 1.00 35.56 414 VAL A O 1
ATOM 3302 N N . ALA A 1 415 ? -22.650 2.239 18.381 1.00 31.78 415 ALA A N 1
ATOM 3303 C CA . ALA A 1 415 ? -22.974 0.889 17.903 1.00 31.78 415 ALA A CA 1
ATOM 3304 C C . ALA A 1 415 ? -23.965 0.845 16.717 1.00 31.78 415 ALA A C 1
ATOM 3306 O O . ALA A 1 415 ? -24.172 -0.215 16.129 1.00 31.78 415 ALA A O 1
ATOM 3307 N N . THR A 1 416 ? -24.610 1.970 16.390 1.00 31.83 416 THR A N 1
ATOM 3308 C CA . THR A 1 416 ? -25.527 2.102 15.242 1.00 31.83 416 THR A CA 1
ATOM 3309 C C . THR A 1 416 ? -24.876 2.643 13.965 1.00 31.83 416 THR A C 1
ATOM 3311 O O . THR A 1 416 ? -25.538 2.642 12.926 1.00 31.83 416 THR A O 1
ATOM 3314 N N . PHE A 1 417 ? -23.622 3.103 14.039 1.00 32.50 417 PHE A N 1
ATOM 3315 C CA . PHE A 1 417 ? -22.793 3.478 12.886 1.00 32.50 417 PHE A CA 1
ATOM 3316 C C . PHE A 1 417 ? -22.000 2.272 12.381 1.00 32.50 417 PHE A C 1
ATOM 3318 O O . PHE A 1 417 ? -21.825 2.180 11.144 1.00 32.50 417 PHE A O 1
#

Foldseek 3Di:
DCPPLCPWQQDADPVRDRVLQVVLVVQLVVFWDWDWDFDFQDIDIDTDDDDDDPPDDPVPPDDQWDALDPFKIKHKGGDPVLVVVLSVVLSVVQVVCCVVVVAGDDLVRSLLVSLVVLQCQNHDGPHGFRSMKMWMWGAGVLGSGIAIWIHGSNSDIDRDDLLVLQVQLHADPCLDVCVLPVVCPVPPDDLQSLLSNLSSVRSPLSVQLVVLLPDALAPVSLVSLLVSLLVLVVSVVSLVVSVVVLQPQDPVGNGQKDFDDDPDPDDLPPADTAIAGPALSSLLSLLVSLLSLLVSLVSNVSSVVSNQQFHDPDPPDRGDPDDPSNDDDNVVSPCNLVSLSNNLSSLVNSLVRDPCLVSNVRSLVSSLVVLVVCCVVPVPSPSVNVSSVVSVVVSVVSVVVSVVVVVPDDSVVVVVD

Radius of gyration: 24.09 Å; chains: 1; bounding box: 64×68×73 Å